Protein AF-A0A382F681-F1 (afdb_monomer_lite)

Radius of gyration: 31.82 Å; chains: 1; bounding box: 88×68×101 Å

pLDDT: mean 72.46, std 20.41, range [24.83, 95.31]

Sequence (489 aa):
KKAKKVLTPANQRRCQKVKKDPVKNIEKDDNMSTKLIHKEDRLKNILAVCDPKSKGYEELKKISRLGDTNPRRIDYLRAFDSSAEDVTKRSLIARGNTISTPQTQTDGVVRDMQKPMDREVRNKTLQKLAVSITGNEVEIIECKTWSAFMESRNDHDIMKNRTFITKQLNEVYRKPFTNLIHTSDMPTDYRDLHLAYIRLPSSIAELIKSNKDAEKEYEAHRTKILGFDNSYFTIQENEIDVERCDFFDGIITFERIIKEHGLELTGKLKEISTIGKLFETNIHAVALGKKRMYVLQSPLMLIEQWQNSENRRNNQTSSLRLHSVTDPAYDSPDTGPIHYIHGVYFTKDLWEKVVTEKFTLKDYASMDSNMEQKRIITDNDWFADLLKWHKKAKYTPKMTPEQRENKDLQRSEHGNCLIKIPGFISANAKGNDSHVAIDLVIVNYTDPSTGREYNSFVDPEIDDPDEAMAWKFGFDGADDYYDSLVAEG

Foldseek 3Di:
DDDDDDDDDDDDDDDDDDDDPDPPDPPDPPDPDDDDDDPDQLLVLLLVFWDCPFPLNVVSVVLSPDDPPDPVVVVVVVLLLVLLVVLLVLLLQLLQDPDDDDDDDDPPDGNPRDHFDDPVVLLVLVQVVLCQQQVAGAAEAEDQDPVSVVVCCPPPLLVVCFVSSVCSCCVQQVVVLPVRAPPVNHHPCNVVSLVVVVCVVVVLVVCLVPPPLLVVLQVVLADPDPDDDDCVPDDDGFKPFSVVVVSLSRLLSSQSSVVVSRTHGDDSSNVSPSSSCSSSNQWGIWRDGNHYIYTYGHWNARKDWDFDPPPPPDDTDTDIAQADLPAQRTAGSRRGGWHDHPNHTDRPVRSCCQSVVVDALVNLLPDPPPVVSNVSSVPDPSSVVRQQLPPQKAKVVGDDPVCSVVVPHDADPQAKMKIKRWLSDALPRDPNPVSHRDIWIWIWGQDPVPRDIDIDTADNPDDHNQQRVCVVVVHPGNVRVVVVVVVVD

Secondary structure (DSSP, 8-state):
------------------------------------S-SS-HHHHHHHHB-TTSTTHHHHHHHTTS-TT-HHHHHHHHHHHHHHHHHHHHHHHHHH---SS----SS-----PPPPPPHHHHHHHHHHHHHHHHSS--EEEEESSHHHHHHHTT-HHHHHHHHHHHHHIIIIIIHHHHHH--GGGS-TTHHHHHHHHHHHHHHHHHHHHH-HHHHHHHHHH--------S-TT---S--EETTT-HHHHHHHHHHHHHHHTT--B-HHHHHHHHHHGGGGSSEEEEEE-SSEEEEEEPPEE-EEEEE-TT-TTS---EEEEE--SSS-SEEETTTEEEEEETTEEE-HHHHHHHHTT---HHHHHH--S-HHHHHHHHTSHHHHHHHHT-TT-EEESPPPHHHHHTT-----TTS-EEEEEEEEE-TT-TT-TT-SPEEEEEEEEE-TTT--EEEEEE-TT---HHHHHHHHHT-SSHHHHHHHHHHH-

Structure (mmCIF, N/CA/C/O backbone):
data_AF-A0A382F681-F1
#
_entry.id   AF-A0A382F681-F1
#
loop_
_atom_site.group_PDB
_atom_site.id
_atom_site.type_symbol
_atom_site.label_atom_id
_atom_site.label_alt_id
_atom_site.label_comp_id
_atom_site.label_asym_id
_atom_site.label_entity_id
_atom_site.label_seq_id
_atom_site.pdbx_PDB_ins_code
_atom_site.Cartn_x
_atom_site.Cartn_y
_atom_site.Cartn_z
_atom_site.occupancy
_atom_site.B_iso_or_equiv
_atom_site.auth_seq_id
_atom_site.auth_comp_id
_atom_site.auth_asym_id
_atom_site.auth_atom_id
_atom_site.pdbx_PDB_model_num
ATOM 1 N N . LYS A 1 1 ? 57.725 26.504 29.999 1.00 31.61 1 LYS A N 1
ATOM 2 C CA . LYS A 1 1 ? 58.733 25.440 30.242 1.00 31.61 1 LYS A CA 1
ATOM 3 C C . LYS A 1 1 ? 58.709 25.037 31.717 1.00 31.61 1 LYS A C 1
ATOM 5 O O . LYS A 1 1 ? 59.038 25.859 32.553 1.00 31.61 1 LYS A O 1
ATOM 10 N N . LYS A 1 2 ? 58.356 23.769 31.963 1.00 31.03 2 LYS A N 1
ATOM 11 C CA . LYS A 1 2 ? 58.719 22.898 33.101 1.00 31.03 2 LYS A CA 1
ATOM 12 C C . LYS A 1 2 ? 58.243 23.246 34.525 1.00 31.03 2 LYS A C 1
ATOM 14 O O . LYS A 1 2 ? 58.904 23.936 35.288 1.00 31.03 2 LYS A O 1
ATOM 19 N N . ALA A 1 3 ? 57.125 22.598 34.853 1.00 28.17 3 ALA A N 1
ATOM 20 C CA . ALA A 1 3 ? 56.848 21.802 36.051 1.00 28.17 3 ALA A CA 1
ATOM 21 C C . ALA A 1 3 ? 57.955 21.690 37.128 1.00 28.17 3 ALA A C 1
ATOM 23 O O . ALA A 1 3 ? 59.045 21.172 36.879 1.00 28.17 3 ALA A O 1
ATOM 24 N N . LYS A 1 4 ? 57.578 22.039 38.364 1.00 28.52 4 LYS A N 1
ATOM 25 C CA . LYS A 1 4 ? 58.095 21.495 39.632 1.00 28.52 4 LYS A CA 1
ATOM 26 C C . LYS A 1 4 ? 56.873 20.899 40.355 1.00 28.52 4 LYS A C 1
ATOM 28 O O . LYS A 1 4 ? 55.898 21.615 40.515 1.00 28.52 4 LYS A O 1
ATOM 33 N N . LYS A 1 5 ? 56.753 19.582 40.551 1.00 30.30 5 LYS A N 1
ATOM 34 C CA . LYS A 1 5 ? 57.456 18.653 41.466 1.00 30.30 5 LYS A CA 1
ATOM 35 C C . LYS A 1 5 ? 56.558 18.335 42.679 1.00 30.30 5 LYS A C 1
ATOM 37 O O . LYS A 1 5 ? 56.062 19.254 43.312 1.00 30.30 5 LYS A O 1
ATOM 42 N N . VAL A 1 6 ? 56.510 17.037 43.007 1.00 29.06 6 VAL A N 1
ATOM 43 C CA . VAL A 1 6 ? 56.378 16.412 44.347 1.00 29.06 6 VAL A CA 1
ATOM 44 C C . VAL A 1 6 ? 55.115 15.553 44.583 1.00 29.06 6 VAL A C 1
ATOM 46 O O . VAL A 1 6 ? 54.070 16.039 44.985 1.00 29.06 6 VAL A O 1
ATOM 49 N N . LEU A 1 7 ? 55.302 14.251 44.311 1.00 24.83 7 LEU A N 1
ATOM 50 C CA . LEU A 1 7 ? 55.111 13.072 45.187 1.00 24.83 7 LEU A CA 1
ATOM 51 C C . LEU A 1 7 ? 53.806 12.904 46.013 1.00 24.83 7 LEU A C 1
ATOM 53 O O . LEU A 1 7 ? 53.565 13.618 46.976 1.00 24.83 7 LEU A O 1
ATOM 57 N N . THR A 1 8 ? 53.062 11.848 45.631 1.00 26.84 8 THR A N 1
ATOM 58 C CA . THR A 1 8 ? 52.340 10.776 46.387 1.00 26.84 8 THR A CA 1
ATOM 59 C C . THR A 1 8 ? 52.514 10.665 47.917 1.00 26.84 8 THR A C 1
ATOM 61 O O . THR A 1 8 ? 53.531 11.138 48.416 1.00 26.84 8 THR A O 1
ATOM 64 N N . PRO A 1 9 ? 51.747 9.810 48.651 1.00 36.00 9 PRO A N 1
ATOM 65 C CA . PRO A 1 9 ? 50.409 9.197 48.452 1.00 36.00 9 PRO A CA 1
ATOM 66 C C . PRO A 1 9 ? 49.520 9.297 49.732 1.00 36.00 9 PRO A C 1
ATOM 68 O O . PRO A 1 9 ? 50.038 9.533 50.819 1.00 36.00 9 PRO A O 1
ATOM 71 N N . ALA A 1 10 ? 48.200 9.050 49.678 1.00 26.33 10 ALA A N 1
ATOM 72 C CA . ALA A 1 10 ? 47.419 8.901 50.922 1.00 26.33 10 ALA A CA 1
ATOM 73 C C . ALA A 1 10 ? 46.157 8.020 50.813 1.00 26.33 10 ALA A C 1
ATOM 75 O O . ALA A 1 10 ? 45.140 8.409 50.253 1.00 26.33 10 ALA A O 1
ATOM 76 N N . ASN A 1 11 ? 46.279 6.851 51.443 1.00 26.36 11 ASN A N 1
ATOM 77 C CA . ASN A 1 11 ? 45.357 6.192 52.370 1.00 26.36 11 ASN A CA 1
ATOM 78 C C . ASN A 1 11 ? 43.895 5.857 52.021 1.00 26.36 11 ASN A C 1
ATOM 80 O O . ASN A 1 11 ? 43.010 6.687 51.836 1.00 26.36 11 ASN A O 1
ATOM 84 N N . GLN A 1 12 ? 43.663 4.552 52.170 1.00 26.30 12 GLN A N 1
ATOM 85 C CA . GLN A 1 12 ? 42.409 3.860 52.411 1.00 26.30 12 GLN A CA 1
ATOM 86 C C . GLN A 1 12 ? 41.720 4.258 53.739 1.00 26.30 12 GLN A C 1
ATOM 88 O O . GLN A 1 12 ? 42.372 4.522 54.745 1.00 26.30 12 GLN A O 1
ATOM 93 N N . ARG A 1 13 ? 40.387 4.074 53.729 1.00 25.86 13 ARG A N 1
ATOM 94 C CA . ARG A 1 13 ? 39.437 3.838 54.844 1.00 25.86 13 ARG A CA 1
ATOM 95 C C . ARG A 1 13 ? 39.015 5.026 55.726 1.00 25.86 13 ARG A C 1
ATOM 97 O O . ARG A 1 13 ? 39.648 5.341 56.725 1.00 25.86 13 ARG A O 1
ATOM 104 N N . ARG A 1 14 ? 37.749 5.431 55.550 1.00 25.33 14 ARG A N 1
ATOM 105 C CA . ARG A 1 14 ? 36.753 5.373 56.641 1.00 25.33 14 ARG A CA 1
ATOM 106 C C . ARG A 1 14 ? 35.330 5.280 56.087 1.00 25.33 14 ARG A C 1
ATOM 108 O O . ARG A 1 14 ? 34.874 6.149 55.358 1.00 25.33 14 ARG A O 1
ATOM 115 N N . CYS A 1 15 ? 34.643 4.198 56.449 1.00 26.22 15 CYS A N 1
ATOM 116 C CA . CYS A 1 15 ? 33.205 4.046 56.278 1.00 26.22 15 CYS A CA 1
ATOM 117 C C . CYS A 1 15 ? 32.472 5.102 57.113 1.00 26.22 15 CYS A C 1
ATOM 119 O O . CYS A 1 15 ? 32.635 5.123 58.331 1.00 26.22 15 CYS A O 1
ATOM 121 N N . GLN A 1 16 ? 31.596 5.882 56.485 1.00 27.02 16 GLN A N 1
ATOM 122 C CA . GLN A 1 16 ? 30.393 6.391 57.136 1.00 27.02 16 GLN A CA 1
ATOM 123 C C . GLN A 1 16 ? 29.204 6.197 56.197 1.00 27.02 16 GLN A C 1
ATOM 125 O O . GLN A 1 16 ? 29.213 6.605 55.039 1.00 27.02 16 GLN A O 1
ATOM 130 N N . LYS A 1 17 ? 28.204 5.485 56.721 1.00 29.86 17 LYS A N 1
ATOM 131 C CA . LYS A 1 17 ? 26.905 5.229 56.106 1.00 29.86 17 LYS A CA 1
ATOM 132 C C . LYS A 1 17 ? 26.193 6.559 55.864 1.00 29.86 17 LYS A C 1
ATOM 134 O O . LYS A 1 17 ? 25.890 7.258 56.825 1.00 29.86 17 LYS A O 1
ATOM 139 N N . VAL A 1 18 ? 25.827 6.834 54.617 1.00 28.06 18 VAL A N 1
ATOM 140 C CA . VAL A 1 18 ? 24.716 7.735 54.296 1.00 28.06 18 VAL A CA 1
ATOM 141 C C . VAL A 1 18 ? 23.806 6.996 53.325 1.00 28.06 18 VAL A C 1
ATOM 143 O O . VAL A 1 18 ? 24.264 6.394 52.353 1.00 28.06 18 VAL A O 1
ATOM 146 N N . LYS A 1 19 ? 22.524 6.962 53.687 1.00 27.73 19 LYS A N 1
ATOM 147 C CA . LYS A 1 19 ? 21.430 6.277 53.002 1.00 27.73 19 LYS A CA 1
ATOM 148 C C . LYS A 1 19 ? 21.406 6.674 51.522 1.00 27.73 19 LYS A C 1
ATOM 150 O O . LYS A 1 19 ? 21.187 7.836 51.204 1.00 27.73 19 LYS A O 1
ATOM 155 N N . LYS A 1 20 ? 21.621 5.701 50.636 1.00 28.17 20 LYS A N 1
ATOM 156 C CA . LYS A 1 20 ? 21.153 5.779 49.253 1.00 28.17 20 LYS A CA 1
ATOM 157 C C . LYS A 1 20 ? 19.733 5.239 49.250 1.00 28.17 20 LYS A C 1
ATOM 159 O O . LYS A 1 20 ? 19.550 4.036 49.428 1.00 28.17 20 LYS A O 1
ATOM 164 N N . ASP A 1 21 ? 18.761 6.119 49.061 1.00 28.20 21 ASP A N 1
ATOM 165 C CA . ASP A 1 21 ? 17.477 5.699 48.518 1.00 28.20 21 ASP A CA 1
ATOM 166 C C . ASP A 1 21 ? 17.759 5.089 47.138 1.00 28.20 21 ASP A C 1
ATOM 168 O O . ASP A 1 21 ? 18.388 5.744 46.297 1.00 28.20 21 ASP A O 1
ATOM 172 N N . PRO A 1 22 ? 17.394 3.822 46.888 1.00 27.64 22 PRO A N 1
ATOM 173 C CA . PRO A 1 22 ? 17.496 3.285 45.552 1.00 27.64 22 PRO A CA 1
ATOM 174 C C . PRO A 1 22 ? 16.405 3.957 44.725 1.00 27.64 22 PRO A C 1
ATOM 176 O O . PRO A 1 22 ? 15.213 3.713 44.918 1.00 27.64 22 PRO A O 1
ATOM 179 N N . VAL A 1 23 ? 16.839 4.800 43.788 1.00 28.31 23 VAL A N 1
ATOM 180 C CA . VAL A 1 23 ? 16.110 5.063 42.549 1.00 28.31 23 VAL A CA 1
ATOM 181 C C . VAL A 1 23 ? 15.721 3.693 42.003 1.00 28.31 23 VAL A C 1
ATOM 183 O O . VAL A 1 23 ? 16.571 2.942 41.524 1.00 28.31 23 VAL A O 1
ATOM 186 N N . LYS A 1 24 ? 14.450 3.322 42.178 1.00 26.61 24 LYS A N 1
ATOM 187 C CA . LYS A 1 24 ? 13.881 2.171 41.495 1.00 26.61 24 LYS A CA 1
ATOM 188 C C . LYS A 1 24 ? 13.990 2.476 40.011 1.00 26.61 24 LYS A C 1
ATOM 190 O O . LYS A 1 24 ? 13.330 3.384 39.511 1.00 26.61 24 LYS A O 1
ATOM 195 N N . ASN A 1 25 ? 14.847 1.711 39.346 1.00 25.02 25 ASN A N 1
ATOM 196 C CA . ASN A 1 25 ? 14.728 1.436 37.929 1.00 25.02 25 ASN A CA 1
ATOM 197 C C . ASN A 1 25 ? 13.247 1.183 37.633 1.00 25.02 25 ASN A C 1
ATOM 199 O O . ASN A 1 25 ? 12.639 0.296 38.236 1.00 25.02 25 ASN A O 1
ATOM 203 N N . ILE A 1 26 ? 12.669 1.982 36.742 1.00 29.23 26 ILE A N 1
ATOM 204 C CA . ILE A 1 26 ? 11.411 1.640 36.087 1.00 29.23 26 ILE A CA 1
ATOM 205 C C . ILE A 1 26 ? 11.779 0.511 35.118 1.00 29.23 26 ILE A C 1
ATOM 207 O O . ILE A 1 26 ? 12.119 0.731 33.959 1.00 29.23 26 ILE A O 1
ATOM 211 N N . GLU A 1 27 ? 11.864 -0.700 35.664 1.00 25.89 27 GLU A N 1
ATOM 212 C CA . GLU A 1 27 ? 11.859 -1.939 34.903 1.00 25.89 27 GLU A CA 1
ATOM 213 C C . GLU A 1 27 ? 10.477 -2.098 34.266 1.00 25.89 27 GLU A C 1
ATOM 215 O O . GLU A 1 27 ? 9.464 -1.963 34.946 1.00 25.89 27 GLU A O 1
ATOM 220 N N . LYS A 1 28 ? 10.480 -2.357 32.954 1.00 31.92 28 LYS A N 1
ATOM 221 C CA . LYS A 1 28 ? 9.468 -3.077 32.169 1.00 31.92 28 LYS A CA 1
ATOM 222 C C . LYS A 1 28 ? 8.145 -3.361 32.898 1.00 31.92 28 LYS A C 1
ATOM 224 O O . LYS A 1 28 ? 8.025 -4.369 33.591 1.00 31.92 28 LYS A O 1
ATOM 229 N N . ASP A 1 29 ? 7.117 -2.571 32.599 1.00 28.22 29 ASP A N 1
ATOM 230 C CA . ASP A 1 29 ? 5.721 -2.989 32.782 1.00 28.22 29 ASP A CA 1
ATOM 231 C C . ASP A 1 29 ? 5.315 -3.972 31.662 1.00 28.22 29 ASP A C 1
ATOM 233 O O . ASP A 1 29 ? 4.400 -3.741 30.878 1.00 28.22 29 ASP A O 1
ATOM 237 N N . ASP A 1 30 ? 6.013 -5.110 31.607 1.00 34.38 30 ASP A N 1
ATOM 238 C CA . ASP A 1 30 ? 5.433 -6.378 31.172 1.00 34.38 30 ASP A CA 1
ATOM 239 C C . ASP A 1 30 ? 4.784 -6.996 32.416 1.00 34.38 30 ASP A C 1
ATOM 241 O O . ASP A 1 30 ? 5.361 -7.850 33.085 1.00 34.38 30 ASP A O 1
ATOM 245 N N . ASN A 1 31 ? 3.593 -6.527 32.792 1.00 30.67 31 ASN A N 1
ATOM 246 C CA . ASN A 1 31 ? 2.776 -7.244 33.768 1.00 30.67 31 ASN A CA 1
ATOM 247 C C . ASN A 1 31 ? 1.279 -7.025 33.541 1.00 30.67 31 ASN A C 1
ATOM 249 O O . ASN A 1 31 ? 0.566 -6.346 34.278 1.00 30.67 31 ASN A O 1
ATOM 253 N N . MET A 1 32 ? 0.790 -7.741 32.531 1.00 32.03 32 MET A N 1
ATOM 254 C CA . MET A 1 32 ? -0.544 -8.337 32.522 1.00 32.03 32 MET A CA 1
ATOM 255 C C . MET A 1 32 ? -0.721 -9.241 33.756 1.00 32.03 32 MET A C 1
ATOM 257 O O . MET A 1 32 ? -0.597 -10.463 33.672 1.00 32.03 32 MET A O 1
ATOM 261 N N . SER A 1 33 ? -1.033 -8.654 34.911 1.00 30.23 33 SER A N 1
ATOM 262 C CA . SER A 1 33 ? -1.505 -9.395 36.080 1.00 30.23 33 SER A CA 1
ATOM 263 C C . SER A 1 33 ? -2.814 -8.809 36.591 1.00 30.23 33 SER A C 1
ATOM 265 O O . SER A 1 33 ? -2.834 -7.923 37.443 1.00 30.23 33 SER A O 1
ATOM 267 N N . THR A 1 34 ? -3.921 -9.404 36.154 1.00 26.59 34 THR A N 1
ATOM 268 C CA . THR A 1 34 ? -5.087 -9.572 37.023 1.00 26.59 34 THR A CA 1
ATOM 269 C C . THR A 1 34 ? -5.475 -11.048 37.016 1.00 26.59 34 THR A C 1
ATOM 271 O O . THR A 1 34 ? -5.723 -11.654 35.978 1.00 26.59 34 THR A O 1
ATOM 274 N N . LYS A 1 35 ? -5.418 -11.668 38.197 1.00 30.17 35 LYS A N 1
ATOM 275 C CA . LYS A 1 35 ? -5.929 -13.018 38.433 1.00 30.17 35 LYS A CA 1
ATOM 276 C C . LYS A 1 35 ? -7.457 -13.019 38.290 1.00 30.17 35 LYS A C 1
ATOM 278 O O . LYS A 1 35 ? -8.096 -12.128 38.843 1.00 30.17 35 LYS A O 1
ATOM 283 N N . LEU A 1 36 ? -7.956 -14.116 37.696 1.00 34.50 36 LEU A N 1
ATOM 284 C CA . LEU A 1 36 ? -9.346 -14.614 37.597 1.00 34.50 36 LEU A CA 1
ATOM 285 C C . LEU A 1 36 ? -10.150 -13.936 36.464 1.00 34.50 36 LEU A C 1
ATOM 287 O O . LEU A 1 36 ? -10.437 -12.753 36.557 1.00 34.50 36 LEU A O 1
ATOM 291 N N . ILE A 1 37 ? -10.554 -14.602 35.367 1.00 33.72 37 ILE A N 1
ATOM 292 C CA . ILE A 1 37 ? -11.118 -15.960 35.195 1.00 33.72 37 ILE A CA 1
ATOM 293 C C . ILE A 1 37 ? -10.767 -16.501 33.773 1.00 33.72 37 ILE A C 1
ATOM 295 O O . ILE A 1 37 ? -10.953 -15.791 32.798 1.00 33.72 37 ILE A O 1
ATOM 299 N N . HIS A 1 38 ? -10.271 -17.749 33.679 1.00 39.47 38 HIS A N 1
ATOM 300 C CA . HIS A 1 38 ? -10.020 -18.596 32.480 1.00 39.47 38 HIS A CA 1
ATOM 301 C C . HIS A 1 38 ? -9.269 -18.013 31.262 1.00 39.47 38 HIS A C 1
ATOM 303 O O . HIS A 1 38 ? -9.859 -17.587 30.280 1.00 39.47 38 HIS A O 1
ATOM 309 N N . LYS A 1 39 ? -7.940 -18.166 31.263 1.00 46.25 39 LYS A N 1
ATOM 310 C CA . LYS A 1 39 ? -7.031 -17.763 30.175 1.00 46.25 39 LYS A CA 1
ATOM 311 C C . LYS A 1 39 ? -6.847 -18.797 29.043 1.00 46.25 39 LYS A C 1
ATOM 313 O O . LYS A 1 39 ? -5.932 -18.628 28.250 1.00 46.25 39 LYS A O 1
ATOM 318 N N . GLU A 1 40 ? -7.644 -19.865 28.964 1.00 60.97 40 GLU A N 1
ATOM 319 C CA . GLU A 1 40 ? -7.306 -21.016 28.093 1.00 60.97 40 GLU A CA 1
ATOM 320 C C . GLU A 1 40 ? -8.342 -21.371 27.017 1.00 60.97 40 GLU A C 1
ATOM 322 O O . GLU A 1 40 ? -8.021 -22.132 26.113 1.00 60.97 40 GLU A O 1
ATOM 327 N N . ASP A 1 41 ? -9.558 -20.809 27.040 1.00 75.81 41 ASP A N 1
ATOM 328 C CA . ASP A 1 41 ? -10.602 -21.188 26.075 1.00 75.81 41 ASP A CA 1
ATOM 329 C C . ASP A 1 41 ? -11.057 -20.005 25.212 1.00 75.81 41 ASP A C 1
ATOM 331 O O . ASP A 1 41 ? -11.990 -19.272 25.552 1.00 75.81 41 ASP A O 1
ATOM 335 N N . ARG A 1 42 ? -10.405 -19.861 24.054 1.00 80.12 42 ARG A N 1
ATOM 336 C CA . ARG A 1 42 ? -10.673 -18.822 23.047 1.00 80.12 42 ARG A CA 1
ATOM 337 C C . ARG A 1 42 ? -12.154 -18.708 22.676 1.00 80.12 42 ARG A C 1
ATOM 339 O O . ARG A 1 42 ? -12.680 -17.604 22.579 1.00 80.12 42 ARG A O 1
ATOM 346 N N . LEU A 1 43 ? -12.867 -19.829 22.524 1.00 86.00 43 LEU A N 1
ATOM 347 C CA . LEU A 1 43 ? -14.285 -19.800 22.146 1.00 86.00 43 LEU A CA 1
ATOM 348 C C . LEU A 1 43 ? -15.182 -19.287 23.273 1.00 86.00 43 LEU A C 1
ATOM 350 O O . LEU A 1 43 ? -16.186 -18.631 22.997 1.00 86.00 43 LEU A O 1
ATOM 354 N N . LYS A 1 44 ? -14.830 -19.548 24.538 1.00 84.56 44 LYS A N 1
ATOM 355 C CA . LYS A 1 44 ? -15.547 -18.969 25.686 1.00 84.56 44 LYS A CA 1
ATOM 356 C C . LYS A 1 44 ? -15.316 -17.463 25.789 1.00 84.56 44 LYS A C 1
ATOM 358 O O . LYS A 1 44 ? -16.266 -16.743 26.092 1.00 84.56 44 LYS A O 1
ATOM 363 N N . ASN A 1 45 ? -14.106 -16.994 25.488 1.00 83.88 45 ASN A N 1
ATOM 364 C CA . ASN A 1 45 ? -13.791 -15.564 25.456 1.00 83.88 45 ASN A CA 1
ATOM 365 C C . ASN A 1 45 ? -14.598 -14.849 24.367 1.00 83.88 45 ASN A C 1
ATOM 367 O O . ASN A 1 45 ? -15.293 -13.878 24.659 1.00 83.88 45 ASN A O 1
ATOM 371 N N . ILE A 1 46 ? -14.615 -15.397 23.145 1.00 87.62 46 ILE A N 1
ATOM 372 C CA . ILE A 1 46 ? -15.444 -14.878 22.045 1.00 87.62 46 ILE A CA 1
ATOM 373 C C . ILE A 1 46 ? -16.928 -14.885 22.444 1.00 87.62 46 ILE A C 1
ATOM 375 O O . ILE A 1 46 ? -17.628 -13.892 22.255 1.00 87.62 46 ILE A O 1
ATOM 379 N N . LEU A 1 47 ? -17.423 -15.966 23.055 1.00 88.94 47 LEU A N 1
ATOM 380 C CA . LEU A 1 47 ? -18.822 -16.055 23.486 1.00 88.94 47 LEU A CA 1
ATOM 381 C C . LEU A 1 47 ? -19.189 -14.976 24.520 1.00 88.94 47 LEU A C 1
ATOM 383 O O . LEU A 1 47 ? -20.304 -14.458 24.482 1.00 88.94 47 LEU A O 1
ATOM 387 N N . ALA A 1 48 ? -18.272 -14.622 25.425 1.00 87.94 48 ALA A N 1
ATOM 388 C CA . ALA A 1 48 ? -18.503 -13.626 26.474 1.00 87.94 48 ALA A CA 1
ATOM 389 C C . ALA A 1 48 ? -18.678 -12.196 25.934 1.00 87.94 48 ALA A C 1
ATOM 391 O O . ALA A 1 48 ? -19.311 -11.366 26.588 1.00 87.94 48 ALA A O 1
ATOM 392 N N . VAL A 1 49 ? -18.145 -11.913 24.744 1.00 88.56 49 VAL A N 1
ATOM 393 C CA . VAL A 1 49 ? -18.228 -10.596 24.094 1.00 88.56 49 VAL A CA 1
ATOM 394 C C . VAL A 1 49 ? -19.325 -10.503 23.032 1.00 88.56 49 VAL A C 1
ATOM 396 O O . VAL A 1 49 ? -19.578 -9.414 22.509 1.00 88.56 49 VAL A O 1
ATOM 399 N N . CYS A 1 50 ? -20.001 -11.616 22.736 1.00 91.88 50 CYS A N 1
ATOM 400 C CA . CYS A 1 50 ? -21.069 -11.677 21.744 1.00 91.88 50 CYS A CA 1
ATOM 401 C C . CYS A 1 50 ? -22.457 -11.435 22.359 1.00 91.88 50 CYS A C 1
ATOM 403 O O . CYS A 1 50 ? -22.753 -11.887 23.465 1.00 91.88 50 CYS A O 1
ATOM 405 N N . ASP A 1 51 ? -23.339 -10.757 21.623 1.00 92.81 51 ASP A N 1
ATOM 406 C CA . ASP A 1 51 ? -24.741 -10.570 21.999 1.00 92.81 51 ASP A CA 1
ATOM 407 C C . ASP A 1 51 ? -25.476 -11.929 21.964 1.00 92.81 51 ASP A C 1
ATOM 409 O O . ASP A 1 51 ? -25.483 -12.581 20.911 1.00 92.81 51 ASP A O 1
ATOM 413 N N . PRO A 1 52 ? -26.133 -12.357 23.064 1.00 93.38 52 PRO A N 1
ATOM 414 C CA . PRO A 1 52 ? -26.925 -13.587 23.115 1.00 93.38 52 PRO A CA 1
ATOM 415 C C . PRO A 1 52 ? -28.034 -13.701 22.065 1.00 93.38 52 PRO A C 1
ATOM 417 O O . PRO A 1 52 ? -28.496 -14.803 21.779 1.00 93.38 52 PRO A O 1
ATOM 420 N N . LYS A 1 53 ? -28.484 -12.577 21.499 1.00 93.50 53 LYS A N 1
ATOM 421 C CA . LYS A 1 53 ? -29.504 -12.536 20.442 1.00 93.50 53 LYS A CA 1
ATOM 422 C C . LYS A 1 53 ? -28.938 -12.795 19.046 1.00 93.50 53 LYS A C 1
ATOM 424 O O . LYS A 1 53 ? -29.714 -12.920 18.100 1.00 93.50 53 LYS A O 1
ATOM 429 N N . SER A 1 54 ? -27.616 -12.863 18.898 1.00 93.44 54 SER A N 1
ATOM 430 C CA . SER A 1 54 ? -26.982 -13.087 17.599 1.00 93.44 54 SER A CA 1
ATOM 431 C C . SER A 1 54 ? -27.321 -14.472 17.052 1.00 93.44 54 SER A C 1
ATOM 433 O O . SER A 1 54 ? -27.336 -15.458 17.792 1.00 93.44 54 SER A O 1
ATOM 435 N N . LYS A 1 55 ? -27.520 -14.575 15.735 1.00 94.25 55 LYS A N 1
ATOM 436 C CA . LYS A 1 55 ? -27.906 -15.825 15.059 1.00 94.25 55 LYS A CA 1
ATOM 437 C C . LYS A 1 55 ? -26.933 -16.982 15.341 1.00 94.25 55 LYS A C 1
ATOM 439 O O . LYS A 1 55 ? -27.371 -18.117 15.508 1.00 94.25 55 LYS A O 1
ATOM 444 N N . GLY A 1 56 ? -25.633 -16.695 15.409 1.00 91.62 56 GLY A N 1
ATOM 445 C CA . GLY A 1 56 ? -24.574 -17.674 15.667 1.00 91.62 56 GLY A CA 1
ATOM 446 C C . GLY A 1 56 ? -24.354 -18.024 17.143 1.00 91.62 56 GLY A C 1
ATOM 447 O O . GLY A 1 56 ? -23.606 -18.955 17.440 1.00 91.62 56 GLY A O 1
ATOM 448 N N . TYR A 1 57 ? -24.993 -17.316 18.084 1.00 94.25 57 TYR A N 1
ATOM 449 C CA . TYR A 1 57 ? -24.651 -17.399 19.509 1.00 94.25 57 TYR A CA 1
ATOM 450 C C . TYR A 1 57 ? -24.880 -18.795 20.096 1.00 94.25 57 TYR A C 1
ATOM 452 O O . TYR A 1 57 ? -24.011 -19.348 20.771 1.00 94.25 57 TYR A O 1
ATOM 460 N N . GLU A 1 58 ? -26.036 -19.400 19.816 1.00 94.12 58 GLU A N 1
ATOM 461 C CA . GLU A 1 58 ? -26.358 -20.733 20.334 1.00 94.12 58 GLU A CA 1
ATOM 462 C C . GLU A 1 58 ? -25.464 -21.827 19.737 1.00 94.12 58 GLU A C 1
ATOM 464 O O . GLU A 1 58 ? -25.174 -22.811 20.419 1.00 94.12 58 GLU A O 1
ATOM 469 N N . GLU A 1 59 ? -24.971 -21.657 18.508 1.00 93.31 59 GLU A N 1
ATOM 470 C CA . GLU A 1 59 ? -24.012 -22.600 17.927 1.00 93.31 59 GLU A CA 1
ATOM 471 C C . GLU A 1 59 ? -22.638 -22.462 18.593 1.00 93.31 59 GLU A C 1
ATOM 473 O O . GLU A 1 59 ? -22.098 -23.452 19.088 1.00 93.31 59 GLU A O 1
ATOM 478 N N . LEU A 1 60 ? -22.118 -21.239 18.741 1.00 92.94 60 LEU A N 1
ATOM 479 C CA . LEU A 1 60 ? -20.863 -20.992 19.461 1.00 92.94 60 LEU A CA 1
ATOM 480 C C . LEU A 1 60 ? -20.928 -21.490 20.916 1.00 92.94 60 LEU A C 1
ATOM 482 O O . LEU A 1 60 ? -19.976 -22.073 21.438 1.00 92.94 60 LEU A O 1
ATOM 486 N N . LYS A 1 61 ? -22.071 -21.327 21.584 1.00 93.88 61 LYS A N 1
ATOM 487 C CA . LYS A 1 61 ? -22.312 -21.835 22.941 1.00 93.88 61 LYS A CA 1
ATOM 488 C C . LYS A 1 61 ? -22.295 -23.362 23.020 1.00 93.88 61 LYS A C 1
ATOM 490 O O . LYS A 1 61 ? -21.845 -23.910 24.025 1.00 93.88 61 LYS A O 1
ATOM 495 N N . LYS A 1 62 ? -22.770 -24.067 21.989 1.00 93.31 62 LYS A N 1
ATOM 496 C CA . LYS A 1 62 ? -22.652 -25.533 21.908 1.00 93.31 62 LYS A CA 1
ATOM 497 C C . LYS A 1 62 ? -21.200 -25.942 21.683 1.00 93.31 62 LYS A C 1
ATOM 499 O O . LYS A 1 62 ? -20.705 -26.807 22.398 1.00 93.31 62 LYS A O 1
ATOM 504 N N . ILE A 1 63 ? -20.515 -25.293 20.743 1.00 92.31 63 ILE A N 1
ATOM 505 C CA . ILE A 1 63 ? -19.135 -25.619 20.360 1.00 92.31 63 ILE A CA 1
ATOM 506 C C . ILE A 1 63 ? -18.147 -25.321 21.499 1.00 92.31 63 ILE A C 1
ATOM 508 O O . ILE A 1 63 ? -17.280 -26.141 21.796 1.00 92.31 63 ILE A O 1
ATOM 512 N N . SER A 1 64 ? -18.319 -24.208 22.216 1.00 89.31 64 SER A N 1
ATOM 513 C CA . SER A 1 64 ? -17.477 -23.823 23.365 1.00 89.31 64 SER A CA 1
ATOM 514 C C . SER A 1 64 ? -17.559 -24.784 24.562 1.00 89.31 64 SER A C 1
ATOM 516 O O . SER A 1 64 ? -16.705 -24.735 25.447 1.00 89.31 64 SER A O 1
ATOM 518 N N . ARG A 1 65 ? -18.564 -25.671 24.605 1.00 90.19 65 ARG A N 1
ATOM 519 C CA . ARG A 1 65 ? -18.704 -26.731 25.622 1.00 90.19 65 ARG A CA 1
ATOM 520 C C . ARG A 1 65 ? -18.054 -28.054 25.216 1.00 90.19 65 ARG A C 1
ATOM 522 O O . ARG A 1 65 ? -17.936 -28.940 26.058 1.00 90.19 65 ARG A O 1
ATOM 529 N N . LEU A 1 66 ? -17.674 -28.208 23.948 1.00 88.94 66 LEU A N 1
ATOM 530 C CA . LEU A 1 66 ? -16.968 -29.391 23.463 1.00 88.94 66 LEU A CA 1
ATOM 531 C C . LEU A 1 66 ? -15.511 -29.368 23.948 1.00 88.94 66 LEU A C 1
ATOM 533 O O . LEU A 1 66 ? -14.930 -28.295 24.108 1.00 88.94 66 LEU A O 1
ATOM 537 N N . GLY A 1 67 ? -14.925 -30.549 24.162 1.00 85.62 67 GLY A N 1
ATOM 538 C CA . GLY A 1 67 ? -13.502 -30.682 24.494 1.00 85.62 67 GLY A CA 1
ATOM 539 C C . GLY A 1 67 ? -12.594 -30.356 23.305 1.00 85.62 67 GLY A C 1
ATOM 540 O O . GLY A 1 67 ? -13.014 -30.487 22.156 1.00 85.62 67 GLY A O 1
ATOM 541 N N . ASP A 1 68 ? -11.347 -29.964 23.571 1.00 82.94 68 ASP A N 1
ATOM 542 C CA . ASP A 1 68 ? -10.412 -29.444 22.555 1.00 82.94 68 ASP A CA 1
ATOM 543 C C . ASP A 1 68 ? -10.027 -30.444 21.457 1.00 82.94 68 ASP A C 1
ATOM 545 O O . ASP A 1 68 ? -9.667 -30.041 20.356 1.00 82.94 68 ASP A O 1
ATOM 549 N N . THR A 1 69 ? -10.164 -31.745 21.712 1.00 86.25 69 THR A N 1
ATOM 550 C CA . THR A 1 69 ? -9.934 -32.804 20.716 1.00 86.25 69 THR A CA 1
ATOM 551 C C . THR A 1 69 ? -11.154 -33.089 19.835 1.00 86.25 69 THR A C 1
ATOM 553 O O . THR A 1 69 ? -11.085 -33.933 18.942 1.00 86.25 69 THR A O 1
ATOM 556 N N . ASN A 1 70 ? -12.292 -32.424 20.070 1.00 93.75 70 ASN A N 1
ATOM 557 C CA . ASN A 1 70 ? -13.506 -32.651 19.295 1.00 93.75 70 ASN A CA 1
ATOM 558 C C . ASN A 1 70 ? -13.355 -32.087 17.866 1.00 93.75 70 ASN A C 1
ATOM 560 O O . ASN A 1 70 ? -13.125 -30.883 17.725 1.00 93.75 70 ASN A O 1
ATOM 564 N N . PRO A 1 71 ? -13.577 -32.894 16.807 1.00 91.44 71 PRO A N 1
ATOM 565 C CA . PRO A 1 71 ? -13.417 -32.446 15.421 1.00 91.44 71 PRO A CA 1
ATOM 566 C C . PRO A 1 71 ? -14.237 -31.199 15.091 1.00 91.44 71 PRO A C 1
ATOM 568 O O . PRO A 1 71 ? -13.732 -30.259 14.494 1.00 91.44 71 PRO A O 1
ATOM 571 N N . ARG A 1 72 ? -15.473 -31.122 15.591 1.00 90.94 72 ARG A N 1
ATOM 572 C CA . ARG A 1 72 ? -16.389 -30.011 15.316 1.00 90.94 72 ARG A CA 1
ATOM 573 C C . ARG A 1 72 ? -15.920 -28.690 15.936 1.00 90.94 72 ARG A C 1
ATOM 575 O O . ARG A 1 72 ? -16.187 -27.625 15.388 1.00 90.94 72 ARG A O 1
ATOM 582 N N . ARG A 1 73 ? -15.218 -28.753 17.073 1.00 90.25 73 ARG A N 1
ATOM 583 C CA . ARG A 1 73 ? -14.579 -27.591 17.714 1.00 90.25 73 ARG A CA 1
ATOM 584 C C . ARG A 1 73 ? -13.330 -27.157 16.957 1.00 90.25 73 ARG A C 1
ATOM 586 O O . ARG A 1 73 ? -13.149 -25.963 16.736 1.00 90.25 73 ARG A O 1
ATOM 593 N N . ILE A 1 74 ? -12.510 -28.120 16.540 1.00 87.50 74 ILE A N 1
ATOM 594 C CA . ILE A 1 74 ? -11.308 -27.879 15.734 1.00 87.50 74 ILE A CA 1
ATOM 595 C C . ILE A 1 74 ? -11.686 -27.227 14.399 1.00 87.50 74 ILE A C 1
ATOM 597 O O . ILE A 1 74 ? -11.094 -26.219 14.026 1.00 87.50 74 ILE A O 1
ATOM 601 N N . ASP A 1 75 ? -12.703 -27.749 13.714 1.00 88.81 75 ASP A N 1
ATOM 602 C CA . ASP A 1 75 ? -13.170 -27.222 12.431 1.00 88.81 75 ASP A CA 1
ATOM 603 C C . ASP A 1 75 ? -13.725 -25.802 12.567 1.00 88.81 75 ASP A C 1
ATOM 605 O O . ASP A 1 75 ? -13.434 -24.946 11.734 1.00 88.81 75 ASP A O 1
ATOM 609 N N . TYR A 1 76 ? -14.459 -25.513 13.647 1.00 89.94 76 TYR A N 1
ATOM 610 C CA . TYR A 1 76 ? -14.927 -24.154 13.917 1.00 89.94 76 TYR A CA 1
ATOM 611 C C . TYR A 1 76 ? -13.766 -23.184 14.153 1.00 89.94 76 TYR A C 1
ATOM 613 O O . TYR A 1 76 ? -13.776 -22.087 13.606 1.00 89.94 76 TYR A O 1
ATOM 621 N N . LEU A 1 77 ? -12.759 -23.575 14.942 1.00 86.69 77 LEU A N 1
ATOM 622 C CA . LEU A 1 77 ? -11.572 -22.747 15.175 1.00 86.69 77 LEU A CA 1
ATOM 623 C C . LEU A 1 77 ? -10.793 -22.500 13.880 1.00 86.69 77 LEU A C 1
ATOM 625 O O . LEU A 1 77 ? -10.430 -21.362 13.614 1.00 86.69 77 LEU A O 1
ATOM 629 N N . ARG A 1 78 ? -10.619 -23.523 13.034 1.00 85.19 78 ARG A N 1
ATOM 630 C CA . ARG A 1 78 ? -9.994 -23.368 11.710 1.00 85.19 78 ARG A CA 1
ATOM 631 C C . ARG A 1 78 ? -10.776 -22.415 10.811 1.00 85.19 78 ARG A C 1
ATOM 633 O O . ARG A 1 78 ? -10.176 -21.560 10.170 1.00 85.19 78 ARG A O 1
ATOM 640 N N . ALA A 1 79 ? -12.102 -22.543 10.772 1.00 85.69 79 ALA A N 1
ATOM 641 C CA . ALA A 1 79 ? -12.953 -21.632 10.011 1.00 85.69 79 ALA A CA 1
ATOM 642 C C . ALA A 1 79 ? -12.861 -20.198 10.551 1.00 85.69 79 ALA A C 1
ATOM 644 O O . ALA A 1 79 ? -12.796 -19.253 9.767 1.00 85.69 79 ALA A O 1
ATOM 645 N N . PHE A 1 80 ? -12.809 -20.039 11.875 1.00 86.50 80 PHE A N 1
ATOM 646 C CA . PHE A 1 80 ? -12.625 -18.746 12.525 1.00 86.50 80 PHE A CA 1
ATOM 647 C C . PHE A 1 80 ? -11.271 -18.126 12.184 1.00 86.50 80 PHE A C 1
ATOM 649 O O . PHE A 1 80 ? -11.225 -16.957 11.829 1.00 86.50 80 PHE A O 1
ATOM 656 N N . ASP A 1 81 ? -10.187 -18.903 12.225 1.00 80.75 81 ASP A N 1
ATOM 657 C CA . ASP A 1 81 ? -8.840 -18.450 11.862 1.00 80.75 81 ASP A CA 1
ATOM 658 C C . ASP A 1 81 ? -8.730 -18.066 10.386 1.00 80.75 81 ASP A C 1
ATOM 660 O O . ASP A 1 81 ? -8.166 -17.023 10.058 1.00 80.75 81 ASP A O 1
ATOM 664 N N . SER A 1 82 ? -9.345 -18.850 9.501 1.00 78.19 82 SER A N 1
ATOM 665 C CA . SER A 1 82 ? -9.408 -18.529 8.075 1.00 78.19 82 SER A CA 1
ATOM 666 C C . SER A 1 82 ? -10.193 -17.239 7.809 1.00 78.19 82 SER A C 1
ATOM 668 O O . SER A 1 82 ? -9.768 -16.425 6.992 1.00 78.19 82 SER A O 1
ATOM 670 N N . SER A 1 83 ? -11.313 -17.039 8.511 1.00 80.00 83 SER A N 1
ATOM 671 C CA . SER A 1 83 ? -12.128 -15.814 8.441 1.00 80.00 83 SER A CA 1
ATOM 672 C C . SER A 1 83 ? -11.343 -14.613 8.974 1.00 80.00 83 SER A C 1
ATOM 674 O O . SER A 1 83 ? -11.303 -13.550 8.363 1.00 80.00 83 SER A O 1
ATOM 676 N N . ALA A 1 84 ? -10.636 -14.803 10.090 1.00 74.81 84 ALA A N 1
ATOM 677 C CA . ALA A 1 84 ? -9.715 -13.839 10.681 1.00 74.81 84 ALA A CA 1
ATOM 678 C C . ALA A 1 84 ? -8.665 -13.340 9.686 1.00 74.81 84 ALA A C 1
ATOM 680 O O . ALA A 1 84 ? -8.492 -12.132 9.519 1.00 74.81 84 ALA A O 1
ATOM 681 N N . GLU A 1 85 ? -7.989 -14.264 9.011 1.00 69.06 85 GLU A N 1
ATOM 682 C CA . GLU A 1 85 ? -6.968 -13.943 8.023 1.00 69.06 85 GLU A CA 1
ATOM 683 C C . GLU A 1 85 ? -7.551 -13.150 6.841 1.00 69.06 85 GLU A C 1
ATOM 685 O O . GLU A 1 85 ? -7.026 -12.094 6.474 1.00 69.06 85 GLU A O 1
ATOM 690 N N . ASP A 1 86 ? -8.666 -13.612 6.272 1.00 68.94 86 ASP A N 1
ATOM 691 C CA . ASP A 1 86 ? -9.307 -12.963 5.127 1.00 68.94 86 ASP A CA 1
ATOM 692 C C . ASP A 1 86 ? -9.883 -11.575 5.471 1.00 68.94 86 ASP A C 1
ATOM 694 O O . ASP A 1 86 ? -9.677 -10.592 4.749 1.00 68.94 86 ASP A O 1
ATOM 698 N N . VAL A 1 87 ? -10.553 -11.448 6.618 1.00 72.38 87 VAL A N 1
ATOM 699 C CA . VAL A 1 87 ? -11.097 -10.174 7.104 1.00 72.38 87 VAL A CA 1
ATOM 700 C C . VAL A 1 87 ? -9.988 -9.178 7.413 1.00 72.38 87 VAL A C 1
ATOM 702 O O . VAL A 1 87 ? -10.141 -7.996 7.093 1.00 72.38 87 VAL A O 1
ATOM 705 N N . THR A 1 88 ? -8.877 -9.604 8.018 1.00 65.31 88 THR A N 1
ATOM 706 C CA . THR A 1 88 ? -7.732 -8.718 8.260 1.00 65.31 88 THR A CA 1
ATOM 707 C C . THR A 1 88 ? -7.155 -8.210 6.946 1.00 65.31 88 THR A C 1
ATOM 709 O O . THR A 1 88 ? -6.985 -6.996 6.808 1.00 65.31 88 THR A O 1
ATOM 712 N N . LYS A 1 89 ? -6.971 -9.085 5.946 1.00 62.84 89 LYS A N 1
ATOM 713 C CA . LYS A 1 89 ? -6.546 -8.682 4.595 1.00 62.84 89 LYS A CA 1
ATOM 714 C C . LYS A 1 89 ? -7.489 -7.632 3.999 1.00 62.84 89 LYS A C 1
ATOM 716 O O . LYS A 1 89 ? -7.034 -6.569 3.581 1.00 62.84 89 LYS A O 1
ATOM 721 N N . ARG A 1 90 ? -8.806 -7.869 4.022 1.00 64.12 90 ARG A N 1
ATOM 722 C CA . ARG A 1 90 ? -9.802 -6.918 3.487 1.00 64.12 90 ARG A CA 1
ATOM 723 C C . ARG A 1 90 ? -9.856 -5.601 4.263 1.00 64.12 90 ARG A C 1
ATOM 725 O O . ARG A 1 90 ? -9.970 -4.537 3.660 1.00 64.12 90 ARG A O 1
ATOM 732 N N . SER A 1 91 ? -9.769 -5.652 5.590 1.00 60.78 91 SER A N 1
ATOM 733 C CA . SER A 1 91 ? -9.976 -4.481 6.452 1.00 60.78 91 SER A CA 1
ATOM 734 C C . SER A 1 91 ? -8.845 -3.465 6.379 1.00 60.78 91 SER A C 1
ATOM 736 O O . SER A 1 91 ? -9.101 -2.271 6.494 1.00 60.78 91 SER A O 1
ATOM 738 N N . LEU A 1 92 ? -7.616 -3.921 6.157 1.00 55.09 92 LEU A N 1
ATOM 739 C CA . LEU A 1 92 ? -6.452 -3.045 6.041 1.00 55.09 92 LEU A CA 1
ATOM 740 C C . LEU A 1 92 ? -6.339 -2.423 4.647 1.00 55.09 92 LEU A C 1
ATOM 742 O O . LEU A 1 92 ? -6.041 -1.238 4.527 1.00 55.09 92 LEU A O 1
ATOM 746 N N . ILE A 1 93 ? -6.675 -3.182 3.602 1.00 51.66 93 ILE A N 1
ATOM 747 C CA . ILE A 1 93 ? -6.727 -2.686 2.219 1.00 51.66 93 ILE A CA 1
ATOM 748 C C . ILE A 1 93 ? -7.836 -1.634 2.065 1.00 51.66 93 ILE A C 1
ATOM 750 O 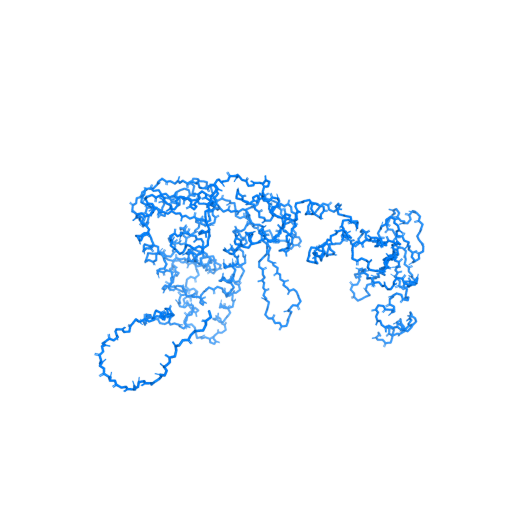O . ILE A 1 93 ? -7.641 -0.617 1.404 1.00 51.66 93 ILE A O 1
ATOM 754 N N . ALA A 1 94 ? -8.961 -1.807 2.766 1.00 50.97 94 ALA A N 1
ATOM 755 C CA . ALA A 1 94 ? -10.037 -0.818 2.815 1.00 50.97 94 ALA A CA 1
ATOM 756 C C . ALA A 1 94 ? -9.621 0.543 3.413 1.00 50.97 94 ALA A C 1
ATOM 758 O O . ALA A 1 94 ? -10.271 1.539 3.119 1.00 50.97 94 ALA A O 1
ATOM 759 N N . ARG A 1 95 ? -8.547 0.615 4.217 1.00 53.34 95 ARG A N 1
ATOM 760 C CA . ARG A 1 95 ? -8.031 1.892 4.751 1.00 53.34 95 ARG A CA 1
ATOM 761 C C . ARG A 1 95 ? -7.137 2.644 3.787 1.00 53.34 95 ARG A C 1
ATOM 763 O O . ARG A 1 95 ? -7.072 3.865 3.864 1.00 53.34 95 ARG A O 1
ATOM 770 N N . GLY A 1 96 ? -6.425 1.918 2.929 1.00 45.88 96 GLY A N 1
ATOM 771 C CA . GLY A 1 96 ? -5.621 2.530 1.883 1.00 45.88 96 GLY A CA 1
ATOM 772 C C . GLY A 1 96 ? -6.482 3.006 0.711 1.00 45.88 96 GLY A C 1
ATOM 773 O O . GLY A 1 96 ? -6.326 4.115 0.201 1.00 45.88 96 GLY A O 1
ATOM 774 N N . ASN A 1 97 ? -7.466 2.195 0.332 1.00 45.84 97 ASN A N 1
ATOM 775 C CA . ASN A 1 97 ? -8.234 2.373 -0.891 1.00 45.84 97 ASN A CA 1
ATOM 776 C C . ASN A 1 97 ? -9.309 3.464 -0.795 1.00 45.84 97 ASN A C 1
ATOM 778 O O . ASN A 1 97 ? -10.510 3.201 -0.825 1.00 45.84 97 ASN A O 1
ATOM 782 N N . THR A 1 98 ? -8.873 4.716 -0.776 1.00 40.50 98 THR A N 1
ATOM 783 C CA . THR A 1 98 ? -9.674 5.830 -1.278 1.00 40.50 98 THR A CA 1
ATOM 784 C C . THR A 1 98 ? -9.431 5.957 -2.783 1.00 40.50 98 THR A C 1
ATOM 786 O O . THR A 1 98 ? -8.596 6.743 -3.200 1.00 40.50 98 THR A O 1
ATOM 789 N N . ILE A 1 99 ? -10.139 5.198 -3.632 1.00 36.81 99 ILE A N 1
ATOM 790 C CA . ILE A 1 99 ? -10.166 5.494 -5.080 1.00 36.81 99 ILE A CA 1
ATOM 791 C C . ILE A 1 99 ? -11.595 5.633 -5.591 1.00 36.81 99 ILE A C 1
ATOM 793 O O . ILE A 1 99 ? -12.469 4.794 -5.351 1.00 36.81 99 ILE A O 1
ATOM 797 N N . SER A 1 100 ? -11.799 6.671 -6.400 1.00 29.09 100 SER A N 1
ATOM 798 C CA . SER A 1 100 ? -12.831 6.719 -7.426 1.00 29.09 100 SER A CA 1
ATOM 799 C C . SER A 1 100 ? -12.487 5.779 -8.595 1.00 29.09 100 SER A C 1
ATOM 801 O O . SER A 1 100 ? -11.948 6.220 -9.602 1.00 29.09 100 SER A O 1
ATOM 803 N N . THR A 1 101 ? -12.872 4.498 -8.471 1.00 28.61 101 THR A N 1
ATOM 804 C CA . THR A 1 101 ? -13.126 3.511 -9.561 1.00 28.61 101 THR A CA 1
ATOM 805 C C . THR A 1 101 ? -11.934 3.001 -10.415 1.00 28.61 101 THR A C 1
ATOM 807 O O . THR A 1 101 ? -10.831 3.507 -10.291 1.00 28.61 101 THR A O 1
ATOM 810 N N . PRO A 1 102 ? -12.122 1.977 -11.279 1.00 32.22 102 PRO A N 1
ATOM 811 C CA . PRO A 1 102 ? -12.244 0.555 -10.948 1.00 32.22 102 PRO A CA 1
ATOM 812 C C . PRO A 1 102 ? -11.117 -0.270 -11.611 1.00 32.22 102 PRO A C 1
ATOM 814 O O . PRO A 1 102 ? -11.021 -0.319 -12.835 1.00 32.22 102 PRO A O 1
ATOM 817 N N . GLN A 1 103 ? -10.301 -0.988 -10.837 1.00 36.22 103 GLN A N 1
ATOM 818 C CA . GLN A 1 103 ? -9.359 -1.952 -11.415 1.00 36.22 103 GLN A CA 1
ATOM 819 C C . GLN A 1 103 ? -10.026 -3.323 -11.556 1.00 36.22 103 GLN A C 1
ATOM 821 O O . GLN A 1 103 ? -10.215 -4.060 -10.590 1.00 36.22 103 GLN A O 1
ATOM 826 N N . THR A 1 104 ? -10.383 -3.669 -12.789 1.00 32.97 104 THR A N 1
ATOM 827 C CA . THR A 1 104 ? -10.490 -5.062 -13.220 1.00 32.97 104 THR A CA 1
ATOM 828 C C . THR A 1 104 ? -9.081 -5.626 -13.378 1.00 32.97 104 THR A C 1
ATOM 830 O O . THR A 1 104 ? -8.394 -5.269 -14.332 1.00 32.97 104 THR A O 1
ATOM 833 N N . GLN A 1 105 ? -8.662 -6.528 -12.491 1.00 35.22 105 GLN A N 1
ATOM 834 C CA . GLN A 1 105 ? -7.598 -7.487 -12.795 1.00 35.22 105 GLN A CA 1
ATOM 835 C C . GLN A 1 105 ? -8.064 -8.903 -12.430 1.00 35.22 105 GLN A C 1
ATOM 837 O O . GLN A 1 105 ? -8.350 -9.207 -11.276 1.00 35.22 105 GLN A O 1
ATOM 842 N N . THR A 1 106 ? -8.246 -9.689 -13.495 1.00 32.16 106 THR A N 1
ATOM 843 C CA . THR A 1 106 ? -8.090 -11.147 -13.703 1.00 32.16 106 THR A CA 1
ATOM 844 C C . THR A 1 106 ? -8.535 -12.211 -12.692 1.00 32.16 106 THR A C 1
ATOM 846 O O . THR A 1 106 ? -8.735 -13.334 -13.140 1.00 32.16 106 THR A O 1
ATOM 849 N N . ASP A 1 107 ? -8.840 -11.914 -11.430 1.00 31.73 107 ASP A N 1
ATOM 850 C CA . ASP A 1 107 ? -9.243 -12.943 -10.449 1.00 31.73 107 ASP A CA 1
ATOM 851 C C . ASP A 1 107 ? -10.708 -12.833 -9.991 1.00 31.73 107 ASP A C 1
ATOM 853 O O . ASP A 1 107 ? -11.136 -13.501 -9.053 1.00 31.73 107 ASP A O 1
ATOM 857 N N . GLY A 1 108 ? -11.520 -11.992 -10.639 1.00 26.03 108 GLY A N 1
ATOM 858 C CA . GLY A 1 108 ? -12.969 -11.920 -10.394 1.00 26.03 108 GLY A CA 1
ATOM 859 C C . GLY A 1 108 ? -13.390 -11.416 -9.003 1.00 26.03 108 GLY A C 1
ATOM 860 O O . GLY A 1 108 ? -14.583 -11.247 -8.756 1.00 26.03 108 GLY A O 1
ATOM 861 N N . VAL A 1 109 ? -12.450 -11.118 -8.100 1.00 29.36 109 VAL A N 1
ATOM 862 C CA . VAL A 1 109 ? -12.745 -10.531 -6.789 1.00 29.36 109 VAL A CA 1
ATOM 863 C C . VAL A 1 109 ? -12.803 -9.013 -6.927 1.00 29.36 109 VAL A C 1
ATOM 865 O O . VAL A 1 109 ? -11.818 -8.302 -6.730 1.00 29.36 109 VAL A O 1
ATOM 868 N N . VAL A 1 110 ? -13.991 -8.508 -7.256 1.00 29.59 110 VAL A N 1
ATOM 869 C CA . VAL A 1 110 ? -14.331 -7.092 -7.084 1.00 29.59 110 VAL A CA 1
ATOM 870 C C . VAL A 1 110 ? -14.212 -6.781 -5.593 1.00 29.59 110 VAL A C 1
ATOM 872 O O . VAL A 1 110 ? -15.061 -7.170 -4.793 1.00 29.59 110 VAL A O 1
ATOM 875 N N . ARG A 1 111 ? -13.122 -6.128 -5.184 1.00 36.66 111 ARG A N 1
ATOM 876 C CA . ARG A 1 111 ? -13.013 -5.605 -3.821 1.00 36.66 111 ARG A CA 1
ATOM 877 C C . ARG A 1 111 ? -13.876 -4.353 -3.752 1.00 36.66 111 ARG A C 1
ATOM 879 O O . ARG A 1 111 ? -13.491 -3.316 -4.285 1.00 36.66 111 ARG A O 1
ATOM 886 N N . ASP A 1 112 ? -15.041 -4.469 -3.120 1.00 31.44 112 ASP A N 1
ATOM 887 C CA . ASP A 1 112 ? -15.899 -3.335 -2.773 1.00 31.44 112 ASP A CA 1
ATOM 888 C C . ASP A 1 112 ? -15.087 -2.323 -1.948 1.00 31.44 112 ASP A C 1
ATOM 890 O O . ASP A 1 112 ? -14.888 -2.480 -0.741 1.00 31.44 112 ASP A O 1
ATOM 894 N N . MET A 1 113 ? -14.556 -1.293 -2.610 1.00 42.31 113 MET A N 1
ATOM 895 C CA . MET A 1 113 ? -13.859 -0.199 -1.940 1.00 42.31 113 MET A CA 1
ATOM 896 C C . MET A 1 113 ? -14.891 0.643 -1.185 1.00 42.31 113 MET A C 1
ATOM 898 O O . MET A 1 113 ? -15.891 1.089 -1.756 1.00 42.31 113 MET A O 1
ATOM 902 N N . GLN A 1 114 ? -14.670 0.842 0.116 1.00 43.00 114 GLN A N 1
ATOM 903 C CA . GLN A 1 114 ? -15.566 1.630 0.957 1.00 43.00 114 GLN A CA 1
ATOM 904 C C . GLN A 1 114 ? -15.538 3.091 0.493 1.00 43.00 114 GLN A C 1
ATOM 906 O O . GLN A 1 114 ? -14.497 3.742 0.505 1.00 43.00 114 GLN A O 1
ATOM 911 N N . LYS A 1 115 ? -16.693 3.628 0.079 1.00 48.09 115 LYS A N 1
ATOM 912 C CA . LYS A 1 115 ? -16.823 5.071 -0.157 1.00 48.09 115 LYS A CA 1
ATOM 913 C C . LYS A 1 115 ? -16.535 5.815 1.152 1.00 48.09 115 LYS A C 1
ATOM 915 O O . LYS A 1 115 ? -17.023 5.363 2.193 1.00 48.09 115 LYS A O 1
ATOM 920 N N . PRO A 1 116 ? -15.832 6.963 1.109 1.00 54.66 116 PRO A N 1
ATOM 921 C CA . PRO A 1 116 ? -15.679 7.811 2.279 1.00 54.66 116 PRO A CA 1
ATOM 922 C C . PRO A 1 116 ? -17.048 8.087 2.891 1.00 54.66 116 PRO A C 1
ATOM 924 O O . PRO A 1 116 ? -18.009 8.391 2.177 1.00 54.66 116 PRO A O 1
ATOM 927 N N . MET A 1 117 ? -17.142 7.959 4.210 1.00 66.06 117 MET A N 1
ATOM 928 C CA . MET A 1 117 ? -18.363 8.301 4.924 1.00 66.06 117 MET A CA 1
ATOM 929 C C . MET A 1 117 ? -18.724 9.763 4.651 1.00 66.06 117 MET A C 1
ATOM 931 O O . MET A 1 117 ? -17.855 10.638 4.652 1.00 66.06 117 MET A O 1
ATOM 935 N N . ASP A 1 118 ? -20.012 10.020 4.431 1.00 74.12 118 ASP A N 1
ATOM 936 C CA . ASP A 1 118 ? -20.517 11.371 4.216 1.00 74.12 118 ASP A CA 1
ATOM 937 C C . ASP A 1 118 ? -20.094 12.316 5.358 1.00 74.12 118 ASP A C 1
ATOM 939 O O . ASP A 1 118 ? -20.061 11.931 6.533 1.00 74.12 118 ASP A O 1
ATOM 943 N N . ARG A 1 119 ? -19.772 13.568 5.008 1.00 78.56 119 ARG A N 1
ATOM 944 C CA . ARG A 1 119 ? -19.243 14.569 5.944 1.00 78.56 119 ARG A CA 1
ATOM 945 C C . ARG A 1 119 ? -20.175 14.804 7.131 1.00 78.56 119 ARG A C 1
ATOM 947 O O . ARG A 1 119 ? -19.696 15.003 8.247 1.00 78.56 119 ARG A O 1
ATOM 954 N N . GLU A 1 120 ? -21.486 14.773 6.917 1.00 83.06 120 GLU A N 1
ATOM 955 C CA . GLU A 1 120 ? -22.469 14.964 7.978 1.00 83.06 120 GLU A CA 1
ATOM 956 C C . GLU A 1 120 ? -22.459 13.783 8.955 1.00 83.06 120 GLU A C 1
ATOM 958 O O . GLU A 1 120 ? -22.457 13.971 10.175 1.00 83.06 120 GLU A O 1
ATOM 963 N N . VAL A 1 121 ? -22.391 12.557 8.432 1.00 82.25 121 VAL A N 1
ATOM 964 C CA . VAL A 1 121 ? -22.321 11.330 9.240 1.00 82.25 121 VAL A CA 1
ATOM 965 C C . VAL A 1 121 ? -21.000 11.265 10.013 1.00 82.25 121 VAL A C 1
ATOM 967 O O . VAL A 1 121 ? -20.997 10.938 11.207 1.00 82.25 121 VAL A O 1
ATOM 970 N N . ARG A 1 122 ? -19.890 11.657 9.378 1.00 83.00 122 ARG A N 1
ATOM 971 C CA . ARG A 1 122 ? -18.578 11.785 10.020 1.00 83.00 122 ARG A CA 1
ATOM 972 C C . ARG A 1 122 ? -18.619 12.784 11.172 1.00 83.00 122 ARG A C 1
ATOM 974 O O . ARG A 1 122 ? -18.261 12.430 12.292 1.00 83.00 122 ARG A O 1
ATOM 981 N N . ASN A 1 123 ? -19.117 13.997 10.935 1.00 86.81 123 ASN A N 1
ATOM 982 C CA . ASN A 1 123 ? -19.191 15.036 11.965 1.00 86.81 123 ASN A CA 1
ATOM 983 C C . ASN A 1 123 ? -20.115 14.629 13.121 1.00 86.81 123 ASN A C 1
ATOM 985 O O . ASN A 1 123 ? -19.762 14.828 14.279 1.00 86.81 123 ASN A O 1
ATOM 989 N N . LYS A 1 124 ? -21.250 13.972 12.840 1.00 88.06 124 LYS A N 1
ATOM 990 C CA . LYS A 1 124 ? -22.115 13.386 13.880 1.00 88.06 124 LYS A CA 1
ATOM 991 C C . LYS A 1 124 ? -21.377 12.342 14.724 1.00 88.06 124 LYS A C 1
ATOM 993 O O . LYS A 1 124 ? -21.589 12.272 15.932 1.00 88.06 124 LYS A O 1
ATOM 998 N N . THR A 1 125 ? -20.521 11.529 14.110 1.00 85.12 125 THR A N 1
ATOM 999 C CA . THR A 1 125 ? -19.737 10.495 14.807 1.00 85.12 125 THR A CA 1
ATOM 1000 C C . THR A 1 125 ? -18.620 11.107 15.653 1.00 85.12 125 THR A C 1
ATOM 1002 O O . THR A 1 125 ? -18.478 10.746 16.821 1.00 85.12 125 THR A O 1
ATOM 1005 N N . LEU A 1 126 ? -17.901 12.098 15.118 1.00 87.19 126 LEU A N 1
ATOM 1006 C CA . LEU A 1 126 ? -16.919 12.893 15.862 1.00 87.19 126 LEU A CA 1
ATOM 1007 C C . LEU A 1 126 ? -17.567 13.601 17.059 1.00 87.19 126 LEU A C 1
ATOM 1009 O O . LEU A 1 126 ? -17.015 13.591 18.156 1.00 87.19 126 LEU A O 1
ATOM 1013 N N . GLN A 1 127 ? -18.783 14.124 16.895 1.00 90.62 127 GLN A N 1
ATOM 1014 C CA . GLN A 1 127 ? -19.496 14.759 17.997 1.00 90.62 127 GLN A CA 1
ATOM 1015 C C . GLN A 1 127 ? -19.915 13.770 19.081 1.00 90.62 127 GLN A C 1
ATOM 1017 O O . GLN A 1 127 ? -19.775 14.060 20.267 1.00 90.62 127 GLN A O 1
ATOM 1022 N N . LYS A 1 128 ? -20.364 12.569 18.700 1.00 87.25 128 LYS A N 1
ATOM 1023 C CA . LYS A 1 128 ? -20.627 11.489 19.663 1.00 87.25 128 LYS A CA 1
ATOM 1024 C C . LYS A 1 128 ? -19.367 11.127 20.447 1.00 87.25 128 LYS A C 1
ATOM 1026 O O . LYS A 1 128 ? -19.436 11.018 21.669 1.00 87.25 128 LYS A O 1
ATOM 1031 N N . LEU A 1 129 ? -18.218 11.005 19.775 1.00 84.94 129 LEU A N 1
ATOM 1032 C CA . LEU A 1 129 ? -16.926 10.797 20.434 1.00 84.94 129 LEU A CA 1
ATOM 1033 C C . LEU A 1 129 ? -16.624 11.937 21.420 1.00 84.94 129 LEU A C 1
ATOM 1035 O O . LEU A 1 129 ? -16.327 11.682 22.586 1.00 84.94 129 LEU A O 1
ATOM 1039 N N . ALA A 1 130 ? -16.761 13.191 20.991 1.00 88.50 130 ALA A N 1
ATOM 1040 C CA . ALA A 1 130 ? -16.506 14.349 21.838 1.00 88.50 130 ALA A CA 1
ATOM 1041 C C . ALA A 1 130 ? -17.379 14.354 23.099 1.00 88.50 130 ALA A C 1
ATOM 1043 O O . ALA A 1 130 ? -16.855 14.471 24.208 1.00 88.50 130 ALA A O 1
ATOM 1044 N N . VAL A 1 131 ? -18.690 14.153 22.943 1.00 89.50 131 VAL A N 1
ATOM 1045 C CA . VAL A 1 131 ? -19.656 14.122 24.049 1.00 89.50 131 VAL A CA 1
ATOM 1046 C C . VAL A 1 131 ? -19.373 12.949 24.983 1.00 89.50 131 VAL A C 1
ATOM 1048 O O . VAL A 1 131 ? -19.366 13.124 26.197 1.00 89.50 131 VAL A O 1
ATOM 1051 N N . SER A 1 132 ? -19.079 11.768 24.442 1.00 83.50 132 SER A N 1
ATOM 1052 C CA . SER A 1 132 ? -18.807 10.571 25.246 1.00 83.50 132 SER A CA 1
ATOM 1053 C C . SER A 1 132 ? -17.532 10.681 26.097 1.00 83.50 132 SER A C 1
ATOM 1055 O O . SER A 1 132 ? -17.483 10.138 27.197 1.00 83.50 132 SER A O 1
ATOM 1057 N N . ILE A 1 133 ? -16.507 11.401 25.623 1.00 83.81 133 ILE A N 1
ATOM 1058 C CA . ILE A 1 133 ? -15.245 11.596 26.354 1.00 83.81 133 ILE A CA 1
ATOM 1059 C C . ILE A 1 133 ? -15.314 12.815 27.274 1.00 83.81 133 ILE A C 1
ATOM 1061 O O . ILE A 1 133 ? -14.838 12.782 28.409 1.00 83.81 133 ILE A O 1
ATOM 1065 N N . THR A 1 134 ? -15.841 13.928 26.771 1.00 86.81 134 THR A N 1
ATOM 1066 C CA . THR A 1 134 ? -15.722 15.232 27.436 1.00 86.81 134 THR A CA 1
ATOM 1067 C C . THR A 1 134 ? -16.986 15.662 28.167 1.00 86.81 134 THR A C 1
ATOM 1069 O O . THR A 1 134 ? -16.919 16.588 28.978 1.00 86.81 134 THR A O 1
ATOM 1072 N N . GLY A 1 135 ? -18.119 15.017 27.881 1.00 88.81 135 GLY A N 1
ATOM 1073 C CA . GLY A 1 135 ? -19.450 15.436 28.313 1.00 88.81 135 GLY A CA 1
ATOM 1074 C C . GLY A 1 135 ? -19.994 16.655 27.566 1.00 88.81 135 GLY A C 1
ATOM 1075 O O . GLY A 1 135 ? -21.067 17.131 27.919 1.00 88.81 135 GLY A O 1
ATOM 1076 N N . ASN A 1 136 ? -19.268 17.184 26.576 1.00 91.12 136 ASN A N 1
ATOM 1077 C CA . ASN A 1 136 ? -19.622 18.412 25.875 1.00 91.12 136 ASN A CA 1
ATOM 1078 C C . ASN A 1 136 ? -19.598 18.214 24.364 1.00 91.12 136 ASN A C 1
ATOM 1080 O O . ASN A 1 136 ? -18.826 17.423 23.820 1.00 91.12 136 ASN A O 1
ATOM 1084 N N . GLU A 1 137 ? -20.432 18.998 23.698 1.00 94.31 137 GLU A N 1
ATOM 1085 C CA . GLU A 1 137 ? -20.265 19.283 22.286 1.00 94.31 137 GLU A CA 1
ATOM 1086 C C . GLU A 1 137 ? -19.023 20.155 22.067 1.00 94.31 137 GLU A C 1
ATOM 1088 O O . GLU A 1 137 ? -18.715 21.037 22.871 1.00 94.31 137 GLU A O 1
ATOM 1093 N N . VAL A 1 138 ? -18.309 19.897 20.974 1.00 93.69 138 VAL A N 1
ATOM 1094 C CA . VAL A 1 138 ? -17.092 20.614 20.588 1.00 93.69 138 VAL A CA 1
ATOM 1095 C C . VAL A 1 138 ? -17.222 21.216 19.193 1.00 93.69 138 VAL A C 1
ATOM 1097 O O . VAL A 1 138 ? -18.001 20.752 18.361 1.00 93.69 138 VAL A O 1
ATOM 1100 N N . GLU A 1 139 ? -16.431 22.251 18.942 1.00 95.31 139 GLU A N 1
ATOM 1101 C CA . GLU A 1 139 ? -16.152 22.793 17.617 1.00 95.31 139 GLU A CA 1
ATOM 1102 C C . GLU A 1 139 ? -15.177 21.856 16.886 1.00 95.31 139 GLU A C 1
ATOM 1104 O O . GLU A 1 139 ? -14.063 21.627 17.361 1.00 95.31 139 GLU A O 1
ATOM 1109 N N . ILE A 1 140 ? -15.590 21.304 15.742 1.00 92.06 140 ILE A N 1
ATOM 1110 C CA . ILE A 1 140 ? -14.752 20.431 14.907 1.00 92.06 140 ILE A CA 1
ATOM 1111 C C . ILE A 1 140 ? -14.007 21.284 13.876 1.00 92.06 140 ILE A C 1
ATOM 1113 O O . ILE A 1 140 ? -14.630 21.970 13.065 1.00 92.06 140 ILE A O 1
ATOM 1117 N N . ILE A 1 141 ? -12.679 21.199 13.881 1.00 92.38 141 ILE A N 1
ATOM 1118 C CA . ILE A 1 141 ? -11.775 21.961 13.019 1.00 92.38 141 ILE A CA 1
ATOM 1119 C C . ILE A 1 141 ? -10.964 20.976 12.173 1.00 92.38 141 ILE A C 1
ATOM 1121 O O . ILE A 1 141 ? -10.233 20.139 12.697 1.00 92.38 141 ILE A O 1
ATOM 1125 N N . GLU A 1 142 ? -11.091 21.065 10.851 1.00 89.12 142 GLU A N 1
ATOM 1126 C CA . GLU A 1 142 ? -10.374 20.184 9.924 1.00 89.12 142 GLU A CA 1
ATOM 1127 C C . GLU A 1 142 ? -8.980 20.751 9.601 1.00 89.12 142 GLU A C 1
ATOM 1129 O O . GLU A 1 142 ? -8.846 21.868 9.096 1.00 89.12 142 GLU A O 1
ATOM 1134 N N . CYS A 1 143 ? -7.942 19.958 9.859 1.00 84.12 143 CYS A N 1
ATOM 1135 C CA . CYS A 1 143 ? -6.561 20.230 9.485 1.00 84.12 143 CYS A CA 1
ATOM 1136 C C . CYS A 1 143 ? -6.266 19.569 8.135 1.00 84.12 143 CYS A C 1
ATOM 1138 O O . CYS A 1 143 ? -6.438 18.361 7.976 1.00 84.12 143 CYS A O 1
ATOM 1140 N N . LYS A 1 144 ? -5.813 20.365 7.159 1.00 78.06 144 LYS A N 1
ATOM 1141 C CA . LYS A 1 144 ? -5.450 19.862 5.823 1.00 78.06 144 LYS A CA 1
ATOM 1142 C C . LYS A 1 144 ? -4.044 19.276 5.764 1.00 78.06 144 LYS A C 1
ATOM 1144 O O . LYS A 1 144 ? -3.787 18.441 4.914 1.00 78.06 144 LYS A O 1
ATOM 1149 N N . THR A 1 145 ? -3.151 19.745 6.626 1.00 74.62 145 THR A N 1
ATOM 1150 C CA . THR A 1 145 ? -1.748 19.335 6.660 1.00 74.62 145 THR A CA 1
ATOM 1151 C C . THR A 1 145 ? -1.408 18.786 8.036 1.00 74.62 145 THR A C 1
ATOM 1153 O O . THR A 1 145 ? -1.919 19.273 9.053 1.00 74.62 145 THR A O 1
ATOM 1156 N N . TRP A 1 146 ? -0.512 17.806 8.077 1.00 74.06 146 TRP A N 1
ATOM 1157 C CA . TRP A 1 146 ? 0.114 17.296 9.290 1.00 74.06 146 TRP A CA 1
ATOM 1158 C C . TRP A 1 146 ? 0.713 18.443 10.097 1.00 74.06 146 TRP A C 1
ATOM 1160 O O . TRP A 1 146 ? 0.511 18.536 11.302 1.00 74.06 146 TRP A O 1
ATOM 1170 N N . SER A 1 147 ? 1.380 19.381 9.422 1.00 71.19 147 SER A N 1
ATOM 1171 C CA . SER A 1 147 ? 1.972 20.551 10.080 1.00 71.19 147 SER A CA 1
ATOM 1172 C C . SER A 1 147 ? 0.930 21.402 10.821 1.00 71.19 147 SER A C 1
ATOM 1174 O O . SER A 1 147 ? 1.132 21.738 11.987 1.00 71.19 147 SER A O 1
ATOM 1176 N N . ALA A 1 148 ? -0.212 21.698 10.188 1.00 78.75 148 ALA A N 1
ATOM 1177 C CA . ALA A 1 148 ? -1.300 22.438 10.833 1.00 78.75 148 ALA A CA 1
ATOM 1178 C C . ALA A 1 148 ? -1.925 21.647 11.992 1.00 78.75 148 ALA A C 1
ATOM 1180 O O . ALA A 1 148 ? -2.285 22.218 13.022 1.00 78.75 148 ALA A O 1
ATOM 1181 N N . PHE A 1 149 ? -2.039 20.325 11.845 1.00 82.31 149 PHE A N 1
ATOM 1182 C CA . PHE A 1 149 ? -2.501 19.458 12.924 1.00 82.31 149 PHE A CA 1
ATOM 1183 C C . PHE A 1 149 ? -1.536 19.478 14.116 1.00 82.31 149 PHE A C 1
ATOM 1185 O O . PHE A 1 149 ? -1.966 19.633 15.258 1.00 82.31 149 PHE A O 1
ATOM 1192 N N . MET A 1 150 ? -0.229 19.411 13.871 1.00 75.75 150 MET A N 1
ATOM 1193 C CA . MET A 1 150 ? 0.786 19.479 14.920 1.00 75.75 150 MET A CA 1
ATOM 1194 C C . MET A 1 150 ? 0.775 20.821 15.649 1.00 75.75 150 MET A C 1
ATOM 1196 O O . MET A 1 150 ? 0.848 20.843 16.876 1.00 75.75 150 MET A O 1
ATOM 1200 N N . GLU A 1 151 ? 0.619 21.931 14.928 1.00 78.25 151 GLU A N 1
ATOM 1201 C CA . GLU A 1 151 ? 0.477 23.257 15.534 1.00 78.25 151 GLU A CA 1
ATOM 1202 C C . GLU A 1 151 ? -0.764 23.343 16.435 1.00 78.25 151 GLU A C 1
ATOM 1204 O O . GLU A 1 151 ? -0.691 23.874 17.546 1.00 78.25 151 GLU A O 1
ATOM 1209 N N . SER A 1 152 ? -1.879 22.733 16.016 1.00 83.50 152 SER A N 1
ATOM 1210 C CA . SER A 1 152 ? -3.126 22.715 16.792 1.00 83.50 152 SER A CA 1
ATOM 1211 C C . SER A 1 152 ? -2.992 22.061 18.174 1.00 83.50 152 SER A C 1
ATOM 1213 O O . SER A 1 152 ? -3.762 22.365 19.085 1.00 83.50 152 SER A O 1
ATOM 1215 N N . ARG A 1 153 ? -1.971 21.218 18.385 1.00 77.81 153 ARG A N 1
ATOM 1216 C CA . ARG A 1 153 ? -1.686 20.589 19.689 1.00 77.81 153 ARG A CA 1
ATOM 1217 C C . ARG A 1 153 ? -1.277 21.603 20.757 1.00 77.81 153 ARG A C 1
ATOM 1219 O O . ARG A 1 153 ? -1.417 21.314 21.946 1.00 77.81 153 ARG A O 1
ATOM 1226 N N . ASN A 1 154 ? -0.806 22.780 20.344 1.00 81.88 154 ASN A N 1
ATOM 1227 C CA . ASN A 1 154 ? -0.482 23.893 21.233 1.00 81.88 154 ASN A CA 1
ATOM 1228 C C . ASN A 1 154 ? -1.707 24.761 21.572 1.00 81.88 154 ASN A C 1
ATOM 1230 O O . ASN A 1 154 ? -1.582 25.723 22.331 1.00 81.88 154 ASN A O 1
ATOM 1234 N N . ASP A 1 155 ? -2.897 24.444 21.043 1.00 86.19 155 ASP A N 1
ATOM 1235 C CA . ASP A 1 155 ? -4.131 25.105 21.460 1.00 86.19 155 ASP A CA 1
ATOM 1236 C C . ASP A 1 155 ? -4.345 24.888 22.967 1.00 86.19 155 ASP A C 1
ATOM 1238 O O . ASP A 1 155 ? -4.273 23.775 23.500 1.00 86.19 155 ASP A O 1
ATOM 1242 N N . HIS A 1 156 ? -4.611 25.986 23.670 1.00 88.38 156 HIS A N 1
ATOM 1243 C CA . HIS A 1 156 ? -4.755 26.001 25.118 1.00 88.38 156 HIS A CA 1
ATOM 1244 C C . HIS A 1 156 ? -5.849 25.040 25.628 1.00 88.38 156 HIS A C 1
ATOM 1246 O O . HIS A 1 156 ? -5.694 24.459 26.704 1.00 88.38 156 HIS A O 1
ATOM 1252 N N . ASP A 1 157 ? -6.956 24.853 24.899 1.00 89.94 157 ASP A N 1
ATOM 1253 C CA . ASP A 1 157 ? -7.999 23.884 25.261 1.00 89.94 157 ASP A CA 1
ATOM 1254 C C . ASP A 1 157 ? -7.487 22.440 25.178 1.00 89.94 157 ASP A C 1
ATOM 1256 O O . ASP A 1 157 ? -7.759 21.639 26.077 1.00 89.94 157 ASP A O 1
ATOM 1260 N N . ILE A 1 158 ? -6.687 22.119 24.161 1.00 87.31 158 ILE A N 1
ATOM 1261 C CA . ILE A 1 158 ? -6.062 20.800 24.004 1.00 87.31 158 ILE A CA 1
ATOM 1262 C C . ILE A 1 158 ? -5.051 20.568 25.133 1.00 87.31 158 ILE A C 1
ATOM 1264 O O . ILE A 1 158 ? -5.168 19.605 25.900 1.00 87.31 158 ILE A O 1
ATOM 1268 N N . MET A 1 159 ? -4.107 21.498 25.313 1.00 82.19 159 MET A N 1
ATOM 1269 C CA . MET A 1 159 ? -3.054 21.399 26.330 1.00 82.19 159 MET A CA 1
ATOM 1270 C C . MET A 1 159 ? -3.618 21.252 27.745 1.00 82.19 159 MET A C 1
ATOM 1272 O O . MET A 1 159 ? -3.135 20.431 28.528 1.00 82.19 159 MET A O 1
ATOM 1276 N N . LYS A 1 160 ? -4.661 22.018 28.085 1.00 87.19 160 LYS A N 1
ATOM 1277 C CA . LYS A 1 160 ? -5.267 22.001 29.422 1.00 87.19 160 LYS A CA 1
ATOM 1278 C C . LYS A 1 160 ? -5.974 20.682 29.738 1.00 87.19 160 LYS A C 1
ATOM 1280 O O . LYS A 1 160 ? -6.023 20.283 30.901 1.00 87.19 160 LYS A O 1
ATOM 1285 N N . ASN A 1 161 ? -6.540 20.011 28.735 1.00 84.75 161 ASN A N 1
ATOM 1286 C CA . ASN A 1 161 ? -7.373 18.824 28.941 1.00 84.75 161 ASN A CA 1
ATOM 1287 C C . ASN A 1 161 ? -6.652 17.498 28.651 1.00 84.75 161 ASN A C 1
ATOM 1289 O O . ASN A 1 161 ? -7.205 16.435 28.935 1.00 84.75 161 ASN A O 1
ATOM 1293 N N . ARG A 1 162 ? -5.405 17.537 28.175 1.00 77.88 162 ARG A N 1
ATOM 1294 C CA . ARG A 1 162 ? -4.608 16.368 27.771 1.00 77.88 162 ARG A CA 1
ATOM 1295 C C . ARG A 1 162 ? -4.639 15.166 28.722 1.00 77.88 162 ARG A C 1
ATOM 1297 O O . ARG A 1 162 ? -4.904 14.038 28.305 1.00 77.88 162 ARG A O 1
ATOM 1304 N N . THR A 1 163 ? -4.421 15.402 30.017 1.00 78.81 163 THR A N 1
ATOM 1305 C CA . THR A 1 163 ? -4.351 14.345 31.036 1.00 78.81 163 THR A CA 1
ATOM 1306 C C . THR A 1 163 ? -5.720 13.714 31.253 1.00 78.81 163 THR A C 1
ATOM 1308 O O . THR A 1 163 ? -5.834 12.502 31.411 1.00 78.81 163 THR A O 1
ATOM 1311 N N . PHE A 1 164 ? -6.769 14.537 31.230 1.00 84.94 164 PHE A N 1
ATOM 1312 C CA . PHE A 1 164 ? -8.143 14.079 31.371 1.00 84.94 164 PHE A CA 1
ATOM 1313 C C . PHE A 1 164 ? -8.555 13.208 30.179 1.00 84.94 164 PHE A C 1
ATOM 1315 O O . PHE A 1 164 ? -9.023 12.092 30.387 1.00 84.94 164 PHE A O 1
ATOM 1322 N N . ILE A 1 165 ? -8.318 13.676 28.950 1.00 82.69 165 ILE A N 1
ATOM 1323 C CA . ILE A 1 165 ? -8.666 12.944 27.724 1.00 82.69 165 ILE A CA 1
ATOM 1324 C C . ILE A 1 165 ? -7.914 11.612 27.652 1.00 82.69 165 ILE A C 1
ATOM 1326 O O . ILE A 1 165 ? -8.533 10.568 27.468 1.00 82.69 165 ILE A O 1
ATOM 1330 N N . THR A 1 166 ? -6.602 11.623 27.900 1.00 77.62 166 THR A N 1
ATOM 1331 C CA . THR A 1 166 ? -5.776 10.403 27.927 1.00 77.62 166 THR A CA 1
ATOM 1332 C C . THR A 1 166 ? -6.289 9.391 28.951 1.00 77.62 166 THR A C 1
ATOM 1334 O O . THR A 1 166 ? -6.341 8.190 28.679 1.00 77.62 166 THR A O 1
ATOM 1337 N N . LYS A 1 167 ? -6.700 9.860 30.135 1.00 82.19 167 LYS A N 1
ATOM 1338 C CA . LYS A 1 167 ? -7.292 9.000 31.161 1.00 82.19 167 LYS A CA 1
ATOM 1339 C C . LYS A 1 167 ? -8.618 8.400 30.689 1.00 82.19 167 LYS A C 1
ATOM 1341 O O . LYS A 1 167 ? -8.803 7.196 30.824 1.00 82.19 167 LYS A O 1
ATOM 1346 N N . GLN A 1 168 ? -9.511 9.205 30.109 1.00 83.69 168 GLN A N 1
ATOM 1347 C CA . GLN A 1 168 ? -10.795 8.718 29.591 1.00 83.69 168 GLN A CA 1
ATOM 1348 C C . GLN A 1 168 ? -10.605 7.673 28.488 1.00 83.69 168 GLN A C 1
ATOM 1350 O O . GLN A 1 168 ? -11.207 6.608 28.558 1.00 83.69 168 GLN A O 1
ATOM 1355 N N . LEU A 1 169 ? -9.721 7.917 27.518 1.00 79.31 169 LEU A N 1
ATOM 1356 C CA . LEU A 1 169 ? -9.429 6.954 26.452 1.00 79.31 169 LEU A CA 1
ATOM 1357 C C . LEU A 1 169 ? -8.947 5.611 27.009 1.00 79.31 169 LEU A C 1
ATOM 1359 O O . LEU A 1 169 ? -9.475 4.560 26.646 1.00 79.31 169 LEU A O 1
ATOM 1363 N N . ASN A 1 170 ? -7.999 5.641 27.946 1.00 78.56 170 ASN A N 1
ATOM 1364 C CA . ASN A 1 170 ? -7.459 4.415 28.524 1.00 78.56 170 ASN A CA 1
ATOM 1365 C C . ASN A 1 170 ? -8.466 3.686 29.427 1.00 78.56 170 ASN A C 1
ATOM 1367 O O . ASN A 1 170 ? -8.595 2.467 29.348 1.00 78.56 170 ASN A O 1
ATOM 1371 N N . GLU A 1 171 ? -9.190 4.402 30.286 1.00 81.88 171 GLU A N 1
ATOM 1372 C CA . GLU A 1 171 ? -10.073 3.781 31.279 1.00 81.88 171 GLU A CA 1
ATOM 1373 C C . GLU A 1 171 ? -11.444 3.386 30.714 1.00 81.88 171 GLU A C 1
ATOM 1375 O O . GLU A 1 171 ? -11.994 2.364 31.131 1.00 81.88 171 GLU A O 1
ATOM 1380 N N . VAL A 1 172 ? -11.995 4.168 29.780 1.00 78.94 172 VAL A N 1
ATOM 1381 C CA . VAL A 1 172 ? -13.352 3.973 29.241 1.00 78.94 172 VAL A CA 1
ATOM 1382 C C . VAL A 1 172 ? -13.349 3.121 27.978 1.00 78.94 172 VAL A C 1
ATOM 1384 O O . VAL A 1 172 ? -14.246 2.298 27.824 1.00 78.94 172 VAL A O 1
ATOM 1387 N N . TYR A 1 173 ? -12.351 3.272 27.104 1.00 79.94 173 TYR A N 1
ATOM 1388 C CA . TYR A 1 173 ? -12.339 2.597 25.802 1.00 79.94 173 TYR A CA 1
ATOM 1389 C C . TYR A 1 173 ? -11.329 1.456 25.752 1.00 79.94 173 TYR A C 1
ATOM 1391 O O . TYR A 1 173 ? -11.700 0.310 25.489 1.00 79.94 173 TYR A O 1
ATOM 1399 N N . ARG A 1 174 ? -10.063 1.741 26.077 1.00 81.31 174 ARG A N 1
ATOM 1400 C CA . ARG A 1 174 ? -8.993 0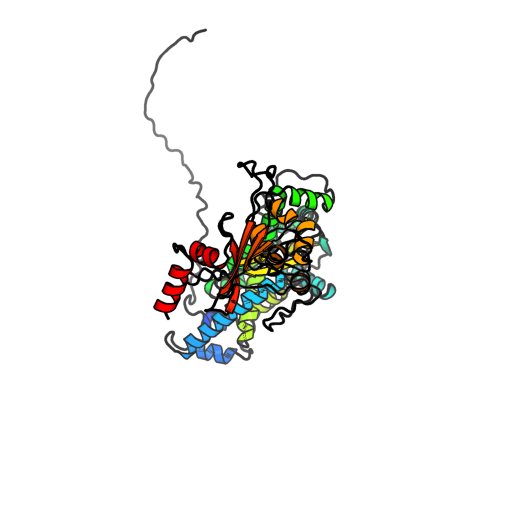.744 25.977 1.00 81.31 174 ARG A CA 1
ATOM 1401 C C . ARG A 1 174 ? -9.179 -0.392 26.974 1.00 81.31 174 ARG A C 1
ATOM 1403 O O . ARG A 1 174 ? -9.126 -1.552 26.588 1.00 81.31 174 ARG A O 1
ATOM 1410 N N . LYS A 1 175 ? -9.440 -0.078 28.246 1.00 82.69 175 LYS A N 1
ATOM 1411 C CA . LYS A 1 175 ? -9.536 -1.085 29.310 1.00 82.69 175 LYS A CA 1
ATOM 1412 C C . LYS A 1 175 ? -10.653 -2.113 29.070 1.00 82.69 175 LYS A C 1
ATOM 1414 O O . LYS A 1 175 ? -10.367 -3.300 29.212 1.00 82.69 175 LYS A O 1
ATOM 1419 N N . PRO A 1 176 ? -11.894 -1.744 28.685 1.00 81.50 176 PRO A N 1
ATOM 1420 C CA . PRO A 1 176 ? -12.902 -2.741 28.320 1.00 81.50 176 PRO A CA 1
ATOM 1421 C C . PRO A 1 176 ? -12.494 -3.620 27.140 1.00 81.50 176 PRO A C 1
ATOM 1423 O O . PRO A 1 176 ? -12.747 -4.817 27.193 1.00 81.50 176 PRO A O 1
ATOM 1426 N N . PHE A 1 177 ? -11.835 -3.057 26.123 1.00 82.12 177 PHE A N 1
ATOM 1427 C CA . PHE A 1 177 ? -11.294 -3.837 25.011 1.00 82.12 177 PHE A CA 1
ATOM 1428 C C . PHE A 1 177 ? -10.237 -4.840 25.496 1.00 82.12 177 PHE A C 1
ATOM 1430 O O . PHE A 1 177 ? -10.429 -6.041 25.349 1.00 82.12 177 PHE A O 1
ATOM 1437 N N . THR A 1 178 ? -9.176 -4.385 26.168 1.00 78.81 178 THR A N 1
ATOM 1438 C CA . THR A 1 178 ? -8.057 -5.249 26.594 1.00 78.81 178 THR A CA 1
ATOM 1439 C C . THR A 1 178 ? -8.436 -6.270 27.666 1.00 78.81 178 THR A C 1
ATOM 1441 O O . THR A 1 178 ? -7.761 -7.286 27.819 1.00 78.81 178 THR A O 1
ATOM 1444 N N . ASN A 1 179 ? -9.493 -6.004 28.438 1.00 80.88 179 ASN A N 1
ATOM 1445 C CA . ASN A 1 179 ? -10.009 -6.944 29.433 1.00 80.88 179 ASN A CA 1
ATOM 1446 C C . ASN A 1 179 ? -10.822 -8.085 28.813 1.00 80.88 179 ASN A C 1
ATOM 1448 O O . ASN A 1 179 ? -11.011 -9.102 29.475 1.00 80.88 179 ASN A O 1
ATOM 1452 N N . LEU A 1 180 ? -11.363 -7.887 27.610 1.00 77.62 180 LEU A N 1
ATOM 1453 C CA . LEU A 1 180 ? -12.342 -8.788 26.999 1.00 77.62 180 LEU A CA 1
ATOM 1454 C C . LEU A 1 180 ? -11.852 -9.423 25.694 1.00 77.62 180 LEU A C 1
ATOM 1456 O O . LEU A 1 180 ? -12.368 -10.464 25.305 1.00 77.62 180 LEU A O 1
ATOM 1460 N N . ILE A 1 181 ? -10.881 -8.800 25.028 1.00 76.62 181 ILE A N 1
ATOM 1461 C CA . ILE A 1 181 ? -10.281 -9.259 23.778 1.00 76.62 181 ILE A CA 1
ATOM 1462 C C . ILE A 1 181 ? -8.773 -9.342 23.992 1.00 76.62 181 ILE A C 1
ATOM 1464 O O . ILE A 1 181 ? -8.108 -8.344 24.286 1.00 76.62 181 ILE A O 1
ATOM 1468 N N . HIS A 1 182 ? -8.230 -10.547 23.860 1.00 73.69 182 HIS A N 1
ATOM 1469 C CA . HIS A 1 182 ? -6.806 -10.811 23.990 1.00 73.69 182 HIS A CA 1
ATOM 1470 C C . HIS A 1 182 ? -6.105 -10.779 22.633 1.00 73.69 182 HIS A C 1
ATOM 1472 O O . HIS A 1 182 ? -6.710 -10.976 21.584 1.00 73.69 182 HIS A O 1
ATOM 1478 N N . THR A 1 183 ? -4.782 -10.602 22.645 1.00 66.44 183 THR A N 1
ATOM 1479 C CA . THR A 1 183 ? -3.964 -10.656 21.422 1.00 66.44 183 THR A CA 1
ATOM 1480 C C . THR A 1 183 ? -4.120 -11.985 20.677 1.00 66.44 183 THR A C 1
ATOM 1482 O O . THR A 1 183 ? -4.088 -11.991 19.457 1.00 66.44 183 THR A O 1
ATOM 1485 N N . SER A 1 184 ? -4.350 -13.094 21.390 1.00 66.69 184 SER A N 1
ATOM 1486 C CA . SER A 1 184 ? -4.630 -14.417 20.808 1.00 66.69 184 SER A CA 1
ATOM 1487 C C . SER A 1 184 ? -6.000 -14.535 20.135 1.00 66.69 184 SER A C 1
ATOM 1489 O O . SER A 1 184 ? -6.237 -15.482 19.391 1.00 66.69 184 SER A O 1
ATOM 1491 N N . ASP A 1 185 ? -6.921 -13.618 20.433 1.00 70.38 185 ASP A N 1
ATOM 1492 C CA . ASP A 1 185 ? -8.238 -13.565 19.797 1.00 70.38 185 ASP A CA 1
ATOM 1493 C C . ASP A 1 185 ? -8.179 -12.781 18.475 1.00 70.38 185 ASP A C 1
ATOM 1495 O O . ASP A 1 185 ? -9.095 -12.880 17.658 1.00 70.38 185 ASP A O 1
ATOM 1499 N N . MET A 1 186 ? -7.083 -12.042 18.260 1.00 73.31 186 MET A N 1
ATOM 1500 C CA . MET A 1 186 ? -6.795 -11.275 17.054 1.00 73.31 186 MET A CA 1
ATOM 1501 C C . MET A 1 186 ? -5.926 -12.080 16.073 1.00 73.31 186 MET A C 1
ATOM 1503 O O . MET A 1 186 ? -5.149 -12.938 16.495 1.00 73.31 186 MET A O 1
ATOM 1507 N N . PRO A 1 187 ? -6.007 -11.796 14.764 1.00 65.69 187 PRO A N 1
ATOM 1508 C CA . PRO A 1 187 ? -5.198 -12.486 13.759 1.00 65.69 187 PRO A CA 1
ATOM 1509 C C . PRO A 1 187 ? -3.706 -12.205 13.958 1.00 65.69 187 PRO A C 1
ATOM 1511 O O . PRO A 1 187 ? -3.332 -11.083 14.301 1.00 65.69 187 PRO A O 1
ATOM 1514 N N . THR A 1 188 ? -2.851 -13.208 13.739 1.00 60.34 188 THR A N 1
ATOM 1515 C CA . THR A 1 188 ? -1.406 -13.136 14.030 1.00 60.34 188 THR A CA 1
ATOM 1516 C C . THR A 1 188 ? -0.727 -11.947 13.347 1.00 60.34 188 THR A C 1
ATOM 1518 O O . THR A 1 188 ? 0.035 -11.227 13.992 1.00 60.34 188 THR A O 1
ATOM 1521 N N . ASP A 1 189 ? -1.095 -11.667 12.097 1.00 57.53 189 ASP A N 1
ATOM 1522 C CA . ASP A 1 189 ? -0.487 -10.597 11.301 1.00 57.53 189 ASP A CA 1
ATOM 1523 C C . ASP A 1 189 ? -1.098 -9.214 11.573 1.00 57.53 189 ASP A C 1
ATOM 1525 O O . ASP A 1 189 ? -0.584 -8.205 11.096 1.00 57.53 189 ASP A O 1
ATOM 1529 N N . TYR A 1 190 ? -2.184 -9.117 12.353 1.00 63.47 190 TYR A N 1
ATOM 1530 C CA . TYR A 1 190 ? -2.878 -7.846 12.595 1.00 63.47 190 TYR A CA 1
ATOM 1531 C C . TYR A 1 190 ? -1.929 -6.765 13.122 1.00 63.47 190 TYR A C 1
ATOM 1533 O O . TYR A 1 190 ? -1.960 -5.626 12.655 1.00 63.47 190 TYR A O 1
ATOM 1541 N N . ARG A 1 191 ? -1.064 -7.123 14.079 1.00 63.03 191 ARG A N 1
ATOM 1542 C CA . ARG A 1 191 ? -0.116 -6.180 14.679 1.00 63.03 191 ARG A CA 1
ATOM 1543 C C . ARG A 1 191 ? 0.917 -5.708 13.665 1.00 63.03 191 ARG A C 1
ATOM 1545 O O . ARG A 1 191 ? 1.143 -4.507 13.571 1.00 63.03 191 ARG A O 1
ATOM 1552 N N . ASP A 1 192 ? 1.527 -6.622 12.922 1.00 57.53 192 ASP A N 1
ATOM 1553 C CA . ASP A 1 192 ? 2.575 -6.284 11.957 1.00 57.53 192 ASP A CA 1
ATOM 1554 C C . ASP A 1 192 ? 2.024 -5.422 10.821 1.00 57.53 192 ASP A C 1
ATOM 1556 O O . ASP A 1 192 ? 2.654 -4.451 10.406 1.00 57.53 192 ASP A O 1
ATOM 1560 N N . LEU A 1 193 ? 0.798 -5.706 10.388 1.00 55.41 193 LEU A N 1
ATOM 1561 C CA . LEU A 1 193 ? 0.127 -4.938 9.351 1.00 55.41 193 LEU A CA 1
ATOM 1562 C C . LEU A 1 193 ? -0.350 -3.561 9.847 1.00 55.41 193 LEU A C 1
ATOM 1564 O O . LEU A 1 193 ? -0.226 -2.572 9.126 1.00 55.41 193 LEU A O 1
ATOM 1568 N N . HIS A 1 194 ? -0.847 -3.464 11.084 1.00 62.66 194 HIS A N 1
ATOM 1569 C CA . HIS A 1 194 ? -1.158 -2.179 11.718 1.00 62.66 194 HIS A CA 1
ATOM 1570 C C . HIS A 1 194 ? 0.110 -1.324 11.883 1.00 62.66 194 HIS A C 1
ATOM 1572 O O . HIS A 1 194 ? 0.108 -0.141 11.545 1.00 62.66 194 HIS A O 1
ATOM 1578 N N . LEU A 1 195 ? 1.218 -1.939 12.317 1.00 60.47 195 LEU A N 1
ATOM 1579 C CA . LEU A 1 195 ? 2.527 -1.289 12.406 1.00 60.47 195 LEU A CA 1
ATOM 1580 C C . LEU A 1 195 ? 3.042 -0.830 11.034 1.00 60.47 195 LEU A C 1
ATOM 1582 O O . LEU A 1 195 ? 3.645 0.236 10.941 1.00 60.47 195 LEU A O 1
ATOM 1586 N N . ALA A 1 196 ? 2.809 -1.604 9.971 1.00 57.97 196 ALA A N 1
ATOM 1587 C CA . ALA A 1 196 ? 3.179 -1.212 8.614 1.00 57.97 196 ALA A CA 1
ATOM 1588 C C . ALA A 1 196 ? 2.436 0.059 8.176 1.00 57.97 196 ALA A C 1
ATOM 1590 O O . ALA A 1 196 ? 3.071 0.978 7.668 1.00 57.97 196 ALA A O 1
ATOM 1591 N N . TYR A 1 197 ? 1.129 0.150 8.447 1.00 58.44 197 TYR A N 1
ATOM 1592 C CA . TYR A 1 197 ? 0.313 1.323 8.118 1.00 58.44 197 TYR A CA 1
ATOM 1593 C C . TYR A 1 197 ? 0.801 2.598 8.825 1.00 58.44 197 TYR A C 1
ATOM 1595 O O . TYR A 1 197 ? 1.008 3.621 8.176 1.00 58.44 197 TYR A O 1
ATOM 1603 N N . ILE A 1 198 ? 1.039 2.545 10.140 1.00 61.50 198 ILE A N 1
ATOM 1604 C CA . ILE A 1 198 ? 1.455 3.736 10.907 1.00 61.50 198 ILE A CA 1
ATOM 1605 C C . ILE A 1 198 ? 2.881 4.200 10.578 1.00 61.50 198 ILE A C 1
ATOM 1607 O O . ILE A 1 198 ? 3.212 5.360 10.794 1.00 61.50 198 ILE A O 1
ATOM 1611 N N . ARG A 1 199 ? 3.735 3.314 10.046 1.00 61.62 199 ARG A N 1
ATOM 1612 C CA . ARG A 1 199 ? 5.116 3.653 9.664 1.00 61.62 199 ARG A CA 1
ATOM 1613 C C . ARG A 1 199 ? 5.207 4.387 8.329 1.00 61.62 199 ARG A C 1
ATOM 1615 O O . ARG A 1 199 ? 6.227 5.029 8.085 1.00 61.62 199 ARG A O 1
ATOM 1622 N N . LEU A 1 200 ? 4.171 4.324 7.488 1.00 61.72 200 LEU A N 1
ATOM 1623 C CA . LEU A 1 200 ? 4.194 4.886 6.132 1.00 61.72 200 LEU A CA 1
ATOM 1624 C C . LEU A 1 200 ? 4.597 6.371 6.088 1.00 61.72 200 LEU A C 1
ATOM 1626 O O . LEU A 1 200 ? 5.489 6.691 5.300 1.00 61.72 200 LEU A O 1
ATOM 1630 N N . PRO A 1 201 ? 4.056 7.277 6.931 1.00 62.88 201 PRO A N 1
ATOM 1631 C CA . PRO A 1 201 ? 4.477 8.679 6.918 1.00 62.88 201 PRO A CA 1
ATOM 1632 C C . PRO A 1 201 ? 5.970 8.859 7.220 1.00 62.88 201 PRO A C 1
ATOM 1634 O O . PRO A 1 201 ? 6.649 9.638 6.551 1.00 62.88 201 PRO A O 1
ATOM 1637 N N . SER A 1 202 ? 6.511 8.109 8.188 1.00 64.62 202 SER A N 1
ATOM 1638 C CA . SER A 1 202 ? 7.943 8.143 8.509 1.00 64.62 202 SER A CA 1
ATOM 1639 C C . SER A 1 202 ? 8.791 7.595 7.363 1.00 64.62 202 SER A C 1
ATOM 1641 O O . SER A 1 202 ? 9.793 8.209 7.008 1.00 64.62 202 SER A O 1
ATOM 1643 N N . SER A 1 203 ? 8.366 6.495 6.734 1.00 66.12 203 SER A N 1
ATOM 1644 C CA . SER A 1 203 ? 9.049 5.926 5.566 1.00 66.12 203 SER A CA 1
ATOM 1645 C C . SER A 1 203 ? 9.068 6.890 4.376 1.00 66.12 203 SER A C 1
ATOM 1647 O O . SER A 1 203 ? 10.078 6.992 3.685 1.00 66.12 203 SER A O 1
ATOM 1649 N N . ILE A 1 204 ? 7.989 7.647 4.158 1.00 67.75 204 ILE A N 1
ATOM 1650 C CA . ILE A 1 204 ? 7.935 8.685 3.121 1.00 67.75 204 ILE A CA 1
ATOM 1651 C C . ILE A 1 204 ? 8.878 9.845 3.452 1.00 67.75 204 ILE A C 1
ATOM 1653 O O . ILE A 1 204 ? 9.618 10.297 2.581 1.00 67.75 204 ILE A O 1
ATOM 1657 N N . ALA A 1 205 ? 8.911 10.301 4.705 1.00 68.75 205 ALA A N 1
ATOM 1658 C CA . ALA A 1 205 ? 9.841 11.347 5.128 1.00 68.75 205 ALA A CA 1
ATOM 1659 C C . ALA A 1 205 ? 11.311 10.916 4.955 1.00 68.75 205 ALA A C 1
ATOM 1661 O O . ALA A 1 205 ? 12.148 11.700 4.504 1.00 68.75 205 ALA A O 1
ATOM 1662 N N . GLU A 1 206 ? 11.628 9.659 5.274 1.00 71.88 206 GLU A N 1
ATOM 1663 C CA . GLU A 1 206 ? 12.950 9.075 5.041 1.00 71.88 206 GLU A CA 1
ATOM 1664 C C . GLU A 1 206 ? 13.290 8.979 3.550 1.00 71.88 206 GLU A C 1
ATOM 1666 O O . GLU A 1 206 ? 14.413 9.326 3.169 1.00 71.88 206 GLU A O 1
ATOM 1671 N N . LEU A 1 207 ? 12.338 8.579 2.695 1.00 76.56 207 LEU A N 1
ATOM 1672 C CA . LEU A 1 207 ? 12.514 8.590 1.240 1.00 76.56 207 LEU A CA 1
ATOM 1673 C C . LEU A 1 207 ? 12.857 10.000 0.750 1.00 76.56 207 LEU A C 1
ATOM 1675 O O . LEU A 1 207 ? 13.873 10.176 0.084 1.00 76.56 207 LEU A O 1
ATOM 1679 N N . ILE A 1 208 ? 12.044 10.999 1.100 1.00 74.75 208 ILE A N 1
ATOM 1680 C CA . ILE A 1 208 ? 12.237 12.391 0.666 1.00 74.75 208 ILE A CA 1
ATOM 1681 C C . ILE A 1 208 ? 13.616 12.898 1.102 1.00 74.75 208 ILE A C 1
ATOM 1683 O O . ILE A 1 208 ? 14.328 13.512 0.319 1.00 74.75 208 ILE A O 1
ATOM 1687 N N . LYS A 1 209 ? 14.041 12.588 2.332 1.00 77.00 209 LYS A N 1
ATOM 1688 C CA . LYS A 1 209 ? 15.352 12.999 2.855 1.00 77.00 209 LYS A CA 1
ATOM 1689 C C . LYS A 1 209 ? 16.533 12.300 2.169 1.00 77.00 209 LYS A C 1
ATOM 1691 O O . LYS A 1 209 ? 17.630 12.854 2.125 1.00 77.00 209 LYS A O 1
ATOM 1696 N N . SER A 1 210 ? 16.352 11.060 1.720 1.00 77.81 210 SER A N 1
ATOM 1697 C CA . SER A 1 210 ? 17.433 10.224 1.179 1.00 77.81 210 SER A CA 1
ATOM 1698 C C . SER A 1 210 ? 17.507 10.215 -0.351 1.00 77.81 210 SER A C 1
ATOM 1700 O O . SER A 1 210 ? 18.546 9.846 -0.901 1.00 77.81 210 SER A O 1
ATOM 1702 N N . ASN A 1 211 ? 16.452 10.651 -1.044 1.00 80.12 211 ASN A N 1
ATOM 1703 C CA . ASN A 1 211 ? 16.350 10.648 -2.498 1.00 80.12 211 ASN A CA 1
ATOM 1704 C C . ASN A 1 211 ? 16.190 12.077 -3.042 1.00 80.12 211 ASN A C 1
ATOM 1706 O O . ASN A 1 211 ? 15.170 12.724 -2.830 1.00 80.12 211 ASN A O 1
ATOM 1710 N N . LYS A 1 212 ? 17.188 12.549 -3.800 1.00 83.81 212 LYS A N 1
ATOM 1711 C CA . LYS A 1 212 ? 17.223 13.918 -4.349 1.00 83.81 212 LYS A CA 1
ATOM 1712 C C . LYS A 1 212 ? 16.083 14.226 -5.318 1.00 83.81 212 LYS A C 1
ATOM 1714 O O . LYS A 1 212 ? 15.647 15.372 -5.392 1.00 83.81 212 LYS A O 1
ATOM 1719 N N . ASP A 1 213 ? 15.627 13.236 -6.079 1.00 80.38 213 ASP A N 1
ATOM 1720 C CA . ASP A 1 213 ? 14.524 13.437 -7.017 1.00 80.38 213 ASP A CA 1
ATOM 1721 C C . ASP A 1 213 ? 13.197 13.531 -6.260 1.00 80.38 213 ASP A C 1
ATOM 1723 O O . ASP A 1 213 ? 12.403 14.425 -6.540 1.00 80.38 213 ASP A O 1
ATOM 1727 N N . ALA A 1 214 ? 13.005 12.689 -5.237 1.00 74.62 214 ALA A N 1
ATOM 1728 C CA . ALA A 1 214 ? 11.867 12.801 -4.324 1.00 74.62 214 ALA A CA 1
ATOM 1729 C C . ALA A 1 214 ? 11.873 14.135 -3.559 1.00 74.62 214 ALA A C 1
ATOM 1731 O O . ALA A 1 214 ? 10.833 14.771 -3.434 1.00 74.62 214 ALA A O 1
ATOM 1732 N N . GLU A 1 215 ? 13.038 14.603 -3.096 1.00 80.56 215 GLU A N 1
ATOM 1733 C CA . GLU A 1 215 ? 13.199 15.919 -2.462 1.00 80.56 215 GLU A CA 1
ATOM 1734 C C . GLU A 1 215 ? 12.801 17.060 -3.407 1.00 80.56 215 GLU A C 1
ATOM 1736 O O . GLU A 1 215 ? 12.099 17.990 -3.011 1.00 80.56 215 GLU A O 1
ATOM 1741 N N . LYS A 1 216 ? 13.213 16.980 -4.676 1.00 82.88 216 LYS A N 1
ATOM 1742 C CA . LYS A 1 216 ? 12.891 17.985 -5.692 1.00 82.88 216 LYS A CA 1
ATOM 1743 C C . LYS A 1 216 ? 11.400 18.009 -6.035 1.00 82.88 216 LYS A C 1
ATOM 1745 O O . LYS A 1 216 ? 10.841 19.096 -6.171 1.00 82.88 216 LYS A O 1
ATOM 1750 N N . GLU A 1 217 ? 10.771 16.844 -6.192 1.00 79.00 217 GLU A N 1
ATOM 1751 C CA . GLU A 1 217 ? 9.319 16.737 -6.396 1.00 79.00 217 GLU A CA 1
ATOM 1752 C C . GLU A 1 217 ? 8.564 17.282 -5.177 1.00 79.00 217 GLU A C 1
ATOM 1754 O O . GLU A 1 217 ? 7.680 18.126 -5.321 1.00 79.00 217 GLU A O 1
ATOM 1759 N N . TYR A 1 218 ? 8.987 16.897 -3.971 1.00 76.50 218 TYR A N 1
ATOM 1760 C CA . TYR A 1 218 ? 8.432 17.403 -2.721 1.00 76.50 218 TYR A CA 1
ATOM 1761 C C . TYR A 1 218 ? 8.506 18.934 -2.628 1.00 76.50 218 TYR A C 1
ATOM 1763 O O . TYR A 1 218 ? 7.490 19.581 -2.387 1.00 76.50 218 TYR A O 1
ATOM 1771 N N . GLU A 1 219 ? 9.666 19.550 -2.873 1.00 78.00 219 GLU A N 1
ATOM 1772 C CA . GLU A 1 219 ? 9.824 21.013 -2.818 1.00 78.00 219 GLU A CA 1
ATOM 1773 C C . GLU A 1 219 ? 8.983 21.757 -3.873 1.00 78.00 219 GLU A C 1
ATOM 1775 O O . GLU A 1 219 ? 8.616 22.914 -3.659 1.00 78.00 219 GLU A O 1
ATOM 1780 N N . ALA A 1 220 ? 8.617 21.113 -4.988 1.00 76.12 220 ALA A N 1
ATOM 1781 C CA . ALA A 1 220 ? 7.708 21.697 -5.979 1.00 76.12 220 ALA A CA 1
ATOM 1782 C C . ALA A 1 220 ? 6.247 21.760 -5.491 1.00 76.12 220 ALA A C 1
ATOM 1784 O O . ALA A 1 220 ? 5.491 22.634 -5.923 1.00 76.12 220 ALA A O 1
ATOM 1785 N N . HIS A 1 221 ? 5.855 20.856 -4.591 1.00 67.00 221 HIS A N 1
ATOM 1786 C CA . HIS A 1 221 ? 4.497 20.750 -4.047 1.00 67.00 221 HIS A CA 1
ATOM 1787 C C . HIS A 1 221 ? 4.358 21.323 -2.635 1.00 67.00 221 HIS A C 1
ATOM 1789 O O . HIS A 1 221 ? 3.256 21.678 -2.208 1.00 67.00 221 HIS A O 1
ATOM 1795 N N . ARG A 1 222 ? 5.472 21.456 -1.912 1.00 66.62 222 ARG A N 1
ATOM 1796 C CA . ARG A 1 222 ? 5.502 21.956 -0.547 1.00 66.62 222 ARG A CA 1
ATOM 1797 C C . ARG A 1 222 ? 4.967 23.383 -0.494 1.00 66.62 222 ARG A C 1
ATOM 1799 O O . ARG A 1 222 ? 5.549 24.329 -1.026 1.00 66.62 222 ARG A O 1
ATOM 1806 N N . THR A 1 223 ? 3.897 23.578 0.270 1.00 56.50 223 THR A N 1
ATOM 1807 C CA . THR A 1 223 ? 3.538 24.927 0.713 1.00 56.50 223 THR A CA 1
ATOM 1808 C C . THR A 1 223 ? 4.647 25.391 1.660 1.00 56.50 223 THR A C 1
ATOM 1810 O O . THR A 1 223 ? 4.894 24.728 2.665 1.00 56.50 223 THR A O 1
ATOM 1813 N N . LYS A 1 224 ? 5.365 26.482 1.344 1.00 44.19 224 LYS A N 1
ATOM 1814 C CA . LYS A 1 224 ? 6.415 27.045 2.217 1.00 44.19 224 LYS A CA 1
ATOM 1815 C C . LYS A 1 224 ? 5.831 27.371 3.594 1.00 44.19 224 LYS A C 1
ATOM 1817 O O . LYS A 1 224 ? 5.296 28.455 3.810 1.00 44.19 224 LYS A O 1
ATOM 1822 N N . ILE A 1 225 ? 5.956 26.441 4.532 1.00 43.47 225 ILE A N 1
ATOM 1823 C CA . ILE A 1 225 ? 5.693 26.693 5.943 1.00 43.47 225 ILE A CA 1
ATOM 1824 C C . ILE A 1 225 ? 6.992 27.250 6.524 1.00 43.47 225 ILE A C 1
ATOM 1826 O O . ILE A 1 225 ? 8.046 26.610 6.474 1.00 43.47 225 ILE A O 1
ATOM 1830 N N . LEU A 1 226 ? 6.917 28.491 7.001 1.00 35.19 226 LEU A N 1
ATOM 1831 C CA . LEU A 1 226 ? 7.999 29.197 7.674 1.00 35.19 226 LEU A CA 1
ATOM 1832 C C . LEU A 1 226 ? 8.364 28.461 8.969 1.00 35.19 226 LEU A C 1
ATOM 1834 O O . LEU A 1 226 ? 7.695 28.644 9.973 1.00 35.19 226 LEU A O 1
ATOM 1838 N N . GLY A 1 227 ? 9.431 27.659 8.901 1.00 36.66 227 GLY A N 1
ATOM 1839 C CA . GLY A 1 227 ? 10.304 27.251 10.006 1.00 36.66 227 GLY A CA 1
ATOM 1840 C C . GLY A 1 227 ? 9.675 26.461 11.156 1.00 36.66 227 GLY A C 1
ATOM 1841 O O . GLY A 1 227 ? 8.877 26.993 11.909 1.00 36.66 227 GLY A O 1
ATOM 1842 N N . PHE A 1 228 ? 10.185 25.254 11.407 1.00 35.22 228 PHE A N 1
ATOM 1843 C CA . PHE A 1 228 ? 10.231 24.723 12.769 1.00 35.22 228 PHE A CA 1
ATOM 1844 C C . PHE A 1 228 ? 11.563 24.026 13.050 1.00 35.22 228 PHE A C 1
ATOM 1846 O O . PHE A 1 228 ? 12.178 23.427 12.167 1.00 35.22 228 PHE A O 1
ATOM 1853 N N . ASP A 1 229 ? 11.996 24.203 14.297 1.00 37.78 229 ASP A N 1
ATOM 1854 C CA . ASP A 1 229 ? 13.216 23.703 14.921 1.00 37.78 229 ASP A CA 1
ATOM 1855 C C . ASP A 1 229 ? 13.139 22.178 15.152 1.00 37.78 229 ASP A C 1
ATOM 1857 O O . ASP A 1 229 ? 12.060 21.588 15.139 1.00 37.78 229 ASP A O 1
ATOM 1861 N N . ASN A 1 230 ? 14.289 21.538 15.362 1.00 34.84 230 ASN A N 1
ATOM 1862 C CA . ASN A 1 230 ? 14.541 20.086 15.346 1.00 34.84 230 ASN A CA 1
ATOM 1863 C C . ASN A 1 230 ? 13.827 19.228 16.433 1.00 34.84 230 ASN A C 1
ATOM 1865 O O . ASN A 1 230 ? 14.341 18.180 16.822 1.00 34.84 230 ASN A O 1
ATOM 1869 N N . SER A 1 231 ? 12.637 19.592 16.921 1.00 37.22 231 SER A N 1
ATOM 1870 C CA . SER A 1 231 ? 11.811 18.746 17.811 1.00 37.22 231 SER A CA 1
ATOM 1871 C C . SER A 1 231 ? 10.873 17.779 17.066 1.00 37.22 231 SER A C 1
ATOM 1873 O O . SER A 1 231 ? 10.058 17.096 17.686 1.00 37.22 231 SER A O 1
ATOM 1875 N N . TYR A 1 232 ? 11.035 17.671 15.744 1.00 38.25 232 TYR A N 1
ATOM 1876 C CA . TYR A 1 232 ? 10.239 16.887 14.787 1.00 38.25 232 TYR A CA 1
ATOM 1877 C C . TYR A 1 232 ? 10.065 15.384 15.128 1.00 38.25 232 TYR A C 1
ATOM 1879 O O . TYR A 1 232 ? 9.146 14.759 14.613 1.00 38.25 232 TYR A O 1
ATOM 1887 N N . PHE A 1 233 ? 10.865 14.809 16.040 1.00 29.50 233 PHE A N 1
ATOM 1888 C CA . PHE A 1 233 ? 10.763 13.397 16.461 1.00 29.50 233 PHE A CA 1
ATOM 1889 C C . PHE A 1 233 ? 10.750 13.157 17.982 1.00 29.50 233 PHE A C 1
ATOM 1891 O O . PHE A 1 233 ? 10.907 12.024 18.436 1.00 29.50 233 PHE A O 1
ATOM 1898 N N . THR A 1 234 ? 10.546 14.187 18.803 1.00 34.91 234 THR A N 1
ATOM 1899 C CA . THR A 1 234 ? 10.542 14.049 20.271 1.00 34.91 234 THR A CA 1
ATOM 1900 C C . THR A 1 234 ? 9.254 14.572 20.884 1.00 34.91 234 THR A C 1
ATOM 1902 O O . THR A 1 234 ? 9.265 15.551 21.620 1.00 34.91 234 THR A O 1
ATOM 1905 N N . ILE A 1 235 ? 8.129 13.894 20.633 1.00 37.41 235 ILE A N 1
ATOM 1906 C CA . ILE A 1 235 ? 6.915 14.092 21.440 1.00 37.41 235 ILE A CA 1
ATOM 1907 C C . ILE A 1 235 ? 6.245 12.740 21.741 1.00 37.41 235 ILE A C 1
ATOM 1909 O O . ILE A 1 235 ? 5.272 12.326 21.111 1.00 37.41 235 ILE A O 1
ATOM 1913 N N . GLN A 1 236 ? 6.715 12.077 22.805 1.00 43.03 236 GLN A N 1
ATOM 1914 C CA . GLN A 1 236 ? 5.754 11.438 23.709 1.00 43.03 236 GLN A CA 1
ATOM 1915 C C . GLN A 1 236 ? 4.761 12.532 24.147 1.00 43.03 236 GLN A C 1
ATOM 1917 O O . GLN A 1 236 ? 5.204 13.636 24.436 1.00 43.03 236 GLN A O 1
ATOM 1922 N N . GLU A 1 237 ? 3.458 12.214 24.206 1.00 44.50 237 GLU A N 1
ATOM 1923 C CA . GLU A 1 237 ? 2.329 13.027 24.735 1.00 44.50 237 GLU A CA 1
ATOM 1924 C C . GLU A 1 237 ? 1.282 13.549 23.710 1.00 44.50 237 GLU A C 1
ATOM 1926 O O . GLU A 1 237 ? 1.544 14.419 22.890 1.00 44.50 237 GLU A O 1
ATOM 1931 N N . ASN A 1 238 ? 0.035 13.063 23.867 1.00 42.69 238 ASN A N 1
ATOM 1932 C CA . ASN A 1 238 ? -1.269 13.599 23.391 1.00 42.69 238 ASN A CA 1
ATOM 1933 C C . ASN A 1 238 ? -1.680 13.473 21.919 1.00 42.69 238 ASN A C 1
ATOM 1935 O O . ASN A 1 238 ? -2.077 14.457 21.303 1.00 42.69 238 ASN A O 1
ATOM 1939 N N . GLU A 1 239 ? -1.693 12.258 21.396 1.00 45.84 239 GLU A N 1
ATOM 1940 C CA . GLU A 1 239 ? -2.282 11.979 20.091 1.00 45.84 239 GLU A CA 1
ATOM 1941 C C . GLU A 1 239 ? -3.385 10.929 20.248 1.00 45.84 239 GLU A C 1
ATOM 1943 O O . GLU A 1 239 ? -3.193 9.936 20.954 1.00 45.84 239 GLU A O 1
ATOM 1948 N N . ILE A 1 240 ? -4.558 11.186 19.662 1.00 52.72 240 ILE A N 1
ATOM 1949 C CA . ILE A 1 240 ? -5.491 10.133 19.249 1.00 52.72 240 ILE A CA 1
ATOM 1950 C C . ILE A 1 240 ? -5.133 9.866 17.784 1.00 52.72 240 ILE A C 1
ATOM 1952 O O . ILE A 1 240 ? -5.849 10.274 16.871 1.00 52.72 240 ILE A O 1
ATOM 1956 N N . ASP A 1 241 ? -3.950 9.303 17.569 1.00 51.53 241 ASP A N 1
ATOM 1957 C CA . ASP A 1 241 ? -3.529 8.767 16.279 1.00 51.53 241 ASP A CA 1
ATOM 1958 C C . ASP A 1 241 ? -3.924 7.295 16.200 1.00 51.53 241 ASP A C 1
ATOM 1960 O O . ASP A 1 241 ? -4.231 6.638 17.202 1.00 51.53 241 ASP A O 1
ATOM 1964 N N . VAL A 1 242 ? -3.896 6.771 14.980 1.00 45.34 242 VAL A N 1
ATOM 1965 C CA . VAL A 1 242 ? -4.050 5.341 14.711 1.00 45.34 242 VAL A CA 1
ATOM 1966 C C . VAL A 1 242 ? -3.086 4.502 15.570 1.00 45.34 242 VAL A C 1
ATOM 1968 O O . VAL A 1 242 ? -3.469 3.428 16.020 1.00 45.34 242 VAL A O 1
ATOM 1971 N N . GLU A 1 243 ? -1.892 5.014 15.892 1.00 44.34 243 GLU A N 1
ATOM 1972 C CA . GLU A 1 243 ? -0.879 4.322 16.705 1.00 44.34 243 GLU A CA 1
ATOM 1973 C C . GLU A 1 243 ? -1.296 4.112 18.179 1.00 44.34 243 GLU A C 1
ATOM 1975 O O . GLU A 1 243 ? -1.011 3.071 18.772 1.00 44.34 243 GLU A O 1
ATOM 1980 N N . ARG A 1 244 ? -2.010 5.061 18.793 1.00 55.44 244 ARG A N 1
ATOM 1981 C CA . ARG A 1 244 ? -2.468 4.998 20.199 1.00 55.44 244 ARG A CA 1
ATOM 1982 C C . ARG A 1 244 ? -3.912 4.531 20.343 1.00 55.44 244 ARG A C 1
ATOM 1984 O O . ARG A 1 244 ? -4.367 4.282 21.464 1.00 55.44 244 ARG A O 1
ATOM 1991 N N . CYS A 1 245 ? -4.614 4.410 19.220 1.00 63.59 245 CYS A N 1
ATOM 1992 C CA . CYS A 1 245 ? -5.980 3.916 19.093 1.00 63.59 245 CYS A CA 1
ATOM 1993 C C . CYS A 1 245 ? -6.072 2.543 18.417 1.00 63.59 245 CYS A C 1
ATOM 1995 O O . CYS A 1 245 ? -7.120 2.185 17.875 1.00 63.59 245 CYS A O 1
ATOM 1997 N N . ASP A 1 246 ? -5.010 1.744 18.523 1.00 62.41 246 ASP A N 1
ATOM 1998 C CA . ASP A 1 246 ? -4.932 0.345 18.089 1.00 62.41 246 ASP A CA 1
ATOM 1999 C C . ASP A 1 246 ? -6.159 -0.502 18.484 1.00 62.41 246 ASP A C 1
ATOM 2001 O O . ASP A 1 246 ? -6.569 -1.405 17.752 1.00 62.41 246 ASP A O 1
ATOM 2005 N N . PHE A 1 247 ? -6.782 -0.195 19.624 1.00 70.31 247 PHE A N 1
ATOM 2006 C CA . PHE A 1 247 ? -7.985 -0.857 20.122 1.00 70.31 247 PHE A CA 1
ATOM 2007 C C . PHE A 1 247 ? -9.253 -0.536 19.316 1.00 70.31 247 PHE A C 1
ATOM 2009 O O . PHE A 1 247 ? -10.122 -1.402 19.224 1.00 70.31 247 PHE A O 1
ATOM 2016 N N . PHE A 1 248 ? -9.388 0.661 18.725 1.00 76.25 248 PHE A N 1
ATOM 2017 C CA . PHE A 1 248 ? -10.515 0.984 17.835 1.00 76.25 248 PHE A CA 1
ATOM 2018 C C . PHE A 1 248 ? -10.432 0.153 16.557 1.00 76.25 248 PHE A C 1
ATOM 2020 O O . PHE A 1 248 ? -11.410 -0.448 16.117 1.00 76.25 248 PHE A O 1
ATOM 2027 N N . ASP A 1 249 ? -9.229 0.039 16.020 1.00 72.38 249 ASP A N 1
ATOM 2028 C CA . ASP A 1 249 ? -8.942 -0.777 14.851 1.00 72.38 249 ASP A CA 1
ATOM 2029 C C . ASP A 1 249 ? -9.111 -2.271 15.132 1.00 72.38 249 ASP A C 1
ATOM 2031 O O . ASP A 1 249 ? -9.677 -3.019 14.324 1.00 72.38 249 ASP A O 1
ATOM 2035 N N . GLY A 1 250 ? -8.670 -2.689 16.319 1.00 76.81 250 GLY A N 1
ATOM 2036 C CA . GLY A 1 250 ? -8.758 -4.062 16.778 1.00 76.81 250 GLY A CA 1
ATOM 2037 C C . GLY A 1 250 ? -10.210 -4.482 16.939 1.00 76.81 250 GLY A C 1
ATOM 2038 O O . GLY A 1 250 ? -10.602 -5.531 16.432 1.00 76.81 250 GLY A O 1
ATOM 2039 N N . ILE A 1 251 ? -11.044 -3.641 17.562 1.00 82.25 251 ILE A N 1
ATOM 2040 C CA . ILE A 1 251 ? -12.456 -3.973 17.769 1.00 82.25 251 ILE A CA 1
ATOM 2041 C C . ILE A 1 251 ? -13.257 -3.988 16.464 1.00 82.25 251 ILE A C 1
ATOM 2043 O O . ILE A 1 251 ? -14.168 -4.799 16.337 1.00 82.25 251 ILE A O 1
ATOM 2047 N N . ILE A 1 252 ? -12.941 -3.133 15.486 1.00 82.00 252 ILE A N 1
ATOM 2048 C CA . ILE A 1 252 ? -13.591 -3.152 14.165 1.00 82.00 252 ILE A CA 1
ATOM 2049 C C . ILE A 1 252 ? -13.248 -4.444 13.434 1.00 82.00 252 ILE A C 1
ATOM 2051 O O . ILE A 1 252 ? -14.139 -5.125 12.925 1.00 82.00 252 ILE A O 1
ATOM 2055 N N . THR A 1 253 ? -11.958 -4.782 13.398 1.00 79.19 253 THR A N 1
ATOM 2056 C CA . THR A 1 253 ? -11.474 -6.003 12.751 1.00 79.19 253 THR A CA 1
ATOM 2057 C C . THR A 1 253 ? -12.131 -7.215 13.403 1.00 79.19 253 THR A C 1
ATOM 2059 O O . THR A 1 253 ? -12.737 -8.028 12.714 1.00 79.19 253 THR A O 1
ATOM 2062 N N . PHE A 1 254 ? -12.132 -7.276 14.735 1.00 85.38 254 PHE A N 1
ATOM 2063 C CA . PHE A 1 254 ? -12.795 -8.337 15.483 1.00 85.38 254 PHE A CA 1
ATOM 2064 C C . PHE A 1 254 ? -14.312 -8.389 15.233 1.00 85.38 254 PHE A C 1
ATOM 2066 O O . PHE A 1 254 ? -14.848 -9.470 15.005 1.00 85.38 254 PHE A O 1
ATOM 2073 N N . GLU A 1 255 ? -15.010 -7.243 15.194 1.00 88.25 255 GLU A N 1
ATOM 2074 C CA . GLU A 1 255 ? -16.443 -7.173 14.858 1.00 88.25 255 GLU A CA 1
ATOM 2075 C C . GLU A 1 255 ? -16.729 -7.806 13.486 1.00 88.25 255 GLU A C 1
ATOM 2077 O O . GLU A 1 255 ? -17.717 -8.520 13.324 1.00 88.25 255 GLU A O 1
ATOM 2082 N N . ARG A 1 256 ? -15.873 -7.553 12.491 1.00 85.88 256 ARG A N 1
ATOM 2083 C CA . ARG A 1 256 ? -16.021 -8.106 11.138 1.00 85.88 256 ARG A CA 1
ATOM 2084 C C . ARG A 1 256 ? -15.801 -9.620 11.117 1.00 85.88 256 ARG A C 1
ATOM 2086 O O . ARG A 1 256 ? -16.592 -10.312 10.490 1.00 85.88 256 ARG A O 1
ATOM 2093 N N . ILE A 1 257 ? -14.814 -10.126 11.859 1.00 85.50 257 ILE A N 1
ATOM 2094 C CA . ILE A 1 257 ? -14.542 -11.569 11.975 1.00 85.50 257 ILE A CA 1
ATOM 2095 C C . ILE A 1 257 ? -15.755 -12.288 12.561 1.00 85.50 257 ILE A C 1
ATOM 2097 O O . ILE A 1 257 ? -16.293 -13.212 11.959 1.00 85.50 257 ILE A O 1
ATOM 2101 N N . ILE A 1 258 ? -16.246 -11.837 13.719 1.00 89.38 258 ILE A N 1
ATOM 2102 C CA . ILE A 1 258 ? -17.359 -12.522 14.387 1.00 89.38 258 ILE A CA 1
ATOM 2103 C C . ILE A 1 258 ? -18.660 -12.446 13.562 1.00 89.38 258 ILE A C 1
ATOM 2105 O O . ILE A 1 258 ? -19.477 -13.370 13.616 1.00 89.38 258 ILE A O 1
ATOM 2109 N N . LYS A 1 259 ? -18.838 -11.402 12.738 1.00 90.81 259 LYS A N 1
ATOM 2110 C CA . LYS A 1 259 ? -19.983 -11.272 11.822 1.00 90.81 259 LYS A CA 1
ATOM 2111 C C . LYS A 1 259 ? -20.040 -12.372 10.767 1.00 90.81 259 LYS A C 1
ATOM 2113 O O . LYS A 1 259 ? -21.147 -12.797 10.437 1.00 90.81 259 LYS A O 1
ATOM 2118 N N . GLU A 1 260 ? -18.905 -12.882 10.289 1.00 89.00 260 GLU A N 1
ATOM 2119 C CA . GLU A 1 260 ? -18.878 -14.007 9.333 1.00 89.00 260 GLU A CA 1
ATOM 2120 C C . GLU A 1 260 ? -19.460 -15.292 9.936 1.00 89.00 260 GLU A C 1
ATOM 2122 O O . GLU A 1 260 ? -20.008 -16.140 9.234 1.00 89.00 260 GLU A O 1
ATOM 2127 N N . HIS A 1 261 ? -19.457 -15.380 11.267 1.00 89.88 261 HIS A N 1
ATOM 2128 C CA . HIS A 1 261 ? -20.063 -16.465 12.033 1.00 89.88 261 HIS A CA 1
ATOM 2129 C C . HIS A 1 261 ? -21.470 -16.123 12.555 1.00 89.88 261 HIS A C 1
ATOM 2131 O O . HIS A 1 261 ? -22.014 -16.830 13.405 1.00 89.88 261 HIS A O 1
ATOM 2137 N N . GLY A 1 262 ? -22.085 -15.042 12.063 1.00 91.12 262 GLY A N 1
ATOM 2138 C CA . GLY A 1 262 ? -23.424 -14.608 12.468 1.00 91.12 262 GLY A CA 1
ATOM 2139 C C . GLY A 1 262 ? -23.502 -14.091 13.908 1.00 91.12 262 GLY A C 1
ATOM 2140 O O . GLY A 1 262 ? -24.562 -14.200 14.534 1.00 91.12 262 GLY A O 1
ATOM 2141 N N . LEU A 1 263 ? -22.394 -13.579 14.447 1.00 94.25 263 LEU A N 1
ATOM 2142 C CA . LEU A 1 263 ? -22.289 -13.020 15.795 1.00 94.25 263 LEU A CA 1
ATOM 2143 C C . LEU A 1 263 ? -22.230 -11.484 15.755 1.00 94.25 263 LEU A C 1
ATOM 2145 O O . LEU A 1 263 ? -21.759 -10.889 14.788 1.00 94.25 263 LEU A O 1
ATOM 2149 N N . GLU A 1 264 ? -22.669 -10.838 16.833 1.00 94.12 264 GLU A N 1
ATOM 2150 C CA . GLU A 1 264 ? -22.552 -9.392 17.036 1.00 94.12 264 GLU A CA 1
ATOM 2151 C C . GLU A 1 264 ? -21.906 -9.071 18.385 1.00 94.12 264 GLU A C 1
ATOM 2153 O O . GLU A 1 264 ? -22.062 -9.824 19.341 1.00 94.12 264 GLU A O 1
ATOM 2158 N N . LEU A 1 265 ? -21.225 -7.925 18.489 1.00 92.50 265 LEU A N 1
ATOM 2159 C CA . LEU A 1 265 ? -20.674 -7.432 19.755 1.00 92.50 265 LEU A CA 1
ATOM 2160 C C . LEU A 1 265 ? -21.774 -7.003 20.733 1.00 92.50 265 LEU A C 1
ATOM 2162 O O . LEU A 1 265 ? -22.776 -6.410 20.335 1.00 92.50 265 LEU A O 1
ATOM 2166 N N . THR A 1 266 ? -21.539 -7.207 22.030 1.00 89.75 266 THR A N 1
ATOM 2167 C CA . THR A 1 266 ? -22.449 -6.768 23.098 1.00 89.75 266 THR A CA 1
ATOM 2168 C C . THR A 1 266 ? -22.053 -5.428 23.734 1.00 89.75 266 THR A C 1
ATOM 2170 O O . THR A 1 266 ? -20.874 -5.068 23.817 1.00 89.75 266 THR A O 1
ATOM 2173 N N . GLY A 1 267 ? -23.056 -4.703 24.241 1.00 85.56 267 GLY A N 1
ATOM 2174 C CA . GLY A 1 267 ? -22.903 -3.568 25.157 1.00 85.56 267 GLY A CA 1
ATOM 2175 C C . GLY A 1 267 ? -21.856 -2.533 24.733 1.00 85.56 267 GLY A C 1
ATOM 2176 O O . GLY A 1 267 ? -21.902 -1.994 23.628 1.00 85.56 267 GLY A O 1
ATOM 2177 N N . LYS A 1 268 ? -20.898 -2.269 25.631 1.00 82.56 268 LYS A N 1
ATOM 2178 C CA . LYS A 1 268 ? -19.843 -1.260 25.443 1.00 82.56 268 LYS A CA 1
ATOM 2179 C C . LYS A 1 268 ? -18.933 -1.550 24.248 1.00 82.56 268 LYS A C 1
ATOM 2181 O O . LYS A 1 268 ? -18.485 -0.615 23.603 1.00 82.56 268 LYS A O 1
ATOM 2186 N N . LEU A 1 269 ? -18.674 -2.815 23.906 1.00 86.50 269 LEU A N 1
ATOM 2187 C CA . LEU A 1 269 ? -17.794 -3.148 22.778 1.00 86.50 269 LEU A CA 1
ATOM 2188 C C . LEU A 1 269 ? -18.410 -2.739 21.431 1.00 86.50 269 LEU A C 1
ATOM 2190 O O . LEU A 1 269 ? -17.696 -2.263 20.550 1.00 86.50 269 LEU A O 1
ATOM 2194 N N . LYS A 1 270 ? -19.739 -2.845 21.291 1.00 88.31 270 LYS A N 1
ATOM 2195 C CA . LYS A 1 270 ? -20.468 -2.366 20.103 1.00 88.31 270 LYS A CA 1
ATOM 2196 C C . LYS A 1 270 ? -20.393 -0.843 19.965 1.00 88.31 270 LYS A C 1
ATOM 2198 O O . LYS A 1 270 ? -20.267 -0.329 18.854 1.00 88.31 270 LYS A O 1
ATOM 2203 N N . GLU A 1 271 ? -20.426 -0.119 21.083 1.00 83.19 271 GLU A N 1
ATOM 2204 C CA . GLU A 1 271 ? -20.245 1.337 21.114 1.00 83.19 271 GLU A CA 1
ATOM 2205 C C . GLU A 1 271 ? -18.818 1.737 20.712 1.00 83.19 271 GLU A C 1
ATOM 2207 O O . GLU A 1 271 ? -18.653 2.563 19.814 1.00 83.19 271 GLU A O 1
ATOM 2212 N N . ILE A 1 272 ? -17.798 1.080 21.281 1.00 83.25 272 ILE A N 1
ATOM 2213 C CA . ILE A 1 272 ? -16.387 1.295 20.916 1.00 83.25 272 ILE A CA 1
ATOM 2214 C C . ILE A 1 272 ? -16.182 1.014 19.420 1.00 83.25 272 ILE A C 1
ATOM 2216 O O . ILE A 1 272 ? -15.585 1.833 18.732 1.00 83.25 272 ILE A O 1
ATOM 2220 N N . SER A 1 273 ? -16.724 -0.088 18.888 1.00 85.50 273 SER A N 1
ATOM 2221 C CA . SER A 1 273 ? -16.667 -0.408 17.453 1.00 85.50 273 SER A CA 1
ATOM 2222 C C . SER A 1 273 ? -17.348 0.651 16.583 1.00 85.50 273 SER A C 1
ATOM 2224 O O . SER A 1 273 ? -16.810 1.059 15.556 1.00 85.50 273 SER A O 1
ATOM 2226 N N . THR A 1 274 ? -18.511 1.148 17.007 1.00 82.50 274 THR A N 1
ATOM 2227 C CA . THR A 1 274 ? -19.243 2.199 16.284 1.00 82.50 274 THR A CA 1
ATOM 2228 C C . THR A 1 274 ? -18.450 3.501 16.219 1.00 82.50 274 THR A C 1
ATOM 2230 O O . THR A 1 274 ? -18.432 4.149 15.179 1.00 82.50 274 THR A O 1
ATOM 2233 N N . ILE A 1 275 ? -17.778 3.868 17.309 1.00 77.44 275 ILE A N 1
ATOM 2234 C CA . ILE A 1 275 ? -16.880 5.024 17.349 1.00 77.44 275 ILE A CA 1
ATOM 2235 C C . ILE A 1 275 ? -15.640 4.764 16.490 1.00 77.44 275 ILE A C 1
ATOM 2237 O O . ILE A 1 275 ? -15.279 5.611 15.683 1.00 77.44 275 ILE A O 1
ATOM 2241 N N . GLY A 1 276 ? -15.028 3.583 16.604 1.00 76.69 276 GLY A N 1
ATOM 2242 C CA . GLY A 1 276 ? -13.839 3.213 15.839 1.00 76.69 276 GLY A CA 1
ATOM 2243 C C . GLY A 1 276 ? -14.039 3.321 14.329 1.00 76.69 276 GLY A C 1
ATOM 2244 O O . GLY A 1 276 ? -13.115 3.717 13.623 1.00 76.69 276 GLY A O 1
ATOM 2245 N N . LYS A 1 277 ? -15.260 3.079 13.831 1.00 77.50 277 LYS A N 1
ATOM 2246 C CA . LYS A 1 277 ? -15.617 3.283 12.415 1.00 77.50 277 LYS A CA 1
ATOM 2247 C C . LYS A 1 277 ? -15.351 4.705 11.909 1.00 77.50 277 LYS A C 1
ATOM 2249 O O . LYS A 1 277 ? -15.309 4.888 10.701 1.00 77.50 277 LYS A O 1
ATOM 2254 N N . LEU A 1 278 ? -15.112 5.701 12.773 1.00 72.38 278 LEU A N 1
ATOM 2255 C CA . LEU A 1 278 ? -14.634 7.025 12.353 1.00 72.38 278 LEU A CA 1
ATOM 2256 C C . LEU A 1 278 ? -13.288 6.954 11.610 1.00 72.38 278 LEU A C 1
ATOM 2258 O O . LEU A 1 278 ? -13.047 7.751 10.710 1.00 72.38 278 LEU A O 1
ATOM 2262 N N . PHE A 1 279 ? -12.415 6.001 11.932 1.00 65.12 279 PHE A N 1
ATOM 2263 C CA . PHE A 1 279 ? -11.125 5.855 11.248 1.00 65.12 279 PHE A CA 1
ATOM 2264 C C . PHE A 1 279 ? -11.264 5.191 9.868 1.00 65.12 279 PHE A C 1
ATOM 2266 O O . PHE A 1 279 ? -10.330 5.208 9.076 1.00 65.12 279 PHE A O 1
ATOM 2273 N N . GLU A 1 280 ? -12.459 4.697 9.524 1.00 66.12 280 GLU A N 1
ATOM 2274 C CA . GLU A 1 280 ? -12.826 4.299 8.157 1.00 66.12 280 GLU A CA 1
ATOM 2275 C C . GLU A 1 280 ? -13.236 5.514 7.286 1.00 66.12 280 GLU A C 1
ATOM 2277 O O . GLU A 1 280 ? -13.632 5.349 6.139 1.00 66.12 280 GLU A O 1
ATOM 2282 N N . THR A 1 281 ? -13.186 6.751 7.812 1.00 59.91 281 THR A N 1
ATOM 2283 C CA . THR A 1 281 ? -13.813 7.949 7.193 1.00 59.91 281 THR A CA 1
ATOM 2284 C C . THR A 1 281 ? -12.842 8.986 6.640 1.00 59.91 281 THR A C 1
ATOM 2286 O O . THR A 1 281 ? -13.179 10.170 6.540 1.00 59.91 281 THR A O 1
ATOM 2289 N N . ASN A 1 282 ? -11.636 8.552 6.276 1.00 66.94 282 ASN A N 1
ATOM 2290 C CA . ASN A 1 282 ? -10.518 9.424 5.912 1.00 66.94 282 ASN A CA 1
ATOM 2291 C C . ASN A 1 282 ? -10.088 10.330 7.071 1.00 66.94 282 ASN A C 1
ATOM 2293 O O . ASN A 1 282 ? -9.738 11.484 6.837 1.00 66.94 282 ASN A O 1
ATOM 2297 N N . ILE A 1 283 ? -10.144 9.841 8.312 1.00 74.19 283 ILE A N 1
ATOM 2298 C CA . ILE A 1 283 ? -9.544 10.516 9.465 1.00 74.19 283 ILE A CA 1
ATOM 2299 C C . ILE A 1 283 ? -8.316 9.737 9.906 1.00 74.19 283 ILE A C 1
ATOM 2301 O O . ILE A 1 283 ? -8.403 8.545 10.195 1.00 74.19 283 ILE A O 1
ATOM 2305 N N . HIS A 1 284 ? -7.191 10.436 9.983 1.00 72.56 284 HIS A N 1
ATOM 2306 C CA . HIS A 1 284 ? -5.910 9.873 10.381 1.00 72.56 284 HIS A CA 1
ATOM 2307 C C . HIS A 1 284 ? -5.602 10.123 11.851 1.00 72.56 284 HIS A C 1
ATOM 2309 O O . HIS A 1 284 ? -5.139 9.228 12.548 1.00 72.56 284 HIS A O 1
ATOM 2315 N N . ALA A 1 285 ? -5.879 11.333 12.336 1.00 76.06 285 ALA A N 1
ATOM 2316 C CA . ALA A 1 285 ? -5.587 11.702 13.712 1.00 76.06 285 ALA A CA 1
ATOM 2317 C C . ALA A 1 285 ? -6.595 12.719 14.248 1.00 76.06 285 ALA A C 1
ATOM 2319 O O . ALA A 1 285 ? -7.186 13.502 13.498 1.00 76.06 285 ALA A O 1
ATOM 2320 N N . VAL A 1 286 ? -6.780 12.705 15.567 1.00 81.25 286 VAL A N 1
ATOM 2321 C CA . VAL A 1 286 ? -7.642 13.642 16.290 1.00 81.25 286 VAL A CA 1
ATOM 2322 C C . VAL A 1 286 ? -6.894 14.223 17.492 1.00 81.25 286 VAL A C 1
ATOM 2324 O O . VAL A 1 286 ? -6.269 13.504 18.272 1.00 81.25 286 VAL A O 1
ATOM 2327 N N . ALA A 1 287 ? -6.993 15.537 17.685 1.00 85.19 287 ALA A N 1
ATOM 2328 C CA . ALA A 1 287 ? -6.593 16.212 18.913 1.00 85.19 287 ALA A CA 1
ATOM 2329 C C . ALA A 1 287 ? -7.845 16.790 19.581 1.00 85.19 287 ALA A C 1
ATOM 2331 O O . ALA A 1 287 ? -8.516 17.662 19.029 1.00 85.19 287 ALA A O 1
ATOM 2332 N N . LEU A 1 288 ? -8.185 16.274 20.765 1.00 87.25 288 LEU A N 1
ATOM 2333 C CA . LEU A 1 288 ? -9.442 16.572 21.452 1.00 87.25 288 LEU A CA 1
ATOM 2334 C C . LEU A 1 288 ? -9.221 17.393 22.725 1.00 87.25 288 LEU A C 1
ATOM 2336 O O . LEU A 1 288 ? -8.444 17.012 23.600 1.00 87.25 288 LEU A O 1
ATOM 2340 N N . GLY A 1 289 ? -9.963 18.489 22.843 1.00 88.81 289 GLY A N 1
ATOM 2341 C CA . GLY A 1 289 ? -10.149 19.281 24.053 1.00 88.81 289 GLY A CA 1
ATOM 2342 C C . GLY A 1 289 ? -11.608 19.244 24.510 1.00 88.81 289 GLY A C 1
ATOM 2343 O O . GLY A 1 289 ? -12.393 18.415 24.057 1.00 88.81 289 GLY A O 1
ATOM 2344 N N . LYS A 1 290 ? -11.994 20.119 25.445 1.00 90.56 290 LYS A N 1
ATOM 2345 C CA . LYS A 1 290 ? -13.390 20.192 25.926 1.00 90.56 290 LYS A CA 1
ATOM 2346 C C . LYS A 1 290 ? -14.266 21.135 25.111 1.00 90.56 290 LYS A C 1
ATOM 2348 O O . LYS A 1 290 ? -15.478 21.121 25.283 1.00 90.56 290 LYS A O 1
ATOM 2353 N N . LYS A 1 291 ? -13.654 21.985 24.293 1.00 93.25 291 LYS A N 1
ATOM 2354 C CA . LYS A 1 291 ? -14.318 22.974 23.445 1.00 93.25 291 LYS A CA 1
ATOM 2355 C C . LYS A 1 291 ? -14.026 22.738 21.975 1.00 93.25 291 LYS A C 1
ATOM 2357 O O . LYS A 1 291 ? -14.881 23.047 21.156 1.00 93.25 291 LYS A O 1
ATOM 2362 N N . ARG A 1 292 ? -12.837 22.228 21.644 1.00 93.06 292 ARG A N 1
ATOM 2363 C CA . ARG A 1 292 ? -12.384 22.036 20.263 1.00 93.06 292 ARG A CA 1
ATOM 2364 C C . ARG A 1 292 ? -11.913 20.617 20.002 1.00 93.06 292 ARG A C 1
ATOM 2366 O O . ARG A 1 292 ? -11.363 19.958 20.883 1.00 93.06 292 ARG A O 1
ATOM 2373 N N . MET A 1 293 ? -12.095 20.183 18.765 1.00 92.12 293 MET A N 1
ATOM 2374 C CA . MET A 1 293 ? -11.533 18.961 18.218 1.00 92.12 293 MET A CA 1
ATOM 2375 C C . MET A 1 293 ? -10.870 19.285 16.885 1.00 92.12 293 MET A C 1
ATOM 2377 O O . MET A 1 293 ? -11.548 19.671 15.938 1.00 92.12 293 MET A O 1
ATOM 2381 N N . TYR A 1 294 ? -9.559 19.099 16.810 1.00 90.00 294 TYR A N 1
ATOM 2382 C CA . TYR A 1 294 ? -8.819 19.184 15.558 1.00 90.00 294 TYR A CA 1
ATOM 2383 C C . TYR A 1 294 ? -8.734 17.803 14.932 1.00 90.00 294 TYR A C 1
ATOM 2385 O O . TYR A 1 294 ? -8.474 16.818 15.624 1.00 90.00 294 TYR A O 1
ATOM 2393 N N . VAL A 1 295 ? -8.982 17.726 13.632 1.00 86.44 295 VAL A N 1
ATOM 2394 C CA . VAL A 1 295 ? -9.099 16.463 12.910 1.00 86.44 295 VAL A CA 1
ATOM 2395 C C . VAL A 1 295 ? -8.227 16.517 11.669 1.00 86.44 295 VAL A C 1
ATOM 2397 O O . VAL A 1 295 ? -8.424 17.380 10.817 1.00 86.44 295 VAL A O 1
ATOM 2400 N N . LEU A 1 296 ? -7.284 15.587 11.556 1.00 78.62 296 LEU A N 1
ATOM 2401 C CA . LEU A 1 296 ? -6.443 15.426 10.379 1.00 78.62 296 LEU A CA 1
ATOM 2402 C C . LEU A 1 296 ? -7.057 14.397 9.434 1.00 78.62 296 LEU A C 1
ATOM 2404 O O . LEU A 1 296 ? -7.366 13.273 9.841 1.00 78.62 296 LEU A O 1
ATOM 2408 N N . GLN A 1 297 ? -7.209 14.780 8.170 1.00 75.94 297 GLN A N 1
ATOM 2409 C CA . GLN A 1 297 ? -7.666 13.863 7.133 1.00 75.94 297 GLN A CA 1
ATOM 2410 C C . GLN A 1 297 ? -6.569 12.855 6.755 1.00 75.94 297 GLN A C 1
ATOM 2412 O O . GLN A 1 297 ? -5.385 13.186 6.767 1.00 75.94 297 GLN A O 1
ATOM 2417 N N . SER A 1 298 ? -6.962 11.627 6.419 1.00 69.25 298 SER A N 1
ATOM 2418 C CA . SER A 1 298 ? -6.036 10.603 5.930 1.00 69.25 298 SER A CA 1
ATOM 2419 C C . SER A 1 298 ? -5.481 10.947 4.558 1.00 69.25 298 SER A C 1
ATOM 2421 O O . SER A 1 298 ? -6.245 11.412 3.708 1.00 69.25 298 SER A O 1
ATOM 2423 N N . PRO A 1 299 ? -4.183 10.681 4.322 1.00 66.81 299 PRO A N 1
ATOM 2424 C CA . PRO A 1 299 ? -3.653 10.677 2.970 1.00 66.81 299 PRO A CA 1
ATOM 2425 C C . PRO A 1 299 ? -4.323 9.567 2.151 1.00 66.81 299 PRO A C 1
ATOM 2427 O O . PRO A 1 299 ? -4.774 8.556 2.700 1.00 66.81 299 PRO A O 1
ATOM 2430 N N . LEU A 1 300 ? -4.360 9.754 0.835 1.00 68.75 300 LEU A N 1
ATOM 2431 C CA . LEU A 1 300 ? -4.713 8.698 -0.107 1.00 68.75 300 LEU A CA 1
ATOM 2432 C C . LEU A 1 300 ? -3.555 7.697 -0.173 1.00 68.75 300 LEU A C 1
ATOM 2434 O O . LEU A 1 300 ? -2.401 8.120 -0.226 1.00 68.75 300 LEU A O 1
ATOM 2438 N N . MET A 1 301 ? -3.838 6.388 -0.140 1.00 67.56 301 MET A N 1
ATOM 2439 C CA . MET A 1 301 ? -2.800 5.348 -0.057 1.00 67.56 301 MET A CA 1
ATOM 2440 C C . MET A 1 301 ? -3.163 4.058 -0.793 1.00 67.56 301 MET A C 1
ATOM 2442 O O . MET A 1 301 ? -3.876 3.212 -0.275 1.00 67.56 301 MET A O 1
ATOM 2446 N N . LEU A 1 302 ? -2.599 3.813 -1.962 1.00 66.12 302 LEU A N 1
ATOM 2447 C CA . LEU A 1 302 ? -2.872 2.593 -2.717 1.00 66.12 302 LEU A CA 1
ATOM 2448 C C . LEU A 1 302 ? -1.890 1.507 -2.305 1.00 66.12 302 LEU A C 1
ATOM 2450 O O . LEU A 1 302 ? -0.679 1.636 -2.486 1.00 66.12 302 LEU A O 1
ATOM 2454 N N . ILE A 1 303 ? -2.431 0.462 -1.682 1.00 65.38 303 ILE A N 1
ATOM 2455 C CA . ILE A 1 303 ? -1.661 -0.615 -1.065 1.00 65.38 303 ILE A CA 1
ATOM 2456 C C . ILE A 1 303 ? -2.012 -1.932 -1.748 1.00 65.38 303 ILE A C 1
ATOM 2458 O O . ILE A 1 303 ? -3.174 -2.342 -1.791 1.00 65.38 303 ILE A O 1
ATOM 2462 N N . GLU A 1 304 ? -0.987 -2.639 -2.204 1.00 67.75 304 GLU A N 1
ATOM 2463 C CA . GLU A 1 304 ? -1.100 -4.030 -2.609 1.00 67.75 304 GLU A CA 1
ATOM 2464 C C . GLU A 1 304 ? -0.646 -4.970 -1.490 1.00 67.75 304 GLU A C 1
ATOM 2466 O O . GLU A 1 304 ? 0.167 -4.630 -0.623 1.00 67.75 304 GLU A O 1
ATOM 2471 N N . GLN A 1 305 ? -1.147 -6.200 -1.550 1.00 61.47 305 GLN A N 1
ATOM 2472 C CA . GLN A 1 305 ? -0.600 -7.297 -0.771 1.00 61.47 305 GLN A CA 1
ATOM 2473 C C . GLN A 1 305 ? 0.367 -8.079 -1.650 1.00 61.47 305 GLN A C 1
ATOM 2475 O O . GLN A 1 305 ? -0.048 -8.760 -2.584 1.00 61.47 305 GLN A O 1
ATOM 2480 N N . TRP A 1 306 ? 1.648 -8.019 -1.311 1.00 57.38 306 TRP A N 1
ATOM 2481 C CA . TRP A 1 306 ? 2.680 -8.768 -2.004 1.00 57.38 306 TRP A CA 1
ATOM 2482 C C . TRP A 1 306 ? 2.889 -10.123 -1.328 1.00 57.38 306 TRP A C 1
ATOM 2484 O O . TRP A 1 306 ? 3.244 -10.197 -0.145 1.00 57.38 306 TRP A O 1
ATOM 2494 N N . GLN A 1 307 ? 2.668 -11.202 -2.079 1.00 55.84 307 GLN A N 1
ATOM 2495 C CA . GLN A 1 307 ? 3.001 -12.561 -1.662 1.00 55.84 307 GLN A CA 1
ATOM 2496 C C . GLN A 1 307 ? 4.345 -12.949 -2.281 1.00 55.84 307 GLN A C 1
ATOM 2498 O O . GLN A 1 307 ? 4.464 -13.046 -3.499 1.00 55.84 307 GLN A O 1
ATOM 2503 N N . ASN A 1 308 ? 5.363 -13.196 -1.452 1.00 47.88 308 ASN A N 1
ATOM 2504 C CA . ASN A 1 308 ? 6.631 -13.737 -1.942 1.00 47.88 308 ASN A CA 1
ATOM 2505 C C . ASN A 1 308 ? 6.421 -15.187 -2.403 1.00 47.88 308 ASN A C 1
ATOM 2507 O O . ASN A 1 308 ? 6.407 -16.116 -1.595 1.00 47.88 308 ASN A O 1
ATOM 2511 N N . SER A 1 309 ? 6.277 -15.383 -3.711 1.00 43.62 309 SER A N 1
ATOM 2512 C CA . SER A 1 309 ? 6.145 -16.695 -4.351 1.00 43.62 309 SER A CA 1
ATOM 2513 C C . SER A 1 309 ? 7.397 -17.578 -4.201 1.00 43.62 309 SER A C 1
ATOM 2515 O O . SER A 1 309 ? 7.294 -18.799 -4.321 1.00 43.62 309 SER A O 1
ATOM 2517 N N . GLU A 1 310 ? 8.554 -16.998 -3.861 1.00 42.41 310 GLU A N 1
ATOM 2518 C CA . GLU A 1 310 ? 9.846 -17.699 -3.770 1.00 42.41 310 GLU A CA 1
ATOM 2519 C C . GLU A 1 310 ? 10.106 -18.421 -2.431 1.00 42.41 310 GLU A C 1
ATOM 2521 O O . GLU A 1 310 ? 10.940 -19.321 -2.371 1.00 42.41 310 GLU A O 1
ATOM 2526 N N . ASN A 1 311 ? 9.351 -18.134 -1.362 1.00 38.31 311 ASN A N 1
ATOM 2527 C CA . ASN A 1 311 ? 9.552 -18.752 -0.039 1.00 38.31 311 ASN A CA 1
ATOM 2528 C C . ASN A 1 311 ? 8.517 -19.843 0.285 1.00 38.31 311 ASN A C 1
ATOM 2530 O O . ASN A 1 311 ? 7.942 -19.884 1.370 1.00 38.31 311 ASN A O 1
ATOM 2534 N N . ARG A 1 312 ? 8.314 -20.807 -0.622 1.00 40.41 312 ARG A N 1
ATOM 2535 C CA . ARG A 1 312 ? 7.446 -21.978 -0.356 1.00 40.41 312 ARG A CA 1
ATOM 2536 C C . ARG A 1 312 ? 7.927 -22.879 0.798 1.00 40.41 312 ARG A C 1
ATOM 2538 O O . ARG A 1 312 ? 7.188 -23.773 1.197 1.00 40.41 312 ARG A O 1
ATOM 2545 N N . ARG A 1 313 ? 9.143 -22.681 1.329 1.00 37.81 313 ARG A N 1
ATOM 2546 C CA . ARG A 1 313 ? 9.730 -23.529 2.388 1.00 37.81 313 ARG A CA 1
ATOM 2547 C C . ARG A 1 313 ? 9.755 -22.922 3.794 1.00 37.81 313 ARG A C 1
ATOM 2549 O O . ARG A 1 313 ? 9.856 -23.696 4.734 1.00 37.81 313 ARG A O 1
ATOM 2556 N N . ASN A 1 314 ? 9.615 -21.606 3.961 1.00 36.72 314 ASN A N 1
ATOM 2557 C CA . ASN A 1 314 ? 9.609 -20.953 5.276 1.00 36.72 314 ASN A CA 1
ATOM 2558 C C . ASN A 1 314 ? 8.519 -19.878 5.295 1.00 36.72 314 ASN A C 1
ATOM 2560 O O . ASN A 1 314 ? 8.604 -18.959 4.493 1.00 36.72 314 ASN A O 1
ATOM 2564 N N . ASN A 1 315 ? 7.528 -20.028 6.185 1.00 40.47 315 ASN A N 1
ATOM 2565 C CA . ASN A 1 315 ? 6.461 -19.082 6.554 1.00 40.47 315 ASN A CA 1
ATOM 2566 C C . ASN A 1 315 ? 6.129 -18.000 5.510 1.00 40.47 315 ASN A C 1
ATOM 2568 O O .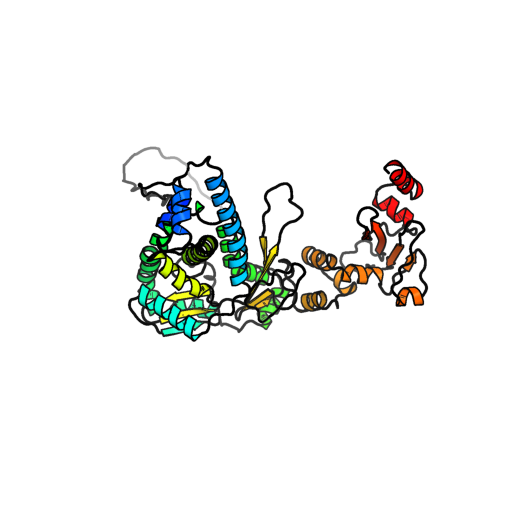 ASN A 1 315 ? 6.865 -17.025 5.376 1.00 40.47 315 ASN A O 1
ATOM 2572 N N . GLN A 1 316 ? 4.983 -18.145 4.834 1.00 44.12 316 GLN A N 1
ATOM 2573 C CA . GLN A 1 316 ? 4.401 -17.133 3.945 1.00 44.12 316 GLN A CA 1
ATOM 2574 C C . GLN A 1 316 ? 4.286 -15.777 4.661 1.00 44.12 316 GLN A C 1
ATOM 2576 O O . GLN A 1 316 ? 3.290 -15.490 5.316 1.00 44.12 316 GLN A O 1
ATOM 2581 N N . THR A 1 317 ? 5.296 -14.920 4.541 1.00 43.53 317 THR A N 1
ATOM 2582 C CA . THR A 1 317 ? 5.221 -13.540 5.011 1.00 43.53 317 THR A CA 1
ATOM 2583 C C . THR A 1 317 ? 4.633 -12.704 3.888 1.00 43.53 317 THR A C 1
ATOM 2585 O O . THR A 1 317 ? 5.313 -12.318 2.937 1.00 43.53 317 THR A O 1
ATOM 2588 N N . SER A 1 318 ? 3.323 -12.467 3.959 1.00 48.88 318 SER A N 1
ATOM 2589 C CA . SER A 1 318 ? 2.703 -11.454 3.109 1.00 48.88 318 SER A CA 1
ATOM 2590 C C . SER A 1 318 ? 3.138 -10.069 3.595 1.00 48.88 318 SER A C 1
ATOM 2592 O O . SER A 1 318 ? 3.119 -9.799 4.794 1.00 48.88 318 SER A O 1
ATOM 2594 N N . SER A 1 319 ? 3.579 -9.202 2.681 1.00 56.78 319 SER A N 1
ATOM 2595 C CA . SER A 1 319 ? 3.956 -7.820 3.009 1.00 56.78 319 SER A CA 1
ATOM 2596 C C . SER A 1 319 ? 3.012 -6.847 2.316 1.00 56.78 319 SER A C 1
ATOM 2598 O O . SER A 1 319 ? 2.713 -7.032 1.137 1.00 56.78 319 SER A O 1
ATOM 2600 N N . LEU A 1 320 ? 2.564 -5.810 3.022 1.00 61.84 320 LEU A N 1
ATOM 2601 C CA . LEU A 1 320 ? 1.835 -4.696 2.415 1.00 61.84 320 LEU A CA 1
ATOM 2602 C C . LEU A 1 320 ? 2.825 -3.697 1.828 1.00 61.84 320 LEU A C 1
ATOM 2604 O O . LEU A 1 320 ? 3.809 -3.345 2.482 1.00 61.84 320 LEU A O 1
ATOM 2608 N N . ARG A 1 321 ? 2.567 -3.247 0.601 1.00 68.06 321 ARG A N 1
ATOM 2609 C CA . ARG A 1 321 ? 3.432 -2.306 -0.116 1.00 68.06 321 ARG A CA 1
ATOM 2610 C C . ARG A 1 321 ? 2.594 -1.266 -0.840 1.00 68.06 321 ARG A C 1
ATOM 2612 O O . ARG A 1 321 ? 1.507 -1.581 -1.309 1.00 68.06 321 ARG A O 1
ATOM 2619 N N . LEU A 1 322 ? 3.105 -0.040 -0.946 1.00 72.88 322 LEU A N 1
ATOM 2620 C CA . LEU A 1 322 ? 2.495 0.971 -1.809 1.00 72.88 322 LEU A CA 1
ATOM 2621 C C . LEU A 1 322 ? 2.630 0.530 -3.270 1.00 72.88 322 LEU A C 1
ATOM 2623 O O . LEU A 1 322 ? 3.717 0.146 -3.705 1.00 72.88 322 LEU A O 1
ATOM 2627 N N . HIS A 1 323 ? 1.538 0.573 -4.020 1.00 78.81 323 HIS A N 1
ATOM 2628 C CA . HIS A 1 323 ? 1.519 0.193 -5.427 1.00 78.81 323 HIS A CA 1
ATOM 2629 C C . HIS A 1 323 ? 0.343 0.854 -6.136 1.00 78.81 323 HIS A C 1
ATOM 2631 O O . HIS A 1 323 ? -0.790 0.794 -5.660 1.00 78.81 323 HIS A O 1
ATOM 2637 N N . SER A 1 324 ? 0.609 1.419 -7.310 1.00 80.56 324 SER A N 1
ATOM 2638 C CA . SER A 1 324 ? -0.419 1.812 -8.262 1.00 80.56 324 SER A CA 1
ATOM 2639 C C . SER A 1 324 ? 0.167 2.012 -9.659 1.00 80.56 324 SER A C 1
ATOM 2641 O O . SER A 1 324 ? 1.272 2.535 -9.820 1.00 80.56 324 SER A O 1
ATOM 2643 N N . VAL A 1 325 ? -0.612 1.629 -10.673 1.00 82.62 325 VAL A N 1
ATOM 2644 C CA . VAL A 1 325 ? -0.305 1.836 -12.099 1.00 82.62 325 VAL A CA 1
ATOM 2645 C C . VAL A 1 325 ? -1.276 2.801 -12.790 1.00 82.62 325 VAL A C 1
ATOM 2647 O O . VAL A 1 325 ? -1.154 3.040 -13.985 1.00 82.62 325 VAL A O 1
ATOM 2650 N N . THR A 1 326 ? -2.242 3.358 -12.055 1.00 80.44 326 THR A N 1
ATOM 2651 C CA . THR A 1 326 ? -3.264 4.277 -12.597 1.00 80.44 326 THR A CA 1
ATOM 2652 C C . THR A 1 326 ? -3.193 5.665 -11.978 1.00 80.44 326 THR A C 1
ATOM 2654 O O . THR A 1 326 ? -3.331 6.661 -12.680 1.00 80.44 326 THR A O 1
ATOM 2657 N N . ASP A 1 327 ? -2.928 5.721 -10.677 1.00 81.31 327 ASP A N 1
ATOM 2658 C CA . ASP A 1 327 ? -2.928 6.935 -9.860 1.00 81.31 327 ASP A CA 1
ATOM 2659 C C . ASP A 1 327 ? -1.669 6.991 -8.974 1.00 81.31 327 ASP A C 1
ATOM 2661 O O . ASP A 1 327 ? -0.976 5.976 -8.839 1.00 81.31 327 ASP A O 1
ATOM 2665 N N . PRO A 1 328 ? -1.352 8.122 -8.322 1.00 80.44 328 PRO A N 1
ATOM 2666 C CA . PRO A 1 328 ? -0.334 8.148 -7.278 1.00 80.44 328 PRO A CA 1
ATOM 2667 C C . PRO A 1 328 ? -0.619 7.092 -6.205 1.00 80.44 328 PRO A C 1
ATOM 2669 O O . PRO A 1 328 ? -1.747 6.944 -5.736 1.00 80.44 328 PRO A O 1
ATOM 2672 N N . ALA A 1 329 ? 0.412 6.355 -5.795 1.00 74.38 329 ALA A N 1
ATOM 2673 C CA . ALA A 1 329 ? 0.266 5.344 -4.753 1.00 74.38 329 ALA A CA 1
ATOM 2674 C C . ALA A 1 329 ? 0.128 5.976 -3.362 1.00 74.38 329 ALA A C 1
ATOM 2676 O O . ALA A 1 329 ? -0.382 5.347 -2.443 1.00 74.38 329 ALA A O 1
ATOM 2677 N N . TYR A 1 330 ? 0.570 7.219 -3.198 1.00 75.00 330 TYR A N 1
ATOM 2678 C CA . TYR A 1 330 ? 0.334 8.016 -2.006 1.00 75.00 330 TYR A CA 1
ATOM 2679 C C . TYR A 1 330 ? 0.069 9.461 -2.423 1.00 75.00 330 TYR A C 1
ATOM 2681 O O . TYR A 1 330 ? 0.782 9.979 -3.278 1.00 75.00 330 TYR A O 1
ATOM 2689 N N . ASP A 1 331 ? -0.914 10.127 -1.823 1.00 72.94 331 ASP A N 1
ATOM 2690 C CA . ASP A 1 331 ? -1.130 11.561 -2.037 1.00 72.94 331 ASP A CA 1
ATOM 2691 C C . ASP A 1 331 ? -1.613 12.243 -0.755 1.00 72.94 331 ASP A C 1
ATOM 2693 O O . ASP A 1 331 ? -2.530 11.772 -0.072 1.00 72.94 331 ASP A O 1
ATOM 2697 N N . SER A 1 332 ? -0.982 13.363 -0.412 1.00 70.25 332 SER A N 1
ATOM 2698 C CA . SER A 1 332 ? -1.385 14.190 0.718 1.00 70.25 332 SER A CA 1
ATOM 2699 C C . SER A 1 332 ? -1.093 15.669 0.464 1.00 70.25 332 SER A C 1
ATOM 2701 O O . SER A 1 332 ? -0.167 16.004 -0.276 1.00 70.25 332 SER A O 1
ATOM 2703 N N . PRO A 1 333 ? -1.802 16.592 1.139 1.00 68.94 333 PRO A N 1
ATOM 2704 C CA . PRO A 1 333 ? -1.478 18.016 1.061 1.00 68.94 333 PRO A CA 1
ATOM 2705 C C . PRO A 1 333 ? -0.078 18.380 1.584 1.00 68.94 333 PRO A C 1
ATOM 2707 O O . PRO A 1 333 ? 0.412 19.463 1.271 1.00 68.94 333 PRO A O 1
ATOM 2710 N N . ASP A 1 334 ? 0.550 17.522 2.397 1.00 66.62 334 ASP A N 1
ATOM 2711 C CA . ASP A 1 334 ? 1.902 17.749 2.918 1.00 66.62 334 ASP A CA 1
ATOM 2712 C C . ASP A 1 334 ? 2.985 17.357 1.916 1.00 66.62 334 ASP A C 1
ATOM 2714 O O . ASP A 1 334 ? 3.977 18.071 1.796 1.00 66.62 334 ASP A O 1
ATOM 2718 N N . THR A 1 335 ? 2.822 16.230 1.219 1.00 66.44 335 THR A N 1
ATOM 2719 C CA . THR A 1 335 ? 3.884 15.652 0.380 1.00 66.44 335 THR A CA 1
ATOM 2720 C C . THR A 1 335 ? 3.622 15.774 -1.114 1.00 66.44 335 THR A C 1
ATOM 2722 O O . THR A 1 335 ? 4.555 15.639 -1.900 1.00 66.44 335 THR A O 1
ATOM 2725 N N . GLY A 1 336 ? 2.370 16.005 -1.508 1.00 71.50 336 GLY A N 1
ATOM 2726 C CA . GLY A 1 336 ? 1.919 15.831 -2.881 1.00 71.50 336 GLY A CA 1
ATOM 2727 C C . GLY A 1 336 ? 1.885 14.357 -3.311 1.00 71.50 336 GLY A C 1
ATOM 2728 O O . GLY A 1 336 ? 2.049 13.459 -2.471 1.00 71.50 336 GLY A O 1
ATOM 2729 N N . PRO A 1 337 ? 1.680 14.114 -4.617 1.00 80.62 337 PRO A N 1
ATOM 2730 C CA . PRO A 1 337 ? 1.555 12.777 -5.177 1.00 80.62 337 PRO A CA 1
ATOM 2731 C C . PRO A 1 337 ? 2.910 12.065 -5.244 1.00 80.62 337 PRO A C 1
ATOM 2733 O O . PRO A 1 337 ? 3.882 12.599 -5.772 1.00 80.62 337 PRO A O 1
ATOM 2736 N N . ILE A 1 338 ? 2.954 10.825 -4.766 1.00 79.69 338 ILE A N 1
ATOM 2737 C CA . ILE A 1 338 ? 4.130 9.954 -4.771 1.00 79.69 338 ILE A CA 1
ATOM 2738 C C . ILE A 1 338 ? 3.764 8.638 -5.456 1.00 79.69 338 ILE A C 1
ATOM 2740 O O . ILE A 1 338 ? 2.736 8.020 -5.166 1.00 79.69 338 ILE A O 1
ATOM 2744 N N . HIS A 1 339 ? 4.629 8.187 -6.360 1.00 84.62 339 HIS A N 1
ATOM 2745 C CA . HIS A 1 339 ? 4.352 7.055 -7.233 1.00 84.62 339 HIS A CA 1
ATOM 2746 C C . HIS A 1 339 ? 5.182 5.840 -6.820 1.00 84.62 339 HIS A C 1
ATOM 2748 O O . HIS A 1 339 ? 6.401 5.922 -6.657 1.00 84.62 339 HIS A O 1
ATOM 2754 N N . TYR A 1 340 ? 4.509 4.704 -6.652 1.00 83.06 340 TYR A N 1
ATOM 2755 C CA . TYR A 1 340 ? 5.140 3.432 -6.328 1.00 83.06 340 TYR A CA 1
ATOM 2756 C C . TYR A 1 340 ? 4.587 2.326 -7.212 1.00 83.06 340 TYR A C 1
ATOM 2758 O O . TYR A 1 340 ? 3.380 2.245 -7.428 1.00 83.06 340 TYR A O 1
ATOM 2766 N N . ILE A 1 341 ? 5.470 1.432 -7.643 1.00 81.19 341 ILE A N 1
ATOM 2767 C CA . ILE A 1 341 ? 5.105 0.163 -8.266 1.00 81.19 341 ILE A CA 1
ATOM 2768 C C . ILE A 1 341 ? 5.768 -0.931 -7.434 1.00 81.19 341 ILE A C 1
ATOM 2770 O O . ILE A 1 341 ? 6.986 -0.963 -7.279 1.00 81.19 341 ILE A O 1
ATOM 2774 N N . HIS A 1 342 ? 4.953 -1.792 -6.838 1.00 77.31 342 HIS A N 1
ATOM 2775 C CA . HIS A 1 342 ? 5.387 -2.927 -6.019 1.00 77.31 342 HIS A CA 1
ATOM 2776 C C . HIS A 1 342 ? 6.272 -2.581 -4.808 1.00 77.31 342 HIS A C 1
ATOM 2778 O O . HIS A 1 342 ? 7.180 -3.323 -4.419 1.00 77.31 342 HIS A O 1
ATOM 2784 N N . GLY A 1 343 ? 6.006 -1.431 -4.182 1.00 73.06 343 GLY A N 1
ATOM 2785 C CA . GLY A 1 343 ? 6.792 -0.892 -3.070 1.00 73.06 343 GLY A CA 1
ATOM 2786 C C . GLY A 1 343 ? 8.091 -0.208 -3.490 1.00 73.06 343 GLY A C 1
ATOM 2787 O O . GLY A 1 343 ? 8.813 0.288 -2.628 1.00 73.06 343 GLY A O 1
ATOM 2788 N N . VAL A 1 344 ? 8.373 -0.122 -4.791 1.00 82.06 344 VAL A N 1
ATOM 2789 C CA . VAL A 1 344 ? 9.520 0.606 -5.336 1.00 82.06 344 VAL A CA 1
ATOM 2790 C C . VAL A 1 344 ? 9.069 1.994 -5.773 1.00 82.06 344 VAL A C 1
ATOM 2792 O O . VAL A 1 344 ? 8.113 2.126 -6.532 1.00 82.06 344 VAL A O 1
ATOM 2795 N N . TYR A 1 345 ? 9.740 3.029 -5.269 1.00 85.69 345 TYR A N 1
ATOM 2796 C CA . TYR A 1 345 ? 9.457 4.420 -5.621 1.00 85.69 345 TYR A CA 1
ATOM 2797 C C . TYR A 1 345 ? 9.854 4.713 -7.070 1.00 85.69 345 TYR A C 1
ATOM 2799 O O . TYR A 1 345 ? 10.920 4.283 -7.513 1.00 85.69 345 TYR A O 1
ATOM 2807 N N . PHE A 1 346 ? 9.046 5.506 -7.769 1.00 85.12 346 PHE A N 1
ATOM 2808 C CA . PHE A 1 346 ? 9.328 6.053 -9.092 1.00 85.12 346 PHE A CA 1
ATOM 2809 C C . PHE A 1 346 ? 9.104 7.568 -9.078 1.00 85.12 346 PHE A C 1
ATOM 2811 O O . PHE A 1 346 ? 8.121 8.044 -8.513 1.00 85.12 346 PHE A O 1
ATOM 2818 N N . THR A 1 347 ? 9.985 8.323 -9.741 1.00 88.06 347 THR A N 1
ATOM 2819 C CA . THR A 1 347 ? 9.682 9.724 -10.073 1.00 88.06 347 THR A CA 1
ATOM 2820 C C . THR A 1 347 ? 8.465 9.768 -10.982 1.00 88.06 347 THR A C 1
ATOM 2822 O O . THR A 1 347 ? 8.233 8.820 -11.740 1.00 88.06 347 THR A O 1
ATOM 2825 N N . LYS A 1 348 ? 7.704 10.862 -10.953 1.00 88.62 348 LYS A N 1
ATOM 2826 C CA . LYS A 1 348 ? 6.485 10.983 -11.764 1.00 88.62 348 LYS A CA 1
ATOM 2827 C C . LYS A 1 348 ? 6.756 10.714 -13.249 1.00 88.62 348 LYS A C 1
ATOM 2829 O O . LYS A 1 348 ? 6.084 9.885 -13.854 1.00 88.62 348 LYS A O 1
ATOM 2834 N N . ASP A 1 349 ? 7.783 11.348 -13.812 1.00 89.31 349 ASP A N 1
ATOM 2835 C CA . ASP A 1 349 ? 8.147 11.197 -15.227 1.00 89.31 349 ASP A CA 1
ATOM 2836 C C . ASP A 1 349 ? 8.516 9.748 -15.588 1.00 89.31 349 ASP A C 1
ATOM 2838 O O . ASP A 1 349 ? 8.199 9.266 -16.678 1.00 89.31 349 ASP A O 1
ATOM 2842 N N . LEU A 1 350 ? 9.218 9.045 -14.692 1.00 88.94 350 LEU A N 1
ATOM 2843 C CA . LEU A 1 350 ? 9.596 7.652 -14.913 1.00 88.94 350 LEU A CA 1
ATOM 2844 C C . LEU A 1 350 ? 8.381 6.733 -14.776 1.00 88.94 350 LEU A C 1
ATOM 2846 O O . LEU A 1 350 ? 8.182 5.871 -15.627 1.00 88.94 350 LEU A O 1
ATOM 2850 N N . TRP A 1 351 ? 7.565 6.941 -13.744 1.00 91.50 351 TRP A N 1
ATOM 2851 C CA . TRP A 1 351 ? 6.324 6.207 -13.529 1.00 91.50 351 TRP A CA 1
ATOM 2852 C C . TRP A 1 351 ? 5.396 6.337 -14.739 1.00 91.50 351 TRP A C 1
ATOM 2854 O O . TRP A 1 351 ? 4.996 5.319 -15.293 1.00 91.50 351 TRP A O 1
ATOM 2864 N N . GLU A 1 352 ? 5.150 7.559 -15.230 1.00 92.12 352 GLU A N 1
ATOM 2865 C CA . GLU A 1 352 ? 4.312 7.813 -16.410 1.00 92.12 352 GLU A CA 1
ATOM 2866 C C . GLU A 1 352 ? 4.830 7.067 -17.645 1.00 92.12 352 GLU A C 1
ATOM 2868 O O . GLU A 1 352 ? 4.051 6.445 -18.367 1.00 92.12 352 GLU A O 1
ATOM 2873 N N . LYS A 1 353 ? 6.146 7.075 -17.891 1.00 91.44 353 LYS A N 1
ATOM 2874 C CA . LYS A 1 353 ? 6.745 6.321 -19.005 1.00 91.44 353 LYS A CA 1
ATOM 2875 C C . LYS A 1 353 ? 6.529 4.815 -18.874 1.00 91.44 353 LYS A C 1
ATOM 2877 O O . LYS A 1 353 ? 6.294 4.166 -19.889 1.00 91.44 353 LYS A O 1
ATOM 2882 N N . VAL A 1 354 ? 6.640 4.277 -17.661 1.00 89.06 354 VAL A N 1
ATOM 2883 C CA . VAL A 1 354 ? 6.484 2.844 -17.380 1.00 89.06 354 VAL A CA 1
ATOM 2884 C C . VAL A 1 354 ? 5.025 2.421 -17.544 1.00 89.06 354 VAL A C 1
ATOM 2886 O O . VAL A 1 354 ? 4.753 1.503 -18.308 1.00 89.06 354 VAL A O 1
ATOM 2889 N N . VAL A 1 355 ? 4.076 3.122 -16.916 1.00 87.38 355 VAL A N 1
ATOM 2890 C CA . VAL A 1 355 ? 2.650 2.740 -16.950 1.00 87.38 355 VAL A CA 1
ATOM 2891 C C . VAL A 1 355 ? 1.971 3.027 -18.291 1.00 87.38 355 VAL A C 1
ATOM 2893 O O . VAL A 1 355 ? 0.954 2.419 -18.604 1.00 87.38 355 VAL A O 1
ATOM 2896 N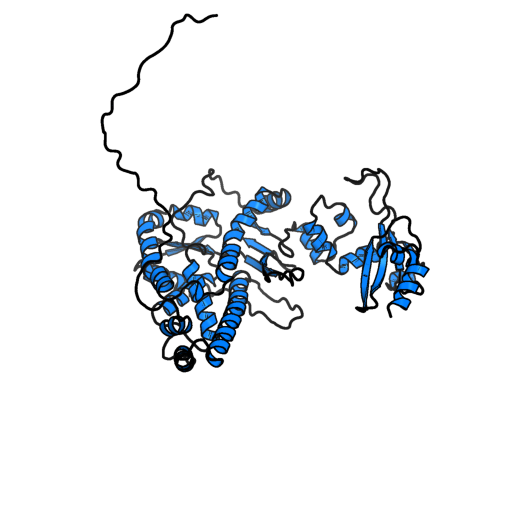 N . THR A 1 356 ? 2.519 3.942 -19.100 1.00 88.00 356 THR A N 1
ATOM 2897 C CA . THR A 1 356 ? 2.028 4.215 -20.466 1.00 88.00 356 THR A CA 1
ATOM 2898 C C . THR A 1 356 ? 2.816 3.495 -21.560 1.00 88.00 356 THR A C 1
ATOM 2900 O O . THR A 1 356 ? 2.596 3.780 -22.737 1.00 88.00 356 THR A O 1
ATOM 2903 N N . GLU A 1 357 ? 3.749 2.608 -21.192 1.00 88.31 357 GLU A N 1
ATOM 2904 C CA . GLU A 1 357 ? 4.593 1.832 -22.118 1.00 88.31 357 GLU A CA 1
ATOM 2905 C C . GLU A 1 357 ? 5.415 2.702 -23.096 1.00 88.31 357 GLU A C 1
ATOM 2907 O O . GLU A 1 357 ? 5.814 2.280 -24.181 1.00 88.31 357 GLU A O 1
ATOM 2912 N N . LYS A 1 358 ? 5.698 3.954 -22.714 1.00 88.25 358 LYS A N 1
ATOM 2913 C CA . LYS A 1 358 ? 6.515 4.913 -23.487 1.00 88.25 358 LYS A CA 1
ATOM 2914 C C . LYS A 1 358 ? 7.987 4.909 -23.080 1.00 88.25 358 LYS A C 1
ATOM 2916 O O . LYS A 1 358 ? 8.770 5.729 -23.568 1.00 88.25 358 LYS A O 1
ATOM 2921 N N . PHE A 1 359 ? 8.363 4.034 -22.156 1.00 89.00 359 PHE A N 1
ATOM 2922 C CA . PHE A 1 359 ? 9.734 3.860 -21.707 1.00 89.00 359 PHE A CA 1
ATOM 2923 C C . PHE A 1 359 ? 10.623 3.317 -22.838 1.00 89.00 359 PHE A C 1
ATOM 2925 O O . PHE A 1 359 ? 10.185 2.513 -23.655 1.00 89.00 359 PHE A O 1
ATOM 2932 N N . THR A 1 360 ? 11.883 3.754 -22.915 1.00 86.31 360 THR A N 1
ATOM 2933 C CA . THR A 1 360 ? 12.804 3.336 -23.986 1.00 86.31 360 THR A CA 1
ATOM 2934 C C . THR A 1 360 ? 14.048 2.637 -23.444 1.00 86.31 360 THR A C 1
ATOM 2936 O O . THR A 1 360 ? 14.474 2.860 -22.314 1.00 86.31 360 THR A O 1
ATOM 2939 N N . LEU A 1 361 ? 14.729 1.857 -24.290 1.00 82.56 361 LEU A N 1
ATOM 2940 C CA . LEU A 1 361 ? 16.022 1.257 -23.926 1.00 82.56 361 LEU A CA 1
ATOM 2941 C C . LEU A 1 361 ? 17.105 2.301 -23.610 1.00 82.56 361 LEU A C 1
ATOM 2943 O O . LEU A 1 361 ? 18.021 2.031 -22.837 1.00 82.56 361 LEU A O 1
ATOM 2947 N N . LYS A 1 362 ? 17.001 3.505 -24.189 1.00 79.50 362 LYS A N 1
ATOM 2948 C CA . LYS A 1 362 ? 17.889 4.619 -23.841 1.00 79.50 362 LYS A CA 1
ATOM 2949 C C . LYS A 1 362 ? 17.626 5.084 -22.410 1.00 79.50 362 LYS A C 1
ATOM 2951 O O . LYS A 1 362 ? 18.589 5.326 -21.688 1.00 79.50 362 LYS A O 1
ATOM 2956 N N . ASP A 1 363 ? 16.355 5.184 -22.014 1.00 84.38 363 ASP A N 1
ATOM 2957 C CA . ASP A 1 363 ? 15.991 5.489 -20.630 1.00 84.38 363 ASP A CA 1
ATOM 2958 C C . ASP A 1 363 ? 16.563 4.406 -19.696 1.00 84.38 363 ASP A C 1
ATOM 2960 O O . ASP A 1 363 ? 17.296 4.746 -18.771 1.00 84.38 363 ASP A O 1
ATOM 2964 N N . TYR A 1 364 ? 16.360 3.117 -20.013 1.00 84.50 364 TYR A N 1
ATOM 2965 C CA . TYR A 1 364 ? 16.895 1.978 -19.245 1.00 84.50 364 TYR A CA 1
ATOM 2966 C C . TYR A 1 364 ? 18.414 2.048 -19.027 1.00 84.50 364 TYR A C 1
ATOM 2968 O O . TYR A 1 364 ? 18.900 1.917 -17.902 1.00 84.50 364 TYR A O 1
ATOM 2976 N N . ALA A 1 365 ? 19.171 2.285 -20.103 1.00 76.00 365 ALA A N 1
ATOM 2977 C CA . ALA A 1 365 ? 20.628 2.385 -20.053 1.00 76.00 365 ALA A CA 1
ATOM 2978 C C . ALA A 1 365 ? 21.112 3.620 -19.273 1.00 76.00 365 ALA A C 1
ATOM 2980 O O . ALA A 1 365 ? 22.212 3.606 -18.728 1.00 76.00 365 ALA A O 1
ATOM 2981 N N . SER A 1 366 ? 20.300 4.680 -19.213 1.00 77.56 366 SER A N 1
ATOM 2982 C CA . SER A 1 366 ? 20.621 5.918 -18.491 1.00 77.56 366 SER A CA 1
ATOM 2983 C C . SER A 1 366 ? 20.258 5.905 -17.003 1.00 77.56 366 SER A C 1
ATOM 2985 O O . SER A 1 366 ? 20.656 6.817 -16.282 1.00 77.56 366 SER A O 1
ATOM 2987 N N . MET A 1 367 ? 19.521 4.894 -16.529 1.00 78.75 367 MET A N 1
ATOM 2988 C CA . MET A 1 367 ? 19.197 4.748 -15.109 1.00 78.75 367 MET A CA 1
ATOM 2989 C C . MET A 1 367 ? 20.454 4.379 -14.306 1.00 78.75 367 MET A C 1
ATOM 2991 O O . MET A 1 367 ? 20.970 3.259 -14.423 1.00 78.75 367 MET A O 1
ATOM 2995 N N . ASP A 1 368 ? 20.908 5.305 -13.459 1.00 66.38 368 ASP A N 1
ATOM 2996 C CA . ASP A 1 368 ? 21.982 5.098 -12.483 1.00 66.38 368 ASP A CA 1
ATOM 2997 C C . ASP A 1 368 ? 21.494 4.176 -11.341 1.00 66.38 368 ASP A C 1
ATOM 2999 O O . ASP A 1 368 ? 20.489 4.462 -10.698 1.00 66.38 368 ASP A O 1
ATOM 3003 N N . SER A 1 369 ? 22.205 3.069 -11.096 1.00 56.41 369 SER A N 1
ATOM 3004 C CA . SER A 1 369 ? 22.198 2.212 -9.887 1.00 56.41 369 SER A CA 1
ATOM 3005 C C . SER A 1 369 ? 20.882 1.983 -9.114 1.00 56.41 369 SER A C 1
ATOM 3007 O O . SER A 1 369 ? 20.924 1.790 -7.901 1.00 56.41 369 SER A O 1
ATOM 3009 N N . ASN A 1 370 ? 19.721 1.944 -9.774 1.00 74.25 370 ASN A N 1
ATOM 3010 C CA . ASN A 1 370 ? 18.449 1.584 -9.143 1.00 74.25 370 ASN A CA 1
ATOM 3011 C C . ASN A 1 370 ? 17.964 0.214 -9.634 1.00 74.25 370 ASN A C 1
ATOM 3013 O O . ASN A 1 370 ? 17.103 0.105 -10.509 1.00 74.25 370 ASN A O 1
ATOM 3017 N N . MET A 1 371 ? 18.590 -0.837 -9.098 1.00 77.69 371 MET A N 1
ATOM 3018 C CA . MET A 1 371 ? 18.322 -2.227 -9.482 1.00 77.69 371 MET A CA 1
ATOM 3019 C C . MET A 1 371 ? 16.868 -2.638 -9.243 1.00 77.69 371 MET A C 1
ATOM 3021 O O . MET A 1 371 ? 16.313 -3.364 -10.060 1.00 77.69 371 MET A O 1
ATOM 3025 N N . GLU A 1 372 ? 16.235 -2.125 -8.188 1.00 79.69 372 GLU A N 1
ATOM 3026 C CA . GLU A 1 372 ? 14.831 -2.419 -7.888 1.00 79.69 372 GLU A CA 1
ATOM 3027 C C . GLU A 1 372 ? 13.896 -1.829 -8.949 1.00 79.69 372 GLU A C 1
ATOM 3029 O O . GLU A 1 372 ? 13.054 -2.542 -9.485 1.00 79.69 372 GLU A O 1
ATOM 3034 N N . GLN A 1 373 ? 14.082 -0.563 -9.347 1.00 85.25 373 GLN A N 1
ATOM 3035 C CA . GLN A 1 373 ? 13.290 0.015 -10.443 1.00 85.25 373 GLN A CA 1
ATOM 3036 C C . GLN A 1 373 ? 13.524 -0.731 -11.759 1.00 85.25 373 GLN A C 1
ATOM 3038 O O . GLN A 1 373 ? 12.570 -0.995 -12.488 1.00 85.25 373 GLN A O 1
ATOM 3043 N N . LYS A 1 374 ? 14.781 -1.091 -12.063 1.00 84.62 374 LYS A N 1
ATOM 3044 C CA . LYS A 1 374 ? 15.111 -1.859 -13.273 1.00 84.62 374 LYS A CA 1
ATOM 3045 C C . LYS A 1 374 ? 14.417 -3.213 -13.285 1.00 84.62 374 LYS A C 1
ATOM 3047 O O . LYS A 1 374 ? 13.849 -3.552 -14.312 1.00 84.62 374 LYS A O 1
ATOM 3052 N N . ARG A 1 375 ? 14.410 -3.926 -12.156 1.00 83.44 375 ARG A N 1
ATOM 3053 C CA . ARG A 1 375 ? 13.695 -5.195 -11.999 1.00 83.44 375 ARG A CA 1
ATOM 3054 C C . ARG A 1 375 ? 12.208 -5.034 -12.314 1.00 83.44 375 ARG A C 1
ATOM 3056 O O . ARG A 1 375 ? 11.696 -5.739 -13.172 1.00 83.44 375 ARG A O 1
ATOM 3063 N N . ILE A 1 376 ? 11.539 -4.073 -11.676 1.00 83.50 376 ILE A N 1
ATOM 3064 C CA . ILE A 1 376 ? 10.107 -3.830 -11.910 1.00 83.50 376 ILE A CA 1
ATOM 3065 C C . ILE A 1 376 ? 9.831 -3.529 -13.388 1.00 83.50 376 ILE A C 1
ATOM 3067 O O . ILE A 1 376 ? 8.863 -4.027 -13.952 1.00 83.50 376 ILE A O 1
ATOM 3071 N N . ILE A 1 377 ? 10.693 -2.748 -14.041 1.00 88.00 377 ILE A N 1
ATOM 3072 C CA . ILE A 1 377 ? 10.569 -2.454 -15.472 1.00 88.00 377 ILE A CA 1
ATOM 3073 C C . ILE A 1 377 ? 10.754 -3.721 -16.320 1.00 88.00 377 ILE A C 1
ATOM 3075 O O . ILE A 1 377 ? 9.970 -3.948 -17.234 1.00 88.00 377 ILE A O 1
ATOM 3079 N N . THR A 1 378 ? 11.762 -4.548 -16.029 1.00 84.50 378 THR A N 1
ATOM 3080 C CA . THR A 1 378 ? 12.046 -5.773 -16.796 1.00 84.50 378 THR A CA 1
ATOM 3081 C C . THR A 1 378 ? 11.009 -6.873 -16.595 1.00 84.50 378 THR A C 1
ATOM 3083 O O . THR A 1 378 ? 10.869 -7.714 -17.476 1.00 84.50 378 THR A O 1
ATOM 3086 N N . ASP A 1 379 ? 10.281 -6.853 -15.476 1.00 78.69 379 ASP A N 1
ATOM 3087 C CA . ASP A 1 379 ? 9.195 -7.795 -15.178 1.00 78.69 379 ASP A CA 1
ATOM 3088 C C . ASP A 1 379 ? 7.930 -7.519 -16.022 1.00 78.69 379 ASP A C 1
ATOM 3090 O O . ASP A 1 379 ? 6.998 -8.320 -16.015 1.00 78.69 379 ASP A O 1
ATOM 3094 N N . ASN A 1 380 ? 7.876 -6.403 -16.762 1.00 80.19 380 ASN A N 1
ATOM 3095 C CA . ASN A 1 380 ? 6.774 -6.104 -17.675 1.00 80.19 380 ASN A CA 1
ATOM 3096 C C . ASN A 1 380 ? 6.975 -6.759 -19.053 1.00 80.19 380 ASN A C 1
ATOM 3098 O O . ASN A 1 380 ? 8.017 -6.583 -19.689 1.00 80.19 380 ASN A O 1
ATOM 3102 N N . ASP A 1 381 ? 5.925 -7.390 -19.585 1.00 78.44 381 ASP A N 1
ATOM 3103 C CA . ASP A 1 381 ? 5.959 -8.070 -20.891 1.00 78.44 381 ASP A CA 1
ATOM 3104 C C . ASP A 1 381 ? 6.344 -7.134 -22.053 1.00 78.44 381 ASP A C 1
ATOM 3106 O O . ASP A 1 381 ? 7.104 -7.517 -22.948 1.00 78.44 381 ASP A O 1
ATOM 3110 N N . TRP A 1 382 ? 5.896 -5.872 -22.024 1.00 84.44 382 TRP A N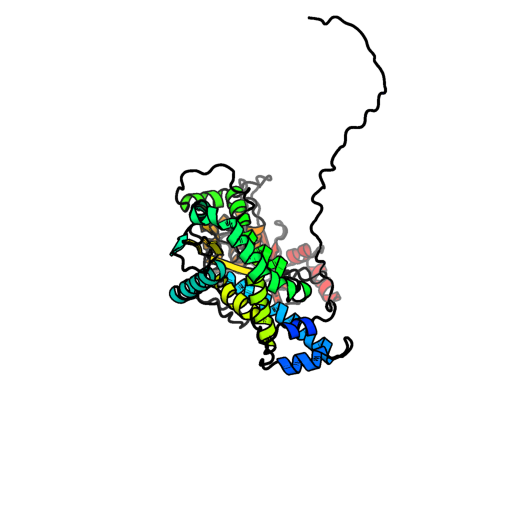 1
ATOM 3111 C CA . TRP A 1 382 ? 6.233 -4.885 -23.058 1.00 84.44 382 TRP A CA 1
ATOM 3112 C C . TRP A 1 382 ? 7.734 -4.557 -23.102 1.00 84.44 382 TRP A C 1
ATOM 3114 O O . TRP A 1 382 ? 8.249 -4.161 -24.151 1.00 84.44 382 TRP A O 1
ATOM 3124 N N . PHE A 1 383 ? 8.475 -4.742 -22.001 1.00 85.44 383 PHE A N 1
ATOM 3125 C CA . PHE A 1 383 ? 9.915 -4.480 -21.980 1.00 85.44 383 PHE A CA 1
ATOM 3126 C C . PHE A 1 383 ? 10.682 -5.501 -22.824 1.00 85.44 383 PHE A C 1
ATOM 3128 O O . PHE A 1 383 ? 11.604 -5.136 -23.560 1.00 85.44 383 PHE A O 1
ATOM 3135 N N . ALA A 1 384 ? 10.271 -6.772 -22.776 1.00 82.06 384 ALA A N 1
ATOM 3136 C CA . ALA A 1 384 ? 10.816 -7.802 -23.653 1.00 82.06 384 ALA A CA 1
ATOM 3137 C C . ALA A 1 384 ? 10.603 -7.432 -25.129 1.00 82.06 384 ALA A C 1
ATOM 3139 O O . ALA A 1 384 ? 11.520 -7.565 -25.940 1.00 82.06 384 ALA A O 1
ATOM 3140 N N . ASP A 1 385 ? 9.437 -6.884 -25.465 1.00 85.81 385 ASP A N 1
ATOM 3141 C CA . ASP A 1 385 ? 9.115 -6.414 -26.813 1.00 85.81 385 ASP A CA 1
ATOM 3142 C C . ASP A 1 385 ? 10.018 -5.258 -27.280 1.00 85.81 385 ASP A C 1
ATOM 3144 O O . ASP A 1 385 ? 10.432 -5.233 -28.443 1.00 85.81 385 ASP A O 1
ATOM 3148 N N . LEU A 1 386 ? 10.400 -4.335 -26.386 1.00 86.81 386 LEU A N 1
ATOM 3149 C CA . LEU A 1 386 ? 11.350 -3.262 -26.713 1.00 86.81 386 LEU A CA 1
ATOM 3150 C C . LEU A 1 386 ? 12.723 -3.796 -27.122 1.00 86.81 386 LEU A C 1
ATOM 3152 O O . LEU A 1 386 ? 13.362 -3.231 -28.015 1.00 86.81 386 LEU A O 1
ATOM 3156 N N . LEU A 1 387 ? 13.183 -4.857 -26.455 1.00 84.88 387 LEU A N 1
ATOM 3157 C CA . LEU A 1 387 ? 14.432 -5.534 -26.785 1.00 84.88 387 LEU A CA 1
ATOM 3158 C C . LEU A 1 387 ? 14.292 -6.300 -28.102 1.00 84.88 387 LEU A C 1
ATOM 3160 O O . LEU A 1 387 ? 15.069 -6.056 -29.028 1.00 84.88 387 LEU A O 1
ATOM 3164 N N . LYS A 1 388 ? 13.272 -7.164 -28.203 1.00 87.25 388 LYS A N 1
ATOM 3165 C CA . LYS A 1 388 ? 13.015 -8.003 -29.381 1.00 87.25 388 LYS A CA 1
ATOM 3166 C C . LYS A 1 388 ? 12.955 -7.168 -30.656 1.00 87.25 388 LYS A C 1
ATOM 3168 O O . LYS A 1 388 ? 13.654 -7.466 -31.615 1.00 87.25 388 LYS A O 1
ATOM 3173 N N . TRP A 1 389 ? 12.183 -6.081 -30.643 1.00 88.00 389 TRP A N 1
ATOM 3174 C CA . TRP A 1 389 ? 11.875 -5.288 -31.836 1.00 88.00 389 TRP A CA 1
ATOM 3175 C C . TRP A 1 389 ? 12.725 -4.024 -31.985 1.00 88.00 389 TRP A C 1
ATOM 3177 O O . TRP A 1 389 ? 12.392 -3.124 -32.765 1.00 88.00 389 TRP A O 1
ATOM 3187 N N . HIS A 1 390 ? 13.850 -3.931 -31.271 1.00 87.94 390 HIS A N 1
ATOM 3188 C CA . HIS A 1 390 ? 14.683 -2.736 -31.290 1.00 87.94 390 HIS A CA 1
ATOM 3189 C C . HIS A 1 390 ? 15.110 -2.344 -32.717 1.00 87.94 390 HIS A C 1
ATOM 3191 O O . HIS A 1 390 ? 15.471 -3.178 -33.546 1.00 87.94 390 HIS A O 1
ATOM 3197 N N . LYS A 1 391 ? 15.147 -1.040 -33.027 1.00 87.00 391 LYS A N 1
ATOM 3198 C CA . LYS A 1 391 ? 15.414 -0.545 -34.394 1.00 87.00 391 LYS A CA 1
ATOM 3199 C C . LYS A 1 391 ? 16.732 -1.050 -35.002 1.00 87.00 391 LYS A C 1
ATOM 3201 O O . LYS A 1 391 ? 16.788 -1.303 -36.202 1.00 87.00 391 LYS A O 1
ATOM 3206 N N . LYS A 1 392 ? 17.770 -1.232 -34.177 1.00 88.62 392 LYS A N 1
ATOM 3207 C CA . LYS A 1 392 ? 19.087 -1.740 -34.605 1.00 88.62 392 LYS A CA 1
ATOM 3208 C C . LYS A 1 392 ? 19.211 -3.267 -34.547 1.00 88.62 392 LYS A C 1
ATOM 3210 O O . LYS A 1 392 ? 20.274 -3.763 -34.905 1.00 88.62 392 LYS A O 1
ATOM 3215 N N . ALA A 1 393 ? 18.191 -3.979 -34.064 1.00 90.75 393 ALA A N 1
ATOM 3216 C CA . ALA A 1 393 ? 18.243 -5.425 -33.905 1.00 90.75 393 ALA A CA 1
ATOM 3217 C C . ALA A 1 393 ? 18.538 -6.115 -35.242 1.00 90.75 393 ALA A C 1
ATOM 3219 O O . ALA A 1 393 ? 17.971 -5.766 -36.285 1.00 90.75 393 ALA A O 1
ATOM 3220 N N . LYS A 1 394 ? 19.452 -7.076 -35.183 1.00 92.56 394 LYS A N 1
ATOM 3221 C CA . LYS A 1 394 ? 19.757 -8.044 -36.229 1.00 92.56 394 LYS A CA 1
ATOM 3222 C C . LYS A 1 394 ? 19.303 -9.407 -35.725 1.00 92.56 394 LYS A C 1
ATOM 3224 O O . LYS A 1 394 ? 19.519 -9.709 -34.556 1.00 92.56 394 LYS A O 1
ATOM 3229 N N . TYR A 1 395 ? 18.697 -10.189 -36.605 1.00 93.75 395 TYR A N 1
ATOM 3230 C CA . TYR A 1 395 ? 18.091 -11.470 -36.260 1.00 93.75 395 TYR A CA 1
ATOM 3231 C C . TYR A 1 395 ? 18.836 -12.604 -36.960 1.00 93.75 395 TYR A C 1
ATOM 3233 O O . TYR A 1 395 ? 19.203 -12.458 -38.134 1.00 93.75 395 TYR A O 1
ATOM 3241 N N . THR A 1 396 ? 19.014 -13.710 -36.247 1.00 93.56 396 THR A N 1
ATOM 3242 C CA . THR A 1 396 ? 19.411 -15.005 -36.800 1.00 93.56 396 THR A CA 1
ATOM 3243 C C . THR A 1 396 ? 18.355 -16.034 -36.378 1.00 93.56 396 THR A C 1
ATOM 3245 O O . THR A 1 396 ? 18.229 -16.285 -35.180 1.00 93.56 396 THR A O 1
ATOM 3248 N N . PRO A 1 397 ? 17.585 -16.625 -37.311 1.00 92.81 397 PRO A N 1
ATOM 3249 C CA . PRO A 1 397 ? 17.614 -16.421 -38.764 1.00 92.81 397 PRO A CA 1
ATOM 3250 C C . PRO A 1 397 ? 17.249 -14.998 -39.220 1.00 92.81 397 PRO A C 1
ATOM 3252 O O . PRO A 1 397 ? 16.557 -14.249 -38.531 1.00 92.81 397 PRO A O 1
ATOM 3255 N N . LYS A 1 398 ? 17.726 -14.607 -40.409 1.00 92.38 398 LYS A N 1
ATOM 3256 C CA . LYS A 1 398 ? 17.478 -13.265 -40.961 1.00 92.38 398 LYS A CA 1
ATOM 3257 C C . LYS A 1 398 ? 15.996 -13.067 -41.277 1.00 92.38 398 LYS A C 1
ATOM 3259 O O . LYS A 1 398 ? 15.388 -13.892 -41.948 1.00 92.38 398 LYS A O 1
ATOM 3264 N N . MET A 1 399 ? 15.465 -11.913 -40.884 1.00 89.69 399 MET A N 1
ATOM 3265 C CA . MET A 1 399 ? 14.089 -11.503 -41.171 1.00 89.69 399 MET A CA 1
ATOM 3266 C C . MET A 1 399 ? 14.011 -10.550 -42.366 1.00 89.69 399 MET A C 1
ATOM 3268 O O . MET A 1 399 ? 14.868 -9.677 -42.542 1.00 89.69 399 MET A O 1
ATOM 3272 N N . THR A 1 400 ? 12.944 -10.670 -43.150 1.00 88.94 400 THR A N 1
ATOM 3273 C CA . THR A 1 400 ? 12.568 -9.674 -44.162 1.00 88.94 400 THR A CA 1
ATOM 3274 C C . THR A 1 400 ? 11.916 -8.437 -43.517 1.00 88.94 400 THR A C 1
ATOM 3276 O O . THR A 1 400 ? 11.440 -8.507 -42.379 1.00 88.94 400 THR A O 1
ATOM 3279 N N . PRO A 1 401 ? 11.866 -7.283 -44.215 1.00 87.19 401 PRO A N 1
ATOM 3280 C CA . PRO A 1 401 ? 11.159 -6.100 -43.720 1.00 87.19 401 PRO A CA 1
ATOM 3281 C C . PRO A 1 401 ? 9.676 -6.351 -43.409 1.00 87.19 401 PRO A C 1
ATOM 3283 O O . PRO A 1 401 ? 9.200 -5.882 -42.383 1.00 87.19 401 PRO A O 1
ATOM 3286 N N . GLU A 1 402 ? 8.983 -7.130 -44.243 1.00 89.25 402 GLU A N 1
ATOM 3287 C CA . GLU A 1 402 ? 7.566 -7.478 -44.066 1.00 89.25 402 GLU A CA 1
ATOM 3288 C C . GLU A 1 402 ? 7.343 -8.341 -42.814 1.00 89.25 402 GLU A C 1
ATOM 3290 O O . GLU A 1 402 ? 6.485 -8.032 -41.991 1.00 89.25 402 GLU A O 1
ATOM 3295 N N . GLN A 1 403 ? 8.175 -9.368 -42.602 1.00 88.25 403 GLN A N 1
ATOM 3296 C CA . GLN A 1 403 ? 8.133 -10.191 -41.383 1.00 88.25 403 GLN A CA 1
ATOM 3297 C C . GLN A 1 403 ? 8.384 -9.350 -40.127 1.00 88.25 403 GLN A C 1
ATOM 3299 O O . GLN A 1 403 ? 7.760 -9.558 -39.091 1.00 88.25 403 GLN A O 1
ATOM 3304 N N . ARG A 1 404 ? 9.271 -8.354 -40.213 1.00 85.25 404 ARG A N 1
ATOM 3305 C CA . ARG A 1 404 ? 9.536 -7.439 -39.101 1.00 85.25 404 ARG A CA 1
ATOM 3306 C C . ARG A 1 404 ? 8.363 -6.500 -38.823 1.00 85.25 404 ARG A C 1
ATOM 3308 O O . ARG A 1 404 ? 8.080 -6.235 -37.659 1.00 85.25 404 ARG A O 1
ATOM 3315 N N . GLU A 1 405 ? 7.706 -5.993 -39.861 1.00 85.75 405 GLU A N 1
ATOM 3316 C CA . GLU A 1 405 ? 6.517 -5.142 -39.728 1.00 85.75 405 GLU A CA 1
ATOM 3317 C C . GLU A 1 405 ? 5.349 -5.913 -39.100 1.00 85.75 405 GLU A C 1
ATOM 3319 O O . GLU A 1 405 ? 4.687 -5.405 -38.197 1.00 85.75 405 GLU A O 1
ATOM 3324 N N . ASN A 1 406 ? 5.188 -7.180 -39.484 1.00 88.75 406 ASN A N 1
ATOM 3325 C CA . ASN A 1 406 ? 4.157 -8.074 -38.959 1.00 88.75 406 ASN A CA 1
ATOM 3326 C C . ASN A 1 406 ? 4.508 -8.719 -37.603 1.00 88.75 406 ASN A C 1
ATOM 3328 O O . ASN A 1 406 ? 3.731 -9.533 -37.109 1.00 88.75 406 ASN A O 1
ATOM 3332 N N . LYS A 1 407 ? 5.654 -8.372 -36.993 1.00 87.50 407 LYS A N 1
ATOM 3333 C CA . LYS A 1 407 ? 6.181 -8.998 -35.763 1.00 87.50 407 LYS A CA 1
ATOM 3334 C C . LYS A 1 407 ? 6.277 -10.540 -35.838 1.00 87.50 407 LYS A C 1
ATOM 3336 O O . LYS A 1 407 ? 6.113 -11.230 -34.835 1.00 87.50 407 LYS A O 1
ATOM 3341 N N . ASP A 1 408 ? 6.581 -11.079 -37.016 1.00 87.25 408 ASP A N 1
ATOM 3342 C CA . ASP A 1 408 ? 6.698 -12.518 -37.282 1.00 87.25 408 ASP A CA 1
ATOM 3343 C C . ASP A 1 408 ? 8.141 -13.011 -37.081 1.00 87.25 408 ASP A C 1
ATOM 3345 O O . ASP A 1 408 ? 8.960 -13.022 -38.008 1.00 87.25 408 ASP A O 1
ATOM 3349 N N . LEU A 1 409 ? 8.479 -13.361 -35.837 1.00 87.56 409 LEU A N 1
ATOM 3350 C CA . LEU A 1 409 ? 9.833 -13.751 -35.448 1.00 87.56 409 LEU A CA 1
ATOM 3351 C C . LEU A 1 409 ? 10.230 -15.092 -36.085 1.00 87.56 409 LEU A C 1
ATOM 3353 O O . LEU A 1 409 ? 9.663 -16.136 -35.774 1.00 87.56 409 LEU A O 1
ATOM 3357 N N . GLN A 1 410 ? 11.249 -15.064 -36.944 1.00 91.81 410 GLN A N 1
ATOM 3358 C CA . GLN A 1 410 ? 11.768 -16.274 -37.583 1.00 91.81 410 GLN A CA 1
ATOM 3359 C C . GLN A 1 410 ? 12.636 -17.069 -36.609 1.00 91.81 410 GLN A C 1
ATOM 3361 O O . GLN A 1 410 ? 13.431 -16.491 -35.864 1.00 91.81 410 GLN A O 1
ATOM 3366 N N . ARG A 1 411 ? 12.491 -18.393 -36.637 1.00 91.38 411 ARG A N 1
ATOM 3367 C CA . ARG A 1 411 ? 13.119 -19.322 -35.694 1.00 91.38 411 ARG A CA 1
ATOM 3368 C C . ARG A 1 411 ? 13.976 -20.359 -36.429 1.00 91.38 411 ARG A C 1
ATOM 3370 O O . ARG A 1 411 ? 13.722 -20.642 -37.599 1.00 91.38 411 ARG A O 1
ATOM 3377 N N . SER A 1 412 ? 15.001 -20.881 -35.757 1.00 92.25 412 SER A N 1
ATOM 3378 C CA . SER A 1 412 ? 15.792 -22.039 -36.183 1.00 92.25 412 SER A CA 1
ATOM 3379 C C . SER A 1 412 ? 14.921 -23.295 -36.263 1.00 92.25 412 SER A C 1
ATOM 3381 O O . SER A 1 412 ? 13.746 -23.278 -35.884 1.00 92.25 412 SER A O 1
ATOM 3383 N N . GLU A 1 413 ? 15.504 -24.401 -36.726 1.00 87.88 413 GLU A N 1
ATOM 3384 C CA . GLU A 1 413 ? 14.847 -25.714 -36.724 1.00 87.88 413 GLU A CA 1
ATOM 3385 C C . GLU A 1 413 ? 14.355 -26.110 -35.322 1.00 87.88 413 GLU A C 1
ATOM 3387 O O . GLU A 1 413 ? 13.264 -26.660 -35.180 1.00 87.88 413 GLU A O 1
ATOM 3392 N N . HIS A 1 414 ? 15.094 -25.719 -34.282 1.00 87.38 414 HIS A N 1
ATOM 3393 C CA . HIS A 1 414 ? 14.768 -25.988 -32.882 1.00 87.38 414 HIS A CA 1
ATOM 3394 C C . HIS A 1 414 ? 13.900 -24.903 -32.222 1.00 87.38 414 HIS A C 1
ATOM 3396 O O . HIS A 1 414 ? 13.685 -24.922 -31.012 1.00 87.38 414 HIS A O 1
ATOM 3402 N N . GLY A 1 415 ? 13.370 -23.950 -32.995 1.00 88.25 415 GLY A N 1
ATOM 3403 C CA . GLY A 1 415 ? 12.441 -22.945 -32.477 1.00 88.25 415 GLY A CA 1
ATOM 3404 C C . GLY A 1 415 ? 13.103 -21.733 -31.808 1.00 88.25 415 GLY A C 1
ATOM 3405 O O . GLY A 1 415 ? 12.411 -20.956 -31.144 1.00 88.25 415 GLY A O 1
ATOM 3406 N N . ASN A 1 416 ? 14.404 -21.507 -32.004 1.00 92.94 416 ASN A N 1
ATOM 3407 C CA . ASN A 1 416 ? 15.139 -20.414 -31.358 1.00 92.94 416 ASN A CA 1
ATOM 3408 C C . ASN A 1 416 ? 15.400 -19.242 -32.306 1.00 92.94 416 ASN A C 1
ATOM 3410 O O . ASN A 1 416 ? 15.544 -19.409 -33.512 1.00 92.94 416 ASN A O 1
ATOM 3414 N N . CYS A 1 417 ? 15.493 -18.031 -31.769 1.00 94.38 417 CYS A N 1
ATOM 3415 C CA . CYS A 1 417 ? 15.873 -16.842 -32.526 1.00 94.38 417 CYS A CA 1
ATOM 3416 C C . CYS A 1 417 ? 16.928 -16.053 -31.757 1.00 94.38 417 CYS A C 1
ATOM 3418 O O . CYS A 1 417 ? 16.727 -15.716 -30.590 1.00 94.38 417 CYS A O 1
ATOM 3420 N N . LEU A 1 418 ? 18.033 -15.718 -32.416 1.00 94.88 418 LEU A N 1
ATOM 3421 C CA . LEU A 1 418 ? 19.068 -14.867 -31.855 1.00 94.88 418 LEU A CA 1
ATOM 3422 C C . LEU A 1 418 ? 18.823 -13.421 -32.273 1.00 94.88 418 LEU A C 1
ATOM 3424 O O . LEU A 1 418 ? 18.697 -13.108 -33.457 1.00 94.88 418 LEU A O 1
ATOM 3428 N N . ILE A 1 419 ? 18.791 -12.525 -31.295 1.00 94.69 419 ILE A N 1
ATOM 3429 C CA . ILE A 1 419 ? 18.541 -11.099 -31.474 1.00 94.69 419 ILE A CA 1
ATOM 3430 C C . ILE A 1 419 ? 19.773 -10.342 -30.987 1.00 94.69 419 ILE A C 1
ATOM 3432 O O . ILE A 1 419 ? 20.064 -10.300 -29.793 1.00 94.69 419 ILE A O 1
ATOM 3436 N N . LYS A 1 420 ? 20.494 -9.709 -31.914 1.00 93.62 420 LYS A N 1
ATOM 3437 C CA . LYS A 1 420 ? 21.696 -8.914 -31.634 1.00 93.62 420 LYS A CA 1
ATOM 3438 C C . LYS A 1 420 ? 21.419 -7.428 -31.811 1.00 93.62 420 LYS A C 1
ATOM 3440 O O . LYS A 1 420 ? 21.091 -6.971 -32.907 1.00 93.62 420 LYS A O 1
ATOM 3445 N N . ILE A 1 421 ? 21.594 -6.645 -30.750 1.00 91.38 421 ILE A N 1
ATOM 3446 C CA . ILE A 1 421 ? 21.500 -5.183 -30.760 1.00 91.38 421 ILE A CA 1
ATOM 3447 C C . ILE A 1 421 ? 22.918 -4.600 -30.694 1.00 91.38 421 ILE A C 1
ATOM 3449 O O . ILE A 1 421 ? 23.501 -4.520 -29.610 1.00 91.38 421 ILE A O 1
ATOM 3453 N N . PRO A 1 422 ? 23.479 -4.156 -31.832 1.00 89.69 422 PRO A N 1
ATOM 3454 C CA . PRO A 1 422 ? 24.841 -3.660 -31.874 1.00 89.69 422 PRO A CA 1
ATOM 3455 C C . PRO A 1 422 ? 24.984 -2.297 -31.188 1.00 89.69 422 PRO A C 1
ATOM 3457 O O . PRO A 1 422 ? 24.159 -1.391 -31.389 1.00 89.69 422 PRO A O 1
ATOM 3460 N N . GLY A 1 423 ? 26.064 -2.144 -30.419 1.00 85.69 423 GLY A N 1
ATOM 3461 C CA . GLY A 1 423 ? 26.395 -0.949 -29.648 1.00 85.69 423 GLY A CA 1
ATOM 3462 C C . GLY A 1 423 ? 25.275 -0.534 -28.698 1.00 85.69 423 GLY A C 1
ATOM 3463 O O . GLY A 1 423 ? 24.894 0.642 -28.679 1.00 85.69 423 GLY A O 1
ATOM 3464 N N . PHE A 1 424 ? 24.704 -1.507 -27.982 1.00 83.31 424 PHE A N 1
ATOM 3465 C CA . PHE A 1 424 ? 23.648 -1.291 -26.996 1.00 83.31 424 PHE A CA 1
ATOM 3466 C C . PHE A 1 424 ? 24.145 -0.401 -25.852 1.00 83.31 424 PHE A C 1
ATOM 3468 O O . PHE A 1 424 ? 23.515 0.611 -25.540 1.00 83.31 424 PHE A O 1
ATOM 3475 N N . ILE A 1 425 ? 25.325 -0.714 -25.307 1.00 80.00 425 ILE A N 1
ATOM 3476 C CA . ILE A 1 425 ? 26.056 0.169 -24.393 1.00 80.00 425 ILE A CA 1
ATOM 3477 C C . ILE A 1 425 ? 27.129 0.888 -25.208 1.00 80.00 425 ILE A C 1
ATOM 3479 O O . ILE A 1 425 ? 27.950 0.262 -25.879 1.00 80.00 425 ILE A O 1
ATOM 3483 N N . SER A 1 426 ? 27.118 2.220 -25.182 1.00 79.44 426 SER A N 1
ATOM 3484 C CA . SER A 1 426 ? 28.114 3.003 -25.912 1.00 79.44 426 SER A CA 1
ATOM 3485 C C . SER A 1 426 ? 29.488 2.923 -25.238 1.00 79.44 426 SER A C 1
ATOM 3487 O O . SER A 1 426 ? 29.596 2.778 -24.021 1.00 79.44 426 SER A O 1
ATOM 3489 N N . ALA A 1 427 ? 30.550 3.084 -26.028 1.00 82.31 427 ALA A N 1
ATOM 3490 C CA . ALA A 1 427 ? 31.931 3.139 -25.536 1.00 82.31 427 ALA A CA 1
ATOM 3491 C C . ALA A 1 427 ? 32.155 4.215 -24.453 1.00 82.31 427 ALA A C 1
ATOM 3493 O O . ALA A 1 427 ? 33.000 4.061 -23.581 1.00 82.31 427 ALA A O 1
ATOM 3494 N N . ASN A 1 428 ? 31.370 5.297 -24.495 1.00 81.00 428 ASN A N 1
ATOM 3495 C CA . ASN A 1 428 ? 31.466 6.422 -23.562 1.00 81.00 428 ASN A CA 1
ATOM 3496 C C . ASN A 1 428 ? 30.362 6.400 -22.491 1.00 81.00 428 ASN A C 1
ATOM 3498 O O . ASN A 1 428 ? 30.125 7.416 -21.835 1.00 81.00 428 ASN A O 1
ATOM 3502 N N . ALA A 1 429 ? 29.625 5.294 -22.355 1.00 73.94 429 ALA A N 1
ATOM 3503 C CA . ALA A 1 429 ? 28.594 5.172 -21.336 1.00 73.94 429 ALA A CA 1
ATOM 3504 C C . ALA A 1 429 ? 29.224 5.194 -19.937 1.00 73.94 429 ALA A C 1
ATOM 3506 O O . ALA A 1 429 ? 30.258 4.575 -19.685 1.00 73.94 429 ALA A O 1
ATOM 3507 N N . LYS A 1 430 ? 28.580 5.903 -19.009 1.00 68.00 430 LYS A N 1
ATOM 3508 C CA . LYS A 1 430 ? 28.978 5.928 -17.600 1.00 68.00 430 LYS A CA 1
ATOM 3509 C C . LYS A 1 430 ? 28.906 4.500 -17.035 1.00 68.00 430 LYS A C 1
ATOM 3511 O O . LYS A 1 430 ? 27.854 3.875 -17.118 1.00 68.00 430 LYS A O 1
ATOM 3516 N N . GLY A 1 431 ? 30.014 3.997 -16.488 1.00 68.81 431 GLY A N 1
ATOM 3517 C CA . GLY A 1 431 ? 30.131 2.621 -15.980 1.00 68.81 431 GLY A CA 1
ATOM 3518 C C . GLY A 1 431 ? 30.587 1.574 -17.007 1.00 68.81 431 GLY A C 1
ATOM 3519 O O . GLY A 1 431 ? 30.637 0.397 -16.669 1.00 68.81 431 GLY A O 1
ATOM 3520 N N . ASN A 1 432 ? 30.919 1.971 -18.243 1.00 74.94 432 ASN A N 1
ATOM 3521 C CA . ASN A 1 432 ? 31.571 1.089 -19.212 1.00 74.94 432 ASN A CA 1
ATOM 3522 C C . ASN A 1 432 ? 33.095 1.291 -19.197 1.00 74.94 432 ASN A C 1
ATOM 3524 O O . ASN A 1 432 ? 33.632 2.093 -19.964 1.00 74.94 432 ASN A O 1
ATOM 3528 N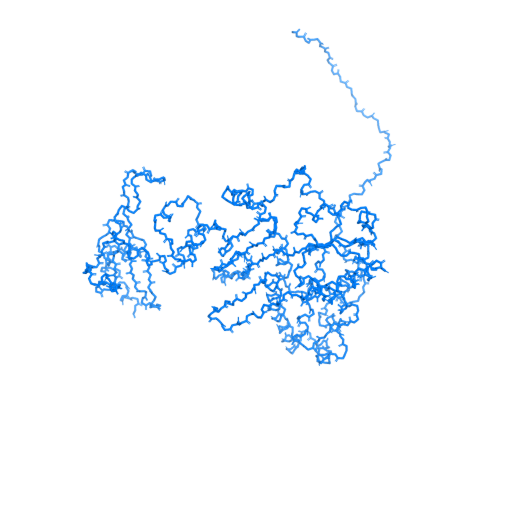 N . ASP A 1 433 ? 33.788 0.536 -18.347 1.00 74.94 433 ASP A N 1
ATOM 3529 C CA . ASP A 1 433 ? 35.244 0.641 -18.167 1.00 74.94 433 ASP A CA 1
ATOM 3530 C C . ASP A 1 433 ? 36.049 0.095 -19.360 1.00 74.94 433 ASP A C 1
ATOM 3532 O O . ASP A 1 433 ? 37.240 0.370 -19.492 1.00 74.94 433 ASP A O 1
ATOM 3536 N N . SER A 1 434 ? 35.407 -0.666 -20.256 1.00 77.00 434 SER A N 1
ATOM 3537 C CA . SER A 1 434 ? 36.075 -1.248 -21.427 1.00 77.00 434 SER A CA 1
ATOM 3538 C C . SER A 1 434 ? 36.397 -0.218 -22.513 1.00 77.00 434 SER A C 1
ATOM 3540 O O . SER A 1 434 ? 37.238 -0.480 -23.369 1.00 77.00 434 SER A O 1
ATOM 3542 N N . HIS A 1 435 ? 35.716 0.937 -22.516 1.00 77.25 435 HIS A N 1
ATOM 3543 C CA . HIS A 1 435 ? 35.756 1.933 -23.595 1.00 77.25 435 HIS A CA 1
ATOM 3544 C C . HIS A 1 435 ? 35.451 1.380 -25.001 1.00 77.25 435 HIS A C 1
ATOM 3546 O O . HIS A 1 435 ? 35.714 2.038 -26.009 1.00 77.25 435 HIS A O 1
ATOM 3552 N N . VAL A 1 436 ? 34.853 0.191 -25.084 1.00 83.75 436 VAL A N 1
ATOM 3553 C CA . VAL A 1 436 ? 34.386 -0.432 -26.323 1.00 83.75 436 VAL A CA 1
ATOM 3554 C C . VAL A 1 436 ? 32.863 -0.464 -26.292 1.00 83.75 436 VAL A C 1
ATOM 3556 O O . VAL A 1 436 ? 32.245 -0.586 -25.235 1.00 83.75 436 VAL A O 1
ATOM 3559 N N . ALA A 1 437 ? 32.228 -0.276 -27.449 1.00 82.44 437 ALA A N 1
ATOM 3560 C CA . ALA A 1 437 ? 30.783 -0.431 -27.540 1.00 82.44 437 ALA A CA 1
ATOM 3561 C C . ALA A 1 437 ? 30.422 -1.907 -27.324 1.00 82.44 437 ALA A C 1
ATOM 3563 O O . ALA A 1 437 ? 30.982 -2.772 -27.991 1.00 82.44 437 ALA A O 1
ATOM 3564 N N . ILE A 1 438 ? 29.497 -2.180 -26.405 1.00 84.12 438 ILE A N 1
ATOM 3565 C CA . ILE A 1 438 ? 29.085 -3.545 -26.068 1.00 84.12 438 ILE A CA 1
ATOM 3566 C C . ILE A 1 438 ? 27.778 -3.845 -26.799 1.00 84.12 438 ILE A C 1
ATOM 3568 O O . ILE A 1 438 ? 26.800 -3.091 -26.697 1.00 84.12 438 ILE A O 1
ATOM 3572 N N . ASP A 1 439 ? 27.779 -4.942 -27.548 1.00 89.00 439 ASP A N 1
ATOM 3573 C CA . ASP A 1 439 ? 26.593 -5.493 -28.192 1.00 89.00 439 ASP A CA 1
ATOM 3574 C C . ASP A 1 439 ? 25.752 -6.253 -27.162 1.00 89.00 439 ASP A C 1
ATOM 3576 O O . ASP A 1 439 ? 26.284 -6.908 -26.270 1.00 89.00 439 ASP A O 1
ATOM 3580 N N . LEU A 1 440 ? 24.429 -6.178 -27.292 1.00 89.31 440 LEU A N 1
ATOM 3581 C CA . LEU A 1 440 ? 23.518 -7.016 -26.516 1.00 89.31 440 LEU A CA 1
ATOM 3582 C C . LEU A 1 440 ? 23.061 -8.175 -27.393 1.00 89.31 440 LEU A C 1
ATOM 3584 O O . LEU A 1 440 ? 22.535 -7.928 -28.479 1.00 89.31 440 LEU A O 1
ATOM 3588 N N . VAL A 1 441 ? 23.235 -9.409 -26.929 1.00 92.25 441 VAL A N 1
ATOM 3589 C CA . VAL A 1 441 ? 22.759 -10.606 -27.629 1.00 92.25 441 VAL A CA 1
ATOM 3590 C C . VAL A 1 441 ? 21.759 -11.335 -26.744 1.00 92.25 441 VAL A C 1
ATOM 3592 O O . VAL A 1 441 ? 21.979 -11.518 -25.547 1.00 92.25 441 VAL A O 1
ATOM 3595 N N . ILE A 1 442 ? 20.615 -11.669 -27.334 1.00 93.44 442 ILE A N 1
ATOM 3596 C CA . ILE A 1 442 ? 19.476 -12.287 -26.665 1.00 93.44 442 ILE A CA 1
ATOM 3597 C C . ILE A 1 442 ? 19.077 -13.518 -27.465 1.00 93.44 442 ILE A C 1
ATOM 3599 O O . ILE A 1 442 ? 18.805 -13.400 -28.657 1.00 93.44 442 ILE A O 1
ATOM 3603 N N . VAL A 1 443 ? 18.971 -14.669 -26.810 1.00 93.88 443 VAL A N 1
ATOM 3604 C CA . VAL A 1 443 ? 18.264 -15.822 -27.370 1.00 93.88 443 VAL A CA 1
ATOM 3605 C C . VAL A 1 443 ? 16.799 -15.760 -26.946 1.00 93.88 443 VAL A C 1
ATOM 3607 O O . VAL A 1 443 ? 16.479 -15.650 -25.757 1.00 93.88 443 VAL A O 1
ATOM 3610 N N . ASN A 1 444 ? 15.901 -15.767 -27.928 1.00 92.88 444 ASN A N 1
ATOM 3611 C CA . ASN A 1 444 ? 14.473 -15.953 -27.734 1.00 92.88 444 ASN A CA 1
ATOM 3612 C C . ASN A 1 444 ? 14.108 -17.402 -28.063 1.00 92.88 444 ASN A C 1
ATOM 3614 O O . ASN A 1 444 ? 14.354 -17.862 -29.175 1.00 92.88 444 ASN A O 1
ATOM 3618 N N . TYR A 1 445 ? 13.486 -18.094 -27.117 1.00 89.69 445 TYR A N 1
ATOM 3619 C CA . TYR A 1 445 ? 13.134 -19.505 -27.254 1.00 89.69 445 TYR A CA 1
ATOM 3620 C C . TYR A 1 445 ? 11.798 -19.798 -26.574 1.00 89.69 445 TYR A C 1
ATOM 3622 O O . TYR A 1 445 ? 11.352 -19.045 -25.701 1.00 89.69 445 TYR A O 1
ATOM 3630 N N . THR A 1 446 ? 11.166 -20.897 -26.970 1.00 85.06 446 THR A N 1
ATOM 3631 C CA . THR A 1 446 ? 9.969 -21.421 -26.311 1.00 85.06 446 THR A CA 1
ATOM 3632 C C . THR A 1 446 ? 10.381 -22.589 -25.432 1.00 85.06 446 THR A C 1
ATOM 3634 O O . THR A 1 446 ? 10.969 -23.551 -25.913 1.00 85.06 446 THR A O 1
ATOM 3637 N N . ASP A 1 447 ? 10.090 -22.509 -24.137 1.00 79.06 447 ASP A N 1
ATOM 3638 C CA . ASP A 1 447 ? 10.317 -23.626 -23.223 1.00 79.06 447 ASP A CA 1
ATOM 3639 C C . ASP A 1 447 ? 9.349 -24.771 -23.567 1.00 79.06 447 ASP A C 1
ATOM 3641 O O . ASP A 1 447 ? 8.132 -24.578 -23.472 1.00 79.06 447 ASP A O 1
ATOM 3645 N N . PRO A 1 448 ? 9.849 -25.962 -23.935 1.00 70.75 448 PRO A N 1
ATOM 3646 C CA . PRO A 1 448 ? 9.002 -27.081 -24.335 1.00 70.75 448 PRO A CA 1
ATOM 3647 C C . PRO A 1 448 ? 8.140 -27.624 -23.184 1.00 70.75 448 PRO A C 1
ATOM 3649 O O . PRO A 1 448 ? 7.083 -28.197 -23.436 1.00 70.75 448 PRO A O 1
ATOM 3652 N N . SER A 1 449 ? 8.546 -27.426 -21.924 1.00 69.19 449 SER A N 1
ATOM 3653 C CA . SER A 1 449 ? 7.825 -27.941 -20.752 1.00 69.19 449 SER A CA 1
ATOM 3654 C C . SER A 1 449 ? 6.618 -27.084 -20.357 1.00 69.19 449 SER A C 1
ATOM 3656 O O . SER A 1 449 ? 5.635 -27.597 -19.819 1.00 69.19 449 SER A O 1
ATOM 3658 N N . THR A 1 450 ? 6.675 -25.777 -20.631 1.00 73.69 450 THR A N 1
ATOM 3659 C CA . THR A 1 450 ? 5.631 -24.815 -20.240 1.00 73.69 450 THR A CA 1
ATOM 3660 C C . THR A 1 450 ? 4.939 -24.138 -21.422 1.00 73.69 450 THR A C 1
ATOM 3662 O O . THR A 1 450 ? 3.900 -23.505 -21.229 1.00 73.69 450 THR A O 1
ATOM 3665 N N . GLY A 1 451 ? 5.502 -24.238 -22.629 1.00 73.88 451 GLY A N 1
ATOM 3666 C CA . GLY A 1 451 ? 5.055 -23.523 -23.826 1.00 73.88 451 GLY A CA 1
ATOM 3667 C C . GLY A 1 451 ? 5.267 -22.007 -23.761 1.00 73.88 451 GLY A C 1
ATOM 3668 O O . GLY A 1 451 ? 4.748 -21.281 -24.607 1.00 73.88 451 GLY A O 1
ATOM 3669 N N . ARG A 1 452 ? 5.983 -21.501 -22.749 1.00 76.06 452 ARG A N 1
ATOM 3670 C CA . ARG A 1 452 ? 6.203 -20.063 -22.546 1.00 76.06 452 ARG A CA 1
ATOM 3671 C C . ARG A 1 452 ? 7.384 -19.573 -23.373 1.00 76.06 452 ARG A C 1
ATOM 3673 O O . ARG A 1 452 ? 8.392 -20.265 -23.498 1.00 76.06 452 ARG A O 1
ATOM 3680 N N . GLU A 1 453 ? 7.275 -18.357 -23.899 1.00 82.62 453 GLU A N 1
ATOM 3681 C CA . GLU A 1 453 ? 8.403 -17.685 -24.539 1.00 82.62 453 GLU A CA 1
ATOM 3682 C C . GLU A 1 453 ? 9.300 -17.005 -23.509 1.00 82.62 453 GLU A C 1
ATOM 3684 O O . GLU A 1 453 ? 8.835 -16.267 -22.640 1.00 82.62 453 GLU A O 1
ATOM 3689 N N . TYR A 1 454 ? 10.604 -17.183 -23.675 1.00 84.94 454 TYR A N 1
ATOM 3690 C CA . TYR A 1 454 ? 11.625 -16.585 -22.831 1.00 84.94 454 TYR A CA 1
ATOM 3691 C C . TYR A 1 454 ? 12.621 -15.789 -23.666 1.00 84.94 454 TYR A C 1
ATOM 3693 O O . TYR A 1 454 ? 12.844 -16.060 -24.844 1.00 84.94 454 TYR A O 1
ATOM 3701 N N . ASN A 1 455 ? 13.237 -14.793 -23.031 1.00 87.50 455 ASN A N 1
ATOM 3702 C CA . ASN A 1 455 ? 14.356 -14.032 -23.578 1.00 87.50 455 ASN A CA 1
ATOM 3703 C C . ASN A 1 455 ? 15.514 -14.159 -22.600 1.00 87.50 455 ASN A C 1
ATOM 3705 O O . ASN A 1 455 ? 15.326 -13.994 -21.394 1.00 87.50 455 ASN A O 1
ATOM 3709 N N . SER A 1 456 ? 16.705 -14.487 -23.081 1.00 88.00 456 SER A N 1
ATOM 3710 C CA . SER A 1 456 ? 17.874 -14.644 -22.217 1.00 88.00 456 SER A CA 1
ATOM 3711 C C . SER A 1 456 ? 19.099 -14.012 -22.837 1.00 88.00 456 SER A C 1
ATOM 3713 O O . SER A 1 456 ? 19.344 -14.181 -24.026 1.00 88.00 456 SER A O 1
ATOM 3715 N N . PHE A 1 457 ? 19.850 -13.275 -22.025 1.00 90.25 457 PHE A N 1
ATOM 3716 C CA . PHE A 1 457 ? 21.124 -12.707 -22.444 1.00 90.25 457 PHE A CA 1
ATOM 3717 C C . PHE A 1 457 ? 22.153 -13.823 -22.608 1.00 90.25 457 PHE A C 1
ATOM 3719 O O . PHE A 1 457 ? 22.249 -14.696 -21.745 1.00 90.25 457 PHE A O 1
ATOM 3726 N N . VAL A 1 458 ? 22.897 -13.779 -23.708 1.00 92.31 458 VAL A N 1
ATOM 3727 C CA . VAL A 1 458 ? 23.959 -14.740 -24.032 1.00 92.31 458 VAL A CA 1
ATOM 3728 C C . VAL A 1 458 ? 25.241 -14.009 -24.408 1.00 92.31 458 VAL A C 1
ATOM 3730 O O . VAL A 1 458 ? 25.244 -12.778 -24.523 1.00 92.31 458 VAL A O 1
ATOM 3733 N N . ASP A 1 459 ? 26.330 -14.758 -24.560 1.00 89.12 459 ASP A N 1
ATOM 3734 C CA . ASP A 1 459 ? 27.622 -14.201 -24.948 1.00 89.12 459 ASP A CA 1
ATOM 3735 C C . ASP A 1 459 ? 27.506 -13.368 -26.249 1.00 89.12 459 ASP A C 1
ATOM 3737 O O . ASP A 1 459 ? 26.938 -13.846 -27.240 1.00 89.12 459 ASP A O 1
ATOM 3741 N N . PRO A 1 460 ? 28.012 -12.117 -26.274 1.00 87.75 460 PRO A N 1
ATOM 3742 C CA . PRO A 1 460 ? 27.988 -11.266 -27.460 1.00 87.75 460 PRO A CA 1
ATOM 3743 C C . PRO A 1 460 ? 28.676 -11.837 -28.709 1.00 87.75 460 PRO A C 1
ATOM 3745 O O . PRO A 1 460 ? 28.411 -11.345 -29.820 1.00 87.75 460 PRO A O 1
ATOM 3748 N N . GLU A 1 461 ? 29.579 -12.805 -28.531 1.00 89.00 461 GLU A N 1
ATOM 3749 C CA . GLU A 1 461 ? 30.337 -13.454 -29.603 1.00 89.00 461 GLU A CA 1
ATOM 3750 C C . GLU A 1 461 ? 29.547 -14.555 -30.322 1.00 89.00 461 GLU A C 1
ATOM 3752 O O . GLU A 1 461 ? 29.872 -14.867 -31.466 1.00 89.00 461 GLU A O 1
ATOM 3757 N N . ILE A 1 462 ? 28.472 -15.071 -29.718 1.00 92.00 462 ILE A N 1
ATOM 3758 C CA . ILE A 1 462 ? 27.625 -16.101 -30.329 1.00 92.00 462 ILE A CA 1
ATOM 3759 C C . ILE A 1 462 ? 26.796 -15.498 -31.473 1.00 92.00 462 ILE A C 1
ATOM 3761 O O . ILE A 1 462 ? 26.222 -14.408 -31.351 1.00 92.00 462 ILE A O 1
ATOM 3765 N N . ASP A 1 463 ? 26.730 -16.208 -32.600 1.00 93.19 463 ASP A N 1
ATOM 3766 C CA . ASP A 1 463 ? 25.999 -15.812 -33.807 1.00 93.19 463 ASP A CA 1
ATOM 3767 C C . ASP A 1 463 ? 24.933 -16.821 -34.267 1.00 93.19 463 ASP A C 1
ATOM 3769 O O . ASP A 1 463 ? 24.050 -16.442 -35.050 1.00 93.19 463 ASP A O 1
ATOM 3773 N N . ASP A 1 464 ? 24.958 -18.039 -33.723 1.00 94.06 464 ASP A N 1
ATOM 3774 C CA . ASP A 1 464 ? 23.976 -19.095 -33.952 1.00 94.06 464 ASP A CA 1
ATOM 3775 C C . ASP A 1 464 ? 22.968 -19.219 -32.779 1.00 94.06 464 ASP A C 1
ATOM 3777 O O . ASP A 1 464 ? 23.362 -19.223 -31.608 1.00 94.06 464 ASP A O 1
ATOM 3781 N N . PRO A 1 465 ? 21.647 -19.265 -33.053 1.00 94.00 465 PRO A N 1
ATOM 3782 C CA . PRO A 1 465 ? 20.613 -19.327 -32.017 1.00 94.00 465 PRO A CA 1
ATOM 3783 C C . PRO A 1 465 ? 20.589 -20.635 -31.219 1.00 94.00 465 PRO A C 1
ATOM 3785 O O . PRO A 1 465 ? 20.133 -20.625 -30.076 1.00 94.00 465 PRO A O 1
ATOM 3788 N N . ASP A 1 466 ? 21.045 -21.739 -31.799 1.00 94.00 466 ASP A N 1
ATOM 3789 C CA . ASP A 1 466 ? 21.026 -23.059 -31.179 1.00 94.00 466 ASP A CA 1
ATOM 3790 C C . ASP A 1 466 ? 22.290 -23.266 -30.324 1.00 94.00 466 ASP A C 1
ATOM 3792 O O . ASP A 1 466 ? 22.195 -23.731 -29.186 1.00 94.00 466 ASP A O 1
ATOM 3796 N N . GLU A 1 467 ? 23.441 -22.763 -30.777 1.00 95.31 467 GLU A N 1
ATOM 3797 C CA . GLU A 1 467 ? 24.655 -22.640 -29.950 1.00 95.31 467 GLU A CA 1
ATOM 3798 C C . GLU A 1 467 ? 24.440 -21.722 -28.735 1.00 95.31 467 GLU A C 1
ATOM 3800 O O . GLU A 1 467 ? 24.934 -21.979 -27.635 1.00 95.31 467 GLU A O 1
ATOM 3805 N N . ALA A 1 468 ? 23.633 -20.666 -28.885 1.00 93.81 468 ALA A N 1
ATOM 3806 C CA . ALA A 1 468 ? 23.256 -19.798 -27.769 1.00 93.81 468 ALA A CA 1
ATOM 3807 C C . ALA A 1 468 ? 22.465 -20.540 -26.678 1.00 93.81 468 ALA A C 1
ATOM 3809 O O . ALA A 1 468 ? 22.601 -20.228 -25.489 1.00 93.81 468 ALA A O 1
ATOM 3810 N N . MET A 1 469 ? 21.641 -21.515 -27.070 1.00 93.25 469 MET A N 1
ATOM 3811 C CA . MET A 1 469 ? 20.913 -22.368 -26.131 1.00 93.25 469 MET A CA 1
ATOM 3812 C C . MET A 1 469 ? 21.849 -23.339 -25.418 1.00 93.25 469 MET A C 1
ATOM 3814 O O . MET A 1 469 ? 21.782 -23.431 -24.191 1.00 93.25 469 MET A O 1
ATOM 3818 N N . ALA A 1 470 ? 22.764 -23.981 -26.147 1.00 92.44 470 ALA A N 1
ATOM 3819 C CA . ALA A 1 470 ? 23.783 -24.841 -25.552 1.00 92.44 470 ALA A CA 1
ATOM 3820 C C . ALA A 1 470 ? 24.626 -24.087 -24.513 1.00 92.44 470 ALA A C 1
ATOM 3822 O O . ALA A 1 470 ? 24.696 -24.499 -23.353 1.00 92.44 470 ALA A O 1
ATOM 3823 N N . TRP A 1 471 ? 25.150 -22.912 -24.881 1.00 94.38 471 TRP A N 1
ATOM 3824 C CA . TRP A 1 471 ? 25.925 -22.054 -23.982 1.00 94.38 471 TRP A CA 1
ATOM 3825 C C . TRP A 1 471 ? 25.153 -21.697 -22.710 1.00 94.38 471 TRP A C 1
ATOM 3827 O O . TRP A 1 471 ? 25.681 -21.787 -21.600 1.00 94.38 471 TRP A O 1
ATOM 3837 N N . LYS A 1 472 ? 23.875 -21.325 -22.850 1.00 89.06 472 LYS A N 1
ATOM 3838 C CA . LYS A 1 472 ? 23.021 -20.946 -21.719 1.00 89.06 472 LYS A CA 1
ATOM 3839 C C . LYS A 1 472 ? 22.882 -22.072 -20.691 1.00 89.06 472 LYS A C 1
ATOM 3841 O O . LYS A 1 472 ? 22.804 -21.790 -19.494 1.00 89.06 472 LYS A O 1
ATOM 3846 N N . PHE A 1 473 ? 22.794 -23.317 -21.150 1.00 88.75 473 PHE A N 1
ATOM 3847 C CA . PHE A 1 473 ? 22.655 -24.487 -20.285 1.00 88.75 473 PHE A CA 1
ATOM 3848 C C . PHE A 1 473 ? 23.996 -25.150 -19.933 1.00 88.75 473 PHE A C 1
ATOM 3850 O O . PHE A 1 473 ? 24.004 -26.121 -19.181 1.00 88.75 473 PHE A O 1
ATOM 3857 N N . GLY A 1 474 ? 25.119 -24.580 -20.384 1.00 90.12 474 GLY A N 1
ATOM 3858 C CA . GLY A 1 474 ? 26.466 -25.036 -20.043 1.00 90.12 474 GLY A CA 1
ATOM 3859 C C . GLY A 1 474 ? 26.931 -26.266 -20.822 1.00 90.12 474 GLY A C 1
ATOM 3860 O O . GLY A 1 474 ? 27.738 -27.026 -20.293 1.00 90.12 474 GLY A O 1
ATOM 3861 N N . PHE A 1 475 ? 26.417 -26.461 -22.037 1.00 91.81 475 PHE A N 1
ATOM 3862 C CA . PHE A 1 475 ? 26.855 -27.502 -22.969 1.00 91.81 475 PHE A CA 1
ATOM 3863 C C . PHE A 1 475 ? 27.929 -26.968 -23.920 1.00 91.81 475 PHE A C 1
ATOM 3865 O O . PHE A 1 475 ? 27.996 -25.764 -24.177 1.00 91.81 475 PHE A O 1
ATOM 3872 N N . ASP A 1 476 ? 28.754 -27.873 -24.452 1.00 89.06 476 ASP A N 1
ATOM 3873 C CA . ASP A 1 476 ? 29.883 -27.520 -25.323 1.00 89.06 476 ASP A CA 1
ATOM 3874 C C . ASP A 1 476 ? 29.454 -27.189 -26.767 1.00 89.06 476 ASP A C 1
ATOM 3876 O O . ASP A 1 476 ? 30.231 -26.585 -27.508 1.00 89.06 476 ASP A O 1
ATOM 3880 N N . GLY A 1 477 ? 28.233 -27.563 -27.169 1.00 91.19 477 GLY A N 1
ATOM 3881 C CA . GLY A 1 477 ? 27.665 -27.228 -28.476 1.00 91.19 477 GLY A CA 1
ATOM 3882 C C . GLY A 1 477 ? 26.190 -27.607 -28.623 1.00 91.19 477 GLY A C 1
ATOM 3883 O O . GLY A 1 477 ? 25.627 -28.298 -27.768 1.00 91.19 477 GLY A O 1
ATOM 3884 N N . ALA A 1 478 ? 25.560 -27.154 -29.712 1.00 89.38 478 ALA A N 1
ATOM 3885 C CA . ALA A 1 478 ? 24.136 -27.383 -29.978 1.00 89.38 478 ALA A CA 1
ATOM 3886 C C . ALA A 1 478 ? 23.764 -28.875 -30.048 1.00 89.38 478 ALA A C 1
ATOM 3888 O O . ALA A 1 478 ? 22.785 -29.285 -29.424 1.00 89.38 478 ALA A O 1
ATOM 3889 N N . ASP A 1 479 ? 24.562 -29.685 -30.751 1.00 89.94 479 ASP A N 1
ATOM 3890 C CA . ASP A 1 479 ? 24.315 -31.127 -30.905 1.00 89.94 479 ASP A CA 1
ATOM 3891 C C . ASP A 1 479 ? 24.297 -31.845 -29.543 1.00 89.94 479 ASP A C 1
ATOM 3893 O O . ASP A 1 479 ? 23.360 -32.580 -29.242 1.00 89.94 479 ASP A O 1
ATOM 3897 N N . ASP A 1 480 ? 25.279 -31.563 -28.678 1.00 87.81 480 ASP A N 1
ATOM 3898 C CA . ASP A 1 480 ? 25.382 -32.148 -27.331 1.00 87.81 480 ASP A CA 1
ATOM 3899 C C . ASP A 1 480 ? 24.180 -31.766 -26.452 1.00 87.81 480 ASP A C 1
ATOM 3901 O O . ASP A 1 480 ? 23.589 -32.604 -25.765 1.00 87.81 480 ASP A O 1
ATOM 3905 N N . TYR A 1 481 ? 23.746 -30.505 -26.533 1.00 89.25 481 TYR A N 1
ATOM 3906 C CA . TYR A 1 481 ? 22.560 -30.043 -25.821 1.00 89.25 481 TYR A CA 1
ATOM 3907 C C . TYR A 1 481 ? 21.294 -30.793 -26.259 1.00 89.25 481 TYR A C 1
ATOM 3909 O O . TYR A 1 481 ? 20.581 -31.330 -25.408 1.00 89.25 481 TYR A O 1
ATOM 3917 N N . TYR A 1 482 ? 21.003 -30.869 -27.560 1.00 87.56 482 TYR A N 1
ATOM 3918 C CA . TYR A 1 482 ? 19.774 -31.516 -28.029 1.00 87.56 482 TYR A CA 1
ATOM 3919 C C . TYR A 1 482 ? 19.805 -33.039 -27.888 1.00 87.56 482 TYR A C 1
ATOM 3921 O O . TYR A 1 482 ? 18.783 -33.621 -27.518 1.00 87.56 482 TYR A O 1
ATOM 3929 N N . ASP A 1 483 ? 20.959 -33.680 -28.078 1.00 84.62 483 ASP A N 1
ATOM 3930 C CA . ASP A 1 483 ? 21.122 -35.114 -27.824 1.00 84.62 483 ASP A CA 1
ATOM 3931 C C . ASP A 1 483 ? 20.868 -35.448 -26.345 1.00 84.62 483 ASP A C 1
ATOM 3933 O O . ASP A 1 483 ? 20.225 -36.458 -26.036 1.00 84.62 483 ASP A O 1
ATOM 3937 N N . SER A 1 484 ? 21.290 -34.577 -25.418 1.00 80.44 484 SER A N 1
ATOM 3938 C CA . SER A 1 484 ? 21.011 -34.749 -23.985 1.00 80.44 484 SER A CA 1
ATOM 3939 C C . SER A 1 484 ? 19.515 -34.658 -23.653 1.00 80.44 484 SER A C 1
ATOM 3941 O O . SER A 1 484 ? 19.016 -35.443 -22.847 1.00 80.44 484 SER A O 1
ATOM 3943 N N . LEU A 1 485 ? 18.769 -33.774 -24.327 1.00 75.62 485 LEU A N 1
ATOM 3944 C CA . LEU A 1 485 ? 17.320 -33.642 -24.149 1.00 75.62 485 LEU A CA 1
ATOM 3945 C C . LEU A 1 485 ? 16.559 -34.864 -24.676 1.00 75.62 485 LEU A C 1
ATOM 3947 O O . LEU A 1 485 ? 15.559 -35.269 -24.083 1.00 75.62 485 LEU A O 1
ATOM 3951 N N . VAL A 1 486 ? 17.032 -35.466 -25.772 1.00 64.12 486 VAL A N 1
ATOM 3952 C CA . VAL A 1 486 ? 16.471 -36.711 -26.322 1.00 64.12 486 VAL A CA 1
ATOM 3953 C C . VAL A 1 486 ? 16.783 -37.910 -25.422 1.00 64.12 486 VAL A C 1
ATOM 3955 O O . VAL A 1 486 ? 15.981 -38.834 -25.351 1.00 64.12 486 VAL A O 1
ATOM 3958 N N . ALA A 1 487 ? 17.918 -37.906 -24.718 1.00 58.78 487 ALA A N 1
ATOM 3959 C CA . ALA A 1 487 ? 18.297 -38.971 -23.790 1.00 58.78 487 ALA A CA 1
ATOM 3960 C C . ALA A 1 487 ? 17.533 -38.937 -22.447 1.00 58.78 487 ALA A C 1
ATOM 3962 O O . ALA A 1 487 ? 17.451 -39.964 -21.769 1.00 58.78 487 ALA A O 1
ATOM 3963 N N . GLU A 1 488 ? 17.000 -37.777 -22.050 1.00 52.81 488 GLU A N 1
ATOM 3964 C CA . GLU A 1 488 ? 16.190 -37.604 -20.832 1.00 52.81 488 GLU A CA 1
ATOM 3965 C C . GLU A 1 488 ? 14.677 -37.829 -21.040 1.00 52.81 488 GLU A C 1
ATOM 3967 O O . GLU A 1 488 ? 13.958 -38.035 -20.055 1.00 52.81 488 GLU A O 1
ATOM 3972 N N . GLY A 1 489 ? 14.193 -37.794 -22.289 1.00 43.12 489 GLY A N 1
ATOM 3973 C CA . GLY A 1 489 ? 12.804 -38.092 -22.683 1.00 43.12 489 GLY A CA 1
ATOM 3974 C C . GLY A 1 489 ? 12.568 -39.558 -23.030 1.00 43.12 489 GLY A C 1
ATOM 3975 O O . GLY A 1 489 ? 11.405 -40.003 -22.866 1.00 43.12 489 GLY A O 1
#

Organism: NCBI:txid408172